Protein AF-0000000067805967 (afdb_homodimer)

Nearest PDB structures (foldseek):
  8kc9-assembly1_B  TM=8.470E-01  e=2.170E-14  Homo sapiens
  8kc9-assembly1_A  TM=7.886E-01  e=9.114E-15  Homo sapiens
  8k0f-assembly1_A  TM=7.985E-01  e=2.471E-14  Homo sapiens
  8k0m-assembly1_A  TM=7.753E-01  e=7.969E-14  Homo sapiens
  8k17-assembly1_A  TM=7.796E-01  e=9.076E-14  Homo sapiens

Structure (mmCIF, N/CA/C/O backbone):
data_AF-0000000067805967-model_v1
#
loop_
_entity.id
_entity.type
_entity.pdbx_description
1 polymer 'Cartilage-associated protein'
#
loop_
_atom_site.group_PDB
_atom_site.id
_atom_site.type_symbol
_atom_site.label_atom_id
_atom_site.label_alt_id
_atom_site.label_comp_id
_atom_site.label_asym_id
_atom_site.label_entity_id
_atom_site.label_seq_id
_atom_site.pdbx_PDB_ins_code
_atom_site.Cartn_x
_atom_site.Cartn_y
_atom_site.Cartn_z
_atom_site.occupancy
_atom_site.B_iso_or_equiv
_atom_site.auth_seq_id
_atom_site.auth_comp_id
_atom_site.auth_asym_id
_atom_site.auth_atom_id
_atom_site.pdbx_PDB_model_num
ATOM 1 N N . MET A 1 1 ? -14.836 -16.781 77.375 1 31.06 1 MET A N 1
ATOM 2 C CA . MET A 1 1 ? -15.141 -15.422 77 1 31.06 1 MET A CA 1
ATOM 3 C C . MET A 1 1 ? -14.07 -14.898 76 1 31.06 1 MET A C 1
ATOM 5 O O . MET A 1 1 ? -14.289 -13.914 75.312 1 31.06 1 MET A O 1
ATOM 9 N N . GLU A 1 2 ? -12.82 -15.508 76.125 1 34.12 2 GLU A N 1
ATOM 10 C CA . GLU A 1 2 ? -11.656 -15.016 75.375 1 34.12 2 GLU A CA 1
ATOM 11 C C . GLU A 1 2 ? -11.695 -15.445 73.938 1 34.12 2 GLU A C 1
ATOM 13 O O . GLU A 1 2 ? -11.07 -14.812 73.062 1 34.12 2 GLU A O 1
ATOM 18 N N . ARG A 1 3 ? -12.203 -16.625 73.562 1 43.34 3 ARG A N 1
ATOM 19 C CA . ARG A 1 3 ? -12.234 -17.062 72.188 1 43.34 3 ARG A CA 1
ATOM 20 C C . ARG A 1 3 ? -13.133 -16.172 71.375 1 43.34 3 ARG A C 1
ATOM 22 O O . ARG A 1 3 ? -12.984 -16.109 70.125 1 43.34 3 ARG A O 1
ATOM 29 N N . LYS A 1 4 ? -14.266 -15.828 72.062 1 45.5 4 LYS A N 1
ATOM 30 C CA . LYS A 1 4 ? -15.242 -15.047 71.312 1 45.5 4 LYS A CA 1
ATOM 31 C C . LYS A 1 4 ? -14.68 -13.68 70.938 1 45.5 4 LYS A C 1
ATOM 33 O O . LYS A 1 4 ? -15.102 -13.078 69.938 1 45.5 4 LYS A O 1
ATOM 38 N N . ASN A 1 5 ? -13.773 -13.281 71.812 1 39.31 5 ASN A N 1
ATOM 39 C CA . ASN A 1 5 ? -13.203 -11.977 71.5 1 39.31 5 ASN A CA 1
ATOM 40 C C . ASN A 1 5 ? -12.242 -12.055 70.312 1 39.31 5 ASN A C 1
ATOM 42 O O . ASN A 1 5 ? -12.039 -11.062 69.625 1 39.31 5 ASN A O 1
ATOM 46 N N . ILE A 1 6 ? -11.547 -13.305 70.25 1 49.31 6 ILE A N 1
ATOM 47 C CA . ILE A 1 6 ? -10.594 -13.359 69.188 1 49.31 6 ILE A CA 1
ATOM 48 C C . ILE A 1 6 ? -11.352 -13.422 67.812 1 49.31 6 ILE A C 1
ATOM 50 O O . ILE A 1 6 ? -10.938 -12.812 66.875 1 49.31 6 ILE A O 1
ATOM 54 N N . LEU A 1 7 ? -12.586 -14.109 67.938 1 47.84 7 LEU A N 1
ATOM 55 C CA . LEU A 1 7 ? -13.336 -14.156 66.688 1 47.84 7 LEU A CA 1
ATOM 56 C C . LEU A 1 7 ? -13.789 -12.758 66.25 1 47.84 7 LEU A C 1
ATOM 58 O O . LEU A 1 7 ? -13.781 -12.43 65.062 1 47.84 7 LEU A O 1
ATOM 62 N N . TYR A 1 8 ? -14.164 -11.938 67.312 1 44.5 8 TYR A N 1
ATOM 63 C CA . TYR A 1 8 ? -14.633 -10.617 66.938 1 44.5 8 TYR A CA 1
ATOM 64 C C . TYR A 1 8 ? -13.477 -9.773 66.375 1 44.5 8 TYR A C 1
ATOM 66 O O . TYR A 1 8 ? -13.672 -8.945 65.5 1 44.5 8 TYR A O 1
ATOM 74 N N . PHE A 1 9 ? -12.242 -9.992 67.062 1 44.53 9 PHE A N 1
ATOM 75 C CA . PHE A 1 9 ? -11.164 -9.148 66.562 1 44.53 9 PHE A CA 1
ATOM 76 C C . PHE A 1 9 ? -10.773 -9.547 65.125 1 44.53 9 PHE A C 1
ATOM 78 O O . PHE A 1 9 ? -10.336 -8.703 64.312 1 44.53 9 PHE A O 1
ATOM 85 N N . ILE A 1 10 ? -10.836 -10.922 64.812 1 44.44 10 ILE A N 1
ATOM 86 C CA . ILE A 1 10 ? -10.438 -11.258 63.469 1 44.44 10 ILE A CA 1
ATOM 87 C C . ILE A 1 10 ? -11.453 -10.695 62.469 1 44.44 10 ILE A C 1
ATOM 89 O O . ILE A 1 10 ? -11.094 -10.336 61.344 1 44.44 10 ILE A O 1
ATOM 93 N N . ILE A 1 11 ? -12.766 -10.625 62.906 1 45.25 11 ILE A N 1
ATOM 94 C CA . ILE A 1 11 ? -13.711 -10.102 61.938 1 45.25 11 ILE A CA 1
ATOM 95 C C . ILE A 1 11 ? -13.414 -8.633 61.656 1 45.25 11 ILE A C 1
ATOM 97 O O . ILE A 1 11 ? -13.695 -8.117 60.562 1 45.25 11 ILE A O 1
ATOM 101 N N . LEU A 1 12 ? -12.891 -7.898 62.688 1 40.81 12 LEU A N 1
ATOM 102 C CA . LEU A 1 12 ? -12.68 -6.48 62.406 1 40.81 12 LEU A CA 1
ATOM 103 C C . LEU A 1 12 ? -11.617 -6.293 61.344 1 40.81 12 LEU A C 1
ATOM 105 O O . LEU A 1 12 ? -11.703 -5.379 60.531 1 40.81 12 LEU A O 1
ATOM 109 N N . ILE A 1 13 ? -10.445 -7.008 61.531 1 40.59 13 ILE A N 1
ATOM 110 C CA . ILE A 1 13 ? -9.359 -6.586 60.656 1 40.59 13 ILE A CA 1
ATOM 111 C C . ILE A 1 13 ? -9.734 -6.887 59.188 1 40.59 13 ILE A C 1
ATOM 113 O O . ILE A 1 13 ? -9.203 -6.27 58.281 1 40.59 13 ILE A O 1
ATOM 117 N N . CYS A 1 14 ? -10.375 -8.062 59 1 36.06 14 CYS A N 1
ATOM 118 C CA . CYS A 1 14 ? -10.422 -8.367 57.594 1 36.06 14 CYS A CA 1
ATOM 119 C C . CYS A 1 14 ? -11.234 -7.316 56.844 1 36.06 14 CYS A C 1
ATOM 121 O O . CYS A 1 14 ? -11.539 -7.492 55.656 1 36.06 14 CYS A O 1
ATOM 123 N N . LEU A 1 15 ? -12.008 -6.57 57.594 1 36.19 15 LEU A N 1
ATOM 124 C CA . LEU A 1 15 ? -12.578 -5.523 56.75 1 36.19 15 LEU A CA 1
ATOM 125 C C . LEU A 1 15 ? -11.484 -4.621 56.188 1 36.19 15 LEU A C 1
ATOM 127 O O . LEU A 1 15 ? -11.18 -3.574 56.781 1 36.19 15 LEU A O 1
ATOM 131 N N . CYS A 1 16 ? -10.195 -5.078 56.219 1 35.62 16 CYS A N 1
ATOM 132 C CA . CYS A 1 16 ? -9.336 -4.227 55.406 1 35.62 16 CYS A CA 1
ATOM 133 C C . CYS A 1 16 ? -10.078 -3.697 54.188 1 35.62 16 CYS A C 1
ATOM 135 O O . CYS A 1 16 ? -10.883 -4.414 53.594 1 35.62 16 CYS A O 1
ATOM 137 N N . GLU A 1 17 ? -10.148 -2.389 54.062 1 34.41 17 GLU A N 1
ATOM 138 C CA . GLU A 1 17 ? -10.5 -1.524 52.938 1 34.41 17 GLU A CA 1
ATOM 139 C C . GLU A 1 17 ? -10.039 -2.127 51.625 1 34.41 17 GLU A C 1
ATOM 141 O O . GLU A 1 17 ? -8.852 -2.352 51.406 1 34.41 17 GLU A O 1
ATOM 146 N N . PHE A 1 18 ? -10.617 -3.176 51.094 1 37.53 18 PHE A N 1
ATOM 147 C CA . PHE A 1 18 ? -10.602 -3.242 49.625 1 37.53 18 PHE A CA 1
ATOM 148 C C . PHE A 1 18 ? -10.578 -1.843 49.031 1 37.53 18 PHE A C 1
ATOM 150 O O . PHE A 1 18 ? -11.57 -1.116 49.094 1 37.53 18 PHE A O 1
ATOM 157 N N . LYS A 1 19 ? -9.516 -1.094 49.25 1 35.41 19 LYS A N 1
ATOM 158 C CA . LYS A 1 19 ? -9.297 0.001 48.281 1 35.41 19 LYS A CA 1
ATOM 159 C C . LYS A 1 19 ? -9.875 -0.325 46.938 1 35.41 19 LYS A C 1
ATOM 161 O O . LYS A 1 19 ? -9.469 -1.299 46.281 1 35.41 19 LYS A O 1
ATOM 166 N N . TYR A 1 20 ? -11.125 -0.292 46.719 1 34.56 20 TYR A N 1
ATOM 167 C CA . TYR A 1 20 ? -11.672 -0.076 45.375 1 34.56 20 TYR A CA 1
ATOM 168 C C . TYR A 1 20 ? -10.664 0.628 44.5 1 34.56 20 TYR A C 1
ATOM 170 O O . TYR A 1 20 ? -10.258 1.761 44.75 1 34.56 20 TYR A O 1
ATOM 178 N N . ALA A 1 21 ? -9.664 0.053 44.188 1 40.47 21 ALA A N 1
ATOM 179 C CA . ALA A 1 21 ? -9.078 0.653 43 1 40.47 21 ALA A CA 1
ATOM 180 C C . ALA A 1 21 ? -10.133 1.356 42.156 1 40.47 21 ALA A C 1
ATOM 182 O O . ALA A 1 21 ? -11 0.705 41.562 1 40.47 21 ALA A O 1
ATOM 183 N N . ASP A 1 22 ? -10.789 2.303 42.594 1 41.69 22 ASP A N 1
ATOM 184 C CA . ASP A 1 22 ? -11.656 3.105 41.75 1 41.69 22 ASP A CA 1
ATOM 185 C C . ASP A 1 22 ? -11.18 3.064 40.281 1 41.69 22 ASP A C 1
ATOM 187 O O . ASP A 1 22 ? -10.102 3.574 39.969 1 41.69 22 ASP A O 1
ATOM 191 N N . CYS A 1 23 ? -11.211 2.037 39.594 1 50.56 23 CYS A N 1
ATOM 192 C CA . CYS A 1 23 ? -11.07 1.915 38.156 1 50.56 23 CYS A CA 1
ATOM 193 C C . CYS A 1 23 ? -11.617 3.15 37.438 1 50.56 23 CYS A C 1
ATOM 195 O O . CYS A 1 23 ? -12.828 3.283 37.281 1 50.56 23 CYS A O 1
ATOM 197 N N . ILE A 1 24 ? -11.07 4.227 37.625 1 65.06 24 ILE A N 1
ATOM 198 C CA . ILE A 1 24 ? -11.492 5.449 36.938 1 65.06 24 ILE A 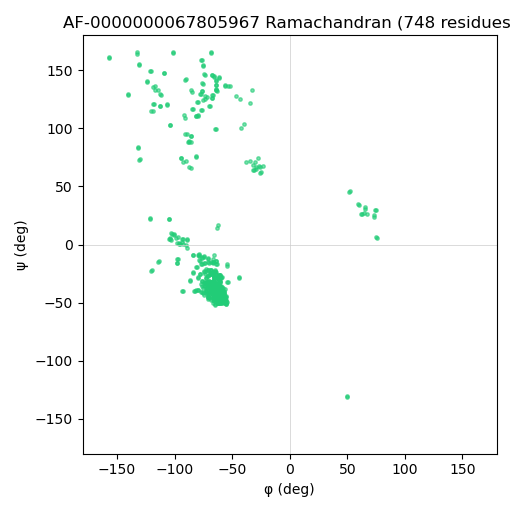CA 1
ATOM 199 C C . ILE A 1 24 ? -11.773 5.152 35.469 1 65.06 24 ILE A C 1
ATOM 201 O O . ILE A 1 24 ? -10.898 4.672 34.75 1 65.06 24 ILE A O 1
ATOM 205 N N . LYS A 1 25 ? -13.016 4.996 35.062 1 81.94 25 LYS A N 1
ATOM 206 C CA . LYS A 1 25 ? -13.492 4.852 33.688 1 81.94 25 LYS A CA 1
ATOM 207 C C . LYS A 1 25 ? -12.797 5.848 32.75 1 81.94 25 LYS A C 1
ATOM 209 O O . LYS A 1 25 ? -12.68 7.027 33.094 1 81.94 25 LYS A O 1
ATOM 214 N N . PRO A 1 26 ? -12.25 5.348 31.781 1 89.38 26 PRO A N 1
ATOM 215 C CA . PRO A 1 26 ? -11.586 6.27 30.859 1 89.38 26 PRO A CA 1
ATOM 216 C C . PRO A 1 26 ? -12.492 7.41 30.406 1 89.38 26 PRO A C 1
ATOM 218 O O . PRO A 1 26 ? -13.695 7.211 30.219 1 89.38 26 PRO A O 1
ATOM 221 N N . ALA A 1 27 ? -11.906 8.539 30.406 1 93.69 27 ALA A N 1
ATOM 222 C CA . ALA A 1 27 ? -12.641 9.68 29.859 1 93.69 27 ALA A CA 1
ATOM 223 C C . ALA A 1 27 ? -13.086 9.414 28.422 1 93.69 27 ALA A C 1
ATOM 225 O O . ALA A 1 27 ? -12.367 8.773 27.641 1 93.69 27 ALA A O 1
ATOM 226 N N . SER A 1 28 ? -14.32 9.789 28.156 1 96.19 28 SER A N 1
ATOM 227 C CA . SER A 1 28 ? -14.891 9.539 26.844 1 96.19 28 SER A CA 1
ATOM 228 C C . SER A 1 28 ? -15.281 10.844 26.156 1 96.19 28 SER A C 1
ATOM 230 O O . SER A 1 28 ? -16.156 11.57 26.641 1 96.19 28 SER A O 1
ATOM 232 N N . LEU A 1 29 ? -14.586 11.109 25.062 1 97.62 29 LEU A N 1
ATOM 233 C CA . LEU A 1 29 ? -14.914 12.281 24.266 1 97.62 29 LEU A CA 1
ATOM 234 C C . LEU A 1 29 ? -16.375 12.234 23.812 1 97.62 29 LEU A C 1
ATOM 236 O O . LEU A 1 29 ? -17.078 13.242 23.891 1 97.62 29 LEU A O 1
ATOM 240 N N . ASP A 1 30 ? -16.828 11.094 23.438 1 97.56 30 ASP A N 1
ATOM 241 C CA . ASP A 1 30 ? -18.219 10.914 23 1 97.56 30 ASP A CA 1
ATOM 242 C C . ASP A 1 30 ? -19.188 11.297 24.109 1 97.56 30 ASP A C 1
ATOM 244 O O . ASP A 1 30 ? -20.156 12.016 23.875 1 97.56 30 ASP A O 1
ATOM 248 N N . LYS A 1 31 ? -18.906 10.805 25.25 1 97.12 31 LYS A N 1
ATOM 249 C CA . LYS A 1 31 ? -19.797 11.047 26.375 1 97.12 31 LYS A CA 1
ATOM 250 C C . LYS A 1 31 ? -19.812 12.523 26.75 1 97.12 31 LYS A C 1
ATOM 252 O O . LYS A 1 31 ? -20.891 13.094 26.984 1 97.12 31 LYS A O 1
ATOM 257 N N . ALA A 1 32 ? -18.672 13.141 26.797 1 98.19 32 ALA A N 1
ATOM 258 C CA . ALA A 1 32 ? -18.594 14.562 27.125 1 98.19 32 ALA A CA 1
ATOM 259 C C . ALA A 1 32 ? -19.359 15.398 26.109 1 98.19 32 ALA A C 1
ATOM 261 O O . ALA A 1 32 ? -20.094 16.312 26.469 1 98.19 32 ALA A O 1
ATOM 262 N N . TYR A 1 33 ? -19.188 15.109 24.859 1 98.5 33 TYR A N 1
ATOM 263 C CA . TYR A 1 33 ? -19.859 15.844 23.797 1 98.5 33 TYR A CA 1
ATOM 264 C C . TYR A 1 33 ? -21.375 15.688 23.906 1 98.5 33 TYR A C 1
ATOM 266 O O . TYR A 1 33 ? -22.109 16.672 23.812 1 98.5 33 TYR A O 1
ATOM 274 N N . ASN A 1 34 ? -21.812 14.484 24.125 1 98.25 34 ASN A N 1
ATOM 275 C CA . ASN A 1 34 ? -23.234 14.219 24.219 1 98.25 34 ASN A CA 1
ATOM 276 C C . ASN A 1 34 ? -23.844 14.852 25.469 1 98.25 34 ASN A C 1
ATOM 278 O O . ASN A 1 34 ? -25 15.312 25.438 1 98.25 34 ASN A O 1
ATOM 282 N N . LYS A 1 35 ? -23.125 14.82 26.5 1 98.31 35 LYS A N 1
ATOM 283 C CA . LYS A 1 35 ? -23.594 15.516 27.703 1 98.31 35 LYS A CA 1
ATOM 284 C C . LYS A 1 35 ? -23.734 17.016 27.453 1 98.31 35 LYS A C 1
ATOM 286 O O . LYS A 1 35 ? -24.625 17.656 27.984 1 98.31 35 LYS A O 1
ATOM 291 N N . GLY A 1 36 ? -22.781 17.531 26.656 1 98.56 36 GLY A N 1
ATOM 292 C CA . GLY A 1 36 ? -22.906 18.938 26.266 1 98.56 36 GLY A CA 1
ATOM 293 C C . GLY A 1 36 ? -24.156 19.234 25.469 1 98.56 36 GLY A C 1
ATOM 294 O O . GLY A 1 36 ? -24.844 20.219 25.734 1 98.56 36 GLY A O 1
ATOM 295 N N . LEU A 1 37 ? -24.469 18.375 24.547 1 98.56 37 LEU A N 1
ATOM 296 C CA . LEU A 1 37 ? -25.672 18.531 23.75 1 98.56 37 LEU A CA 1
ATOM 297 C C . LEU A 1 37 ? -26.922 18.484 24.609 1 98.56 37 LEU A C 1
ATOM 299 O O . LEU A 1 37 ? -27.859 19.266 24.422 1 98.56 37 LEU A O 1
ATOM 303 N N . MET A 1 38 ? -26.891 17.547 25.5 1 98.5 38 MET A N 1
ATOM 304 C CA . MET A 1 38 ? -28.031 17.406 26.406 1 98.5 38 MET A CA 1
ATOM 305 C C . MET A 1 38 ? -28.203 18.641 27.281 1 98.5 38 MET A C 1
ATOM 307 O O . MET A 1 38 ? -29.312 19.125 27.469 1 98.5 38 MET A O 1
ATOM 311 N N . ALA A 1 39 ? -27.109 19.078 27.812 1 98.75 39 ALA A N 1
ATOM 312 C CA . ALA A 1 39 ? -27.141 20.281 28.641 1 98.75 39 ALA A CA 1
ATOM 313 C C . ALA A 1 39 ? -27.656 21.484 27.859 1 98.75 39 ALA A C 1
ATOM 315 O O . ALA A 1 39 ? -28.422 22.297 28.375 1 98.75 39 ALA A O 1
ATOM 316 N N . TYR A 1 40 ? -27.266 21.562 26.672 1 98.56 40 TYR A N 1
ATOM 317 C CA . TYR A 1 40 ? -27.719 22.641 25.797 1 98.56 40 TYR A CA 1
ATOM 318 C C . TYR A 1 40 ? -29.234 22.562 25.578 1 98.56 40 TYR A C 1
ATOM 320 O O . TYR A 1 40 ? -29.938 23.562 25.703 1 98.56 40 TYR A O 1
ATOM 328 N N . SER A 1 41 ? -29.703 21.391 25.312 1 98.31 41 SER A N 1
ATOM 329 C CA . SER A 1 41 ? -31.109 21.172 25.016 1 98.31 41 SER A CA 1
ATOM 330 C C . SER A 1 41 ? -31.984 21.422 26.234 1 98.31 41 SER A C 1
ATOM 332 O O . SER A 1 41 ? -33.156 21.797 26.094 1 98.31 41 SER A O 1
ATOM 334 N N . THR A 1 42 ? -31.406 21.266 27.375 1 98.31 42 THR A N 1
ATOM 335 C CA . THR A 1 42 ? -32.188 21.438 28.594 1 98.31 42 THR A CA 1
ATOM 336 C C . THR A 1 42 ? -31.859 22.781 29.25 1 98.31 42 THR A C 1
ATOM 338 O O . THR A 1 42 ? -32.25 23.016 30.406 1 98.31 42 THR A O 1
ATOM 341 N N . GLU A 1 43 ? -31.109 23.578 28.672 1 98.06 43 GLU A N 1
ATOM 342 C CA . GLU A 1 43 ? -30.797 24.953 29.047 1 98.06 43 GLU A CA 1
ATOM 343 C C . GLU A 1 43 ? -30.031 24.984 30.375 1 98.06 43 GLU A C 1
ATOM 345 O O . GLU A 1 43 ? -30.297 25.844 31.219 1 98.06 43 GLU A O 1
ATOM 350 N N . LYS A 1 44 ? -29.297 23.984 30.609 1 98.5 44 LYS A N 1
ATOM 351 C CA . LYS A 1 44 ? -28.344 24.016 31.703 1 98.5 44 LYS A CA 1
ATOM 352 C C . LYS A 1 44 ? -27 24.609 31.266 1 98.5 44 LYS A C 1
ATOM 354 O O . LYS A 1 44 ? -26.047 23.875 31.016 1 98.5 44 LYS A O 1
ATOM 359 N N . TRP A 1 45 ? -26.938 25.844 31.375 1 98.31 45 TRP A N 1
ATOM 360 C CA . TRP A 1 45 ? -25.891 26.578 30.656 1 98.31 45 TRP A CA 1
ATOM 361 C C . TRP A 1 45 ? -24.531 26.375 31.312 1 98.31 45 TRP A C 1
ATOM 363 O O . TRP A 1 45 ? -23.516 26.297 30.609 1 98.31 45 TRP A O 1
ATOM 373 N N . THR A 1 46 ? -24.469 26.281 32.594 1 98.25 46 THR A N 1
ATOM 374 C CA . THR A 1 46 ? -23.203 26.031 33.281 1 98.25 46 THR A CA 1
ATOM 375 C C . THR A 1 46 ? -22.641 24.656 32.906 1 98.25 46 THR A C 1
ATOM 377 O O . THR A 1 46 ? -21.453 24.531 32.594 1 98.25 46 THR A O 1
ATOM 380 N N . LEU A 1 47 ? -23.516 23.766 32.844 1 98.31 47 LEU A N 1
ATOM 381 C CA . LEU A 1 47 ? -23.125 22.406 32.469 1 98.31 47 LEU A CA 1
ATOM 382 C C . LEU A 1 47 ? -22.766 22.344 31 1 98.31 47 LEU A C 1
ATOM 384 O O . LEU A 1 47 ? -21.875 21.594 30.609 1 98.31 47 LEU A O 1
ATOM 388 N N . CYS A 1 48 ? -23.469 23.078 30.203 1 98.69 48 CYS A N 1
ATOM 389 C CA . CYS A 1 48 ? -23.188 23.172 28.781 1 98.69 48 CYS A CA 1
ATOM 390 C C . CYS A 1 48 ? -21.75 23.609 28.531 1 98.69 48 CYS A C 1
ATOM 392 O O . CYS A 1 48 ? -21.031 22.953 27.781 1 98.69 48 CYS A O 1
ATOM 394 N N . ILE A 1 49 ? -21.344 24.641 29.219 1 98.69 49 ILE A N 1
ATOM 395 C CA . ILE A 1 49 ? -19.984 25.172 29.078 1 98.69 49 ILE A CA 1
ATOM 396 C C . ILE A 1 49 ? -18.969 24.125 29.547 1 98.69 49 ILE A C 1
ATOM 398 O O . ILE A 1 49 ? -18.016 23.828 28.828 1 98.69 49 ILE A O 1
ATOM 402 N N . GLU A 1 50 ? -19.281 23.547 30.641 1 98.5 50 GLU A N 1
ATOM 403 C CA . GLU A 1 50 ? -18.359 22.578 31.219 1 98.5 50 GLU A CA 1
ATOM 404 C C . GLU A 1 50 ? -18.141 21.375 30.312 1 98.5 50 GLU A C 1
ATOM 406 O O . GLU A 1 50 ? -17.016 20.953 30.078 1 98.5 50 GLU A O 1
ATOM 411 N N . GLN A 1 51 ? -19.203 20.891 29.781 1 98.56 51 GLN A N 1
ATOM 412 C CA . GLN A 1 51 ? -19.125 19.656 29.016 1 98.56 51 GLN A CA 1
ATOM 413 C C . GLN A 1 51 ? -18.531 19.891 27.625 1 98.56 51 GLN A C 1
ATOM 415 O O . GLN A 1 51 ? -17.734 19.094 27.141 1 98.56 51 GLN A O 1
ATOM 420 N N . PHE A 1 52 ? -18.906 20.953 27 1 98.69 52 PHE A N 1
ATOM 421 C CA . PHE A 1 52 ? -18.344 21.234 25.688 1 98.69 52 PHE A CA 1
ATOM 422 C C . PHE A 1 52 ? -16.859 21.578 25.812 1 98.69 52 PHE A C 1
ATOM 424 O O . PHE A 1 52 ? -16.047 21.172 24.969 1 98.69 52 PHE A O 1
ATOM 431 N N . GLU A 1 53 ? -16.469 22.328 26.812 1 98.44 53 GLU A N 1
ATOM 432 C CA . GLU A 1 53 ? -15.055 22.609 27 1 98.44 53 GLU A CA 1
ATOM 433 C C . GLU A 1 53 ? -14.273 21.344 27.328 1 98.44 53 GLU A C 1
ATOM 435 O O . GLU A 1 53 ? -13.133 21.188 26.875 1 98.44 53 GLU A O 1
ATOM 440 N N . GLU A 1 54 ? -14.898 20.5 28.109 1 98.12 54 GLU A N 1
ATOM 441 C CA . GLU A 1 54 ? -14.281 19.203 28.375 1 98.12 54 GLU A CA 1
ATOM 442 C C . GLU A 1 54 ? -14.117 18.391 27.094 1 98.12 54 GLU A C 1
ATOM 444 O O . GLU A 1 54 ? -13.062 17.797 26.859 1 98.12 54 GLU A O 1
ATOM 449 N N . ALA A 1 55 ? -15.141 18.375 26.281 1 98.38 55 ALA A N 1
ATOM 450 C CA . ALA A 1 55 ? -15.07 17.641 25.016 1 98.38 55 ALA A CA 1
ATOM 451 C C . ALA A 1 55 ? -13.945 18.172 24.141 1 98.38 55 ALA A C 1
ATOM 453 O O . ALA A 1 55 ? -13.211 17.406 23.516 1 98.38 55 ALA A O 1
ATOM 454 N N . LEU A 1 56 ? -13.852 19.484 24.109 1 98.44 56 LEU A N 1
ATOM 455 C CA . LEU A 1 56 ? -12.797 20.094 23.297 1 98.44 56 LEU A CA 1
ATOM 456 C C . LEU A 1 56 ? -11.422 19.75 23.859 1 98.44 56 LEU A C 1
ATOM 458 O O . LEU A 1 56 ? -10.484 19.5 23.094 1 98.44 56 LEU A O 1
ATOM 462 N N . HIS A 1 57 ? -11.32 19.75 25.141 1 97.81 57 HIS A N 1
ATOM 463 C CA . HIS A 1 57 ? -10.07 19.375 25.781 1 97.81 57 HIS A CA 1
ATOM 464 C C . HIS A 1 57 ? -9.711 17.922 25.469 1 97.81 57 HIS A C 1
ATOM 466 O O . HIS A 1 57 ? -8.57 17.625 25.109 1 97.81 57 HIS A O 1
ATOM 472 N N . LEU A 1 58 ? -10.672 17.047 25.594 1 97.94 58 LEU A N 1
ATOM 473 C CA . LEU A 1 58 ? -10.453 15.625 25.312 1 97.94 58 LEU A CA 1
ATOM 474 C C . LEU A 1 58 ? -10.086 15.406 23.859 1 97.94 58 LEU A C 1
ATOM 476 O O . LEU A 1 58 ? -9.281 14.531 23.531 1 97.94 58 LEU A O 1
ATOM 480 N N . TYR A 1 59 ? -10.688 16.172 23 1 97.81 59 TYR A N 1
ATOM 481 C CA . TYR A 1 59 ? -10.375 16.062 21.594 1 97.81 59 TYR A CA 1
ATOM 482 C C . TYR A 1 59 ? -8.922 16.438 21.312 1 97.81 59 TYR A C 1
ATOM 484 O O . TYR A 1 59 ? -8.242 15.797 20.516 1 97.81 59 TYR A O 1
ATOM 492 N N . LYS A 1 60 ? -8.5 17.5 21.922 1 96.88 60 LYS A N 1
ATOM 493 C CA . LYS A 1 60 ? -7.105 17.906 21.766 1 96.88 60 LYS A CA 1
ATOM 494 C C . LYS A 1 60 ? -6.152 16.812 22.25 1 96.88 60 LYS A C 1
ATOM 496 O O . LYS A 1 60 ? -5.125 16.562 21.609 1 96.88 60 LYS A O 1
ATOM 501 N N . LEU A 1 61 ? -6.512 16.203 23.344 1 97.12 61 LEU A N 1
ATOM 502 C CA . LEU A 1 61 ? -5.707 15.094 23.859 1 97.12 61 LEU A CA 1
ATOM 503 C C . LEU A 1 61 ? -5.719 13.914 22.891 1 97.12 61 LEU A C 1
ATOM 505 O O . LEU A 1 61 ? -4.672 13.32 22.609 1 97.12 61 LEU A O 1
ATOM 509 N N . TYR A 1 62 ? -6.898 13.602 22.453 1 97.44 62 TYR A N 1
ATOM 510 C CA . TYR A 1 62 ? -7.086 12.523 21.5 1 97.44 62 TYR A CA 1
ATOM 511 C C . TYR A 1 62 ? -6.219 12.742 20.266 1 97.44 62 TYR A C 1
ATOM 513 O O . TYR A 1 62 ? -5.477 11.844 19.844 1 97.44 62 TYR A O 1
ATOM 521 N N . LYS A 1 63 ? -6.289 13.867 19.75 1 96.44 63 LYS A N 1
ATOM 522 C CA . LYS A 1 63 ? -5.527 14.234 18.547 1 96.44 63 LYS A CA 1
ATOM 523 C C . LYS A 1 63 ? -4.023 14.18 18.828 1 96.44 63 LYS A C 1
ATOM 525 O O . LYS A 1 63 ? -3.256 13.695 17.984 1 96.44 63 LYS A O 1
ATOM 530 N N . SER A 1 64 ? -3.641 14.664 19.922 1 97.19 64 SER A N 1
ATOM 531 C CA . SER A 1 64 ? -2.227 14.695 20.281 1 97.19 64 SER A CA 1
ATOM 532 C C . SER A 1 64 ? -1.651 13.281 20.375 1 97.19 64 SER A C 1
ATOM 534 O O . SER A 1 64 ? -0.529 13.039 19.922 1 97.19 64 SER A O 1
ATOM 536 N N . ILE A 1 65 ? -2.398 12.383 20.922 1 97.56 65 ILE A N 1
ATOM 537 C CA . ILE A 1 65 ? -1.946 11 21.047 1 97.56 65 ILE A CA 1
ATOM 538 C C . ILE A 1 65 ? -1.734 10.406 19.656 1 97.56 65 ILE A C 1
ATOM 540 O O . ILE A 1 65 ? -0.682 9.836 19.375 1 97.56 65 ILE A O 1
ATOM 544 N N . LEU A 1 66 ? -2.754 10.57 18.797 1 97.31 66 LEU A N 1
ATOM 545 C CA . LEU A 1 66 ? -2.686 10.016 17.453 1 97.31 66 LEU A CA 1
ATOM 546 C C . LEU A 1 66 ? -1.503 10.594 16.688 1 97.31 66 LEU A C 1
ATOM 548 O O . LEU A 1 66 ? -0.732 9.852 16.078 1 97.31 66 LEU A O 1
ATOM 552 N N . ILE A 1 67 ? -1.33 11.891 16.75 1 97.62 67 ILE A N 1
ATOM 553 C CA . ILE A 1 67 ? -0.284 12.586 16.016 1 97.62 67 ILE A CA 1
ATOM 554 C C . ILE A 1 67 ? 1.087 12.156 16.531 1 97.62 67 ILE A C 1
ATOM 556 O O . ILE A 1 67 ? 1.976 11.82 15.742 1 97.62 67 ILE A O 1
ATOM 560 N N . ASN A 1 68 ? 1.262 12.102 17.797 1 97.31 68 ASN A N 1
ATOM 561 C CA . ASN A 1 68 ? 2.553 11.758 18.391 1 97.31 68 ASN A CA 1
ATOM 562 C C . ASN A 1 68 ? 2.951 10.32 18.078 1 97.31 68 ASN A C 1
ATOM 564 O O . ASN A 1 68 ? 4.117 10.047 17.781 1 97.31 68 ASN A O 1
ATOM 568 N N . CYS A 1 69 ? 1.997 9.453 18.156 1 97.81 69 CYS A N 1
ATOM 569 C CA . CYS A 1 69 ? 2.291 8.055 17.844 1 97.81 69 CYS A CA 1
ATOM 570 C C . CYS A 1 69 ? 2.648 7.895 16.375 1 97.81 69 CYS A C 1
ATOM 572 O O . CYS A 1 69 ? 3.594 7.18 16.031 1 97.81 69 CYS A O 1
ATOM 574 N N . ARG A 1 70 ? 1.938 8.539 15.492 1 97.25 70 ARG A N 1
ATOM 575 C CA . ARG A 1 70 ? 2.221 8.461 14.062 1 97.25 70 ARG A CA 1
ATOM 576 C C . ARG A 1 70 ? 3.59 9.055 13.742 1 97.25 70 ARG A C 1
ATOM 578 O O . ARG A 1 70 ? 4.355 8.469 12.977 1 97.25 70 ARG A O 1
ATOM 585 N N . LEU A 1 71 ? 3.883 10.211 14.367 1 96.5 71 LEU A N 1
ATOM 586 C CA . LEU A 1 71 ? 5.188 10.836 14.172 1 96.5 71 LEU A CA 1
ATOM 587 C C . LEU A 1 71 ? 6.309 9.906 14.641 1 96.5 71 LEU A C 1
ATOM 589 O O . LEU A 1 71 ? 7.293 9.711 13.922 1 96.5 71 LEU A O 1
ATOM 593 N N . LYS A 1 72 ? 6.121 9.344 15.758 1 95.69 72 LYS A N 1
ATOM 594 C CA . LYS A 1 72 ? 7.117 8.445 16.344 1 95.69 72 LYS A CA 1
ATOM 595 C C . LYS A 1 72 ? 7.359 7.238 15.43 1 95.69 72 LYS A C 1
ATOM 597 O O . LYS A 1 72 ? 8.508 6.902 15.125 1 95.69 72 LYS A O 1
ATOM 602 N N . CYS A 1 73 ? 6.297 6.633 14.953 1 95.88 73 CYS A N 1
ATOM 603 C CA . CYS A 1 73 ? 6.402 5.367 14.227 1 95.88 73 CYS A CA 1
ATOM 604 C C . CYS A 1 73 ? 6.812 5.602 12.781 1 95.88 73 CYS A C 1
ATOM 606 O O . CYS A 1 73 ? 7.293 4.684 12.109 1 95.88 73 CYS A O 1
ATOM 608 N N . ASN A 1 74 ? 6.641 6.77 12.305 1 92.94 74 ASN A N 1
ATOM 609 C CA . ASN A 1 74 ? 7.109 7.121 10.969 1 92.94 74 ASN A CA 1
ATOM 610 C C . ASN A 1 74 ? 8.609 7.414 10.961 1 92.94 74 ASN A C 1
ATOM 612 O O . ASN A 1 74 ? 9.258 7.305 9.922 1 92.94 74 ASN A O 1
ATOM 616 N N . THR A 1 75 ? 9.141 7.879 12.023 1 88.12 75 THR A N 1
ATOM 617 C CA . THR A 1 75 ? 10.531 8.312 12.07 1 88.12 75 THR A CA 1
ATOM 618 C C . THR A 1 75 ? 11.43 7.211 12.625 1 88.12 75 THR A C 1
ATOM 620 O O . THR A 1 75 ? 12.648 7.258 12.477 1 88.12 75 THR A O 1
ATOM 623 N N . GLU A 1 76 ? 10.836 6.25 13.172 1 82.94 76 GLU A N 1
ATOM 624 C CA . GLU A 1 76 ? 11.617 5.148 13.727 1 82.94 76 GLU A CA 1
ATOM 625 C C . GLU A 1 76 ? 12.305 4.352 12.625 1 82.94 76 GLU A C 1
ATOM 627 O O . GLU A 1 76 ? 11.719 4.102 11.57 1 82.94 76 GLU A O 1
ATOM 632 N N . SER A 1 77 ? 13.602 4.207 12.758 1 80.19 77 SER A N 1
ATOM 633 C CA . SER A 1 77 ? 14.352 3.375 11.82 1 80.19 77 SER A CA 1
ATOM 634 C C . SER A 1 77 ? 14.219 1.896 12.164 1 80.19 77 SER A C 1
ATOM 636 O O . SER A 1 77 ? 14.352 1.508 13.328 1 80.19 77 SER A O 1
ATOM 638 N N . TYR A 1 78 ? 13.719 1.196 11.125 1 78.75 78 TYR A N 1
ATOM 639 C CA . TYR A 1 78 ? 13.609 -0.242 11.336 1 78.75 78 TYR A CA 1
ATOM 640 C C . TYR A 1 78 ? 14.672 -0.995 10.547 1 78.75 78 TYR A C 1
ATOM 642 O O . TYR A 1 78 ? 14.922 -0.686 9.383 1 78.75 78 TYR A O 1
ATOM 650 N N . GLU A 1 79 ? 15.461 -1.705 11.25 1 76.88 79 GLU A N 1
ATOM 651 C CA . GLU A 1 79 ? 16.453 -2.525 10.555 1 76.88 79 GLU A CA 1
ATOM 652 C C . GLU A 1 79 ? 15.797 -3.752 9.922 1 76.88 79 GLU A C 1
ATOM 654 O O . GLU A 1 79 ? 15.07 -4.492 10.586 1 76.88 79 GLU A O 1
ATOM 659 N N . SER A 1 80 ? 16.047 -3.83 8.617 1 78.81 80 SER A N 1
ATOM 660 C CA . SER A 1 80 ? 15.484 -4.988 7.922 1 78.81 80 SER A CA 1
ATOM 661 C C . SER A 1 80 ? 16.156 -6.281 8.383 1 78.81 80 SER A C 1
ATOM 663 O O . SER A 1 80 ? 17.344 -6.297 8.68 1 78.81 80 SER A O 1
ATOM 665 N N . GLN A 1 81 ? 15.406 -7.281 8.422 1 73.94 81 GLN A N 1
ATOM 666 C CA . GLN A 1 81 ? 15.914 -8.594 8.812 1 73.94 81 GLN A CA 1
ATOM 667 C C . GLN A 1 81 ? 16.906 -9.125 7.781 1 73.94 81 GLN A C 1
ATOM 669 O O . GLN A 1 81 ? 17.875 -9.797 8.133 1 73.94 81 GLN A O 1
ATOM 674 N N . ILE A 1 82 ? 16.516 -8.82 6.559 1 75.06 82 ILE A N 1
ATOM 675 C CA . ILE A 1 82 ? 17.359 -9.266 5.461 1 75.06 82 ILE A CA 1
ATOM 676 C C . ILE A 1 82 ? 17.969 -8.062 4.746 1 75.06 82 ILE A C 1
ATOM 678 O O . ILE A 1 82 ? 17.25 -7.102 4.434 1 75.06 82 ILE A O 1
ATOM 682 N N . LYS A 1 83 ? 19.266 -8.219 4.547 1 75.69 83 LYS A N 1
ATOM 683 C CA . LYS A 1 83 ? 19.984 -7.109 3.932 1 75.69 83 LYS A CA 1
ATOM 684 C C . LYS A 1 83 ? 19.75 -7.074 2.424 1 75.69 83 LYS A C 1
ATOM 686 O O . LYS A 1 83 ? 19.703 -6 1.822 1 75.69 83 LYS A O 1
ATOM 691 N N . ASP A 1 84 ? 19.453 -8.234 1.921 1 80.44 84 ASP A N 1
ATOM 692 C CA . ASP A 1 84 ? 19.266 -8.32 0.476 1 80.44 84 ASP A CA 1
ATOM 693 C C . ASP A 1 84 ? 17.938 -7.691 0.053 1 80.44 84 ASP A C 1
ATOM 695 O O . ASP A 1 84 ? 16.984 -7.672 0.826 1 80.44 84 ASP A O 1
ATOM 699 N N . ASP A 1 85 ? 18.016 -7.102 -1.121 1 80.81 85 ASP A N 1
ATOM 700 C CA . ASP A 1 85 ? 16.781 -6.574 -1.703 1 80.81 85 ASP A CA 1
ATOM 701 C C . ASP A 1 85 ? 16.031 -7.652 -2.482 1 80.81 85 ASP A C 1
ATOM 703 O O . ASP A 1 85 ? 16.359 -7.934 -3.637 1 80.81 85 ASP A O 1
ATOM 707 N N . ILE A 1 86 ? 15.109 -8.273 -1.75 1 88.94 86 ILE A N 1
ATOM 708 C CA . ILE A 1 86 ? 14.32 -9.336 -2.359 1 88.94 86 ILE A CA 1
ATOM 709 C C . ILE A 1 86 ? 12.922 -8.812 -2.684 1 88.94 86 ILE A C 1
ATOM 711 O O . ILE A 1 86 ? 12.07 -8.703 -1.795 1 88.94 86 ILE A O 1
ATOM 715 N N . ALA A 1 87 ? 12.758 -8.547 -3.947 1 88.69 87 ALA A N 1
ATOM 716 C CA . ALA A 1 87 ? 11.477 -8.008 -4.406 1 88.69 87 ALA A CA 1
ATOM 717 C C . ALA A 1 87 ? 11.047 -6.816 -3.553 1 88.69 87 ALA A C 1
ATOM 719 O O . ALA A 1 87 ? 11.789 -5.844 -3.412 1 88.69 87 ALA A O 1
ATOM 720 N N . ASP A 1 88 ? 9.773 -6.812 -3.07 1 91.56 88 ASP A N 1
ATOM 721 C CA . ASP A 1 88 ? 9.242 -5.688 -2.303 1 91.56 88 ASP A CA 1
ATOM 722 C C . ASP A 1 88 ? 9.164 -6.027 -0.816 1 91.56 88 ASP A C 1
ATOM 724 O O . ASP A 1 88 ? 8.477 -5.344 -0.055 1 91.56 88 ASP A O 1
ATOM 728 N N . LEU A 1 89 ? 9.914 -6.965 -0.404 1 94.62 89 LEU A N 1
ATOM 729 C CA . LEU A 1 89 ? 9.734 -7.492 0.945 1 94.62 89 LEU A CA 1
ATOM 730 C C . LEU A 1 89 ? 10.203 -6.484 1.989 1 94.62 89 LEU A C 1
ATOM 732 O O . LEU A 1 89 ? 9.641 -6.414 3.086 1 94.62 89 LEU A O 1
ATOM 736 N N . LYS A 1 90 ? 11.234 -5.684 1.64 1 92.69 90 LYS A N 1
ATOM 737 C CA . LYS A 1 90 ? 11.672 -4.645 2.57 1 92.69 90 LYS A CA 1
ATOM 738 C C . LYS A 1 90 ? 10.578 -3.604 2.783 1 92.69 90 LYS A C 1
ATOM 740 O O . LYS A 1 90 ? 10.438 -3.061 3.881 1 92.69 90 LYS A O 1
ATOM 745 N N . ILE A 1 91 ? 9.883 -3.281 1.725 1 93.69 91 ILE A N 1
ATOM 746 C CA . ILE A 1 91 ? 8.766 -2.35 1.827 1 93.69 91 ILE A CA 1
ATOM 747 C C . ILE A 1 91 ? 7.688 -2.936 2.734 1 93.69 91 ILE A C 1
ATOM 749 O O . ILE A 1 91 ? 7.164 -2.244 3.611 1 93.69 91 ILE A O 1
ATOM 753 N N . TYR A 1 92 ? 7.375 -4.223 2.523 1 96.06 92 TYR A N 1
ATOM 754 C CA . TYR A 1 92 ? 6.371 -4.875 3.354 1 96.06 92 TYR A CA 1
ATOM 755 C C . TYR A 1 92 ? 6.793 -4.883 4.816 1 96.06 92 TYR A C 1
ATOM 757 O O . TYR A 1 92 ? 5.988 -4.586 5.703 1 96.06 92 TYR A O 1
ATOM 765 N N . GLU A 1 93 ? 8.062 -5.199 5.012 1 93.88 93 GLU A N 1
ATOM 766 C CA . GLU A 1 93 ? 8.594 -5.207 6.371 1 93.88 93 GLU A CA 1
ATOM 767 C C . GLU A 1 93 ? 8.438 -3.842 7.031 1 93.88 93 GLU A C 1
ATOM 769 O O . GLU A 1 93 ? 8.062 -3.752 8.203 1 93.88 93 GLU A O 1
ATOM 774 N N . LYS A 1 94 ? 8.711 -2.82 6.309 1 93.44 94 LYS A N 1
ATOM 775 C CA . LYS A 1 94 ? 8.578 -1.452 6.805 1 93.44 94 LYS A CA 1
ATOM 776 C C . LYS A 1 94 ? 7.152 -1.166 7.258 1 93.44 94 LYS A C 1
ATOM 778 O O . LYS A 1 94 ? 6.934 -0.647 8.352 1 93.44 94 LYS A O 1
ATOM 783 N N . TYR A 1 95 ? 6.211 -1.507 6.484 1 95.12 95 TYR A N 1
ATOM 784 C CA . TYR A 1 95 ? 4.816 -1.232 6.809 1 95.12 95 TYR A CA 1
ATOM 785 C C . TYR A 1 95 ? 4.348 -2.09 7.98 1 95.12 95 TYR A C 1
ATOM 787 O O . TYR A 1 95 ? 3.57 -1.632 8.82 1 95.12 95 TYR A O 1
ATOM 795 N N . PHE A 1 96 ? 4.812 -3.311 7.992 1 95.31 96 PHE A N 1
ATOM 796 C CA . PHE A 1 96 ? 4.453 -4.164 9.117 1 95.31 96 PHE A CA 1
ATOM 797 C C . PHE A 1 96 ? 5.02 -3.607 10.422 1 95.31 96 PHE A C 1
ATOM 799 O O . PHE A 1 96 ? 4.352 -3.635 11.453 1 95.31 96 PHE A O 1
ATOM 806 N N . ASN A 1 97 ? 6.262 -3.146 10.367 1 94.44 97 ASN A N 1
ATOM 807 C CA . ASN A 1 97 ? 6.871 -2.512 11.531 1 94.44 97 ASN A CA 1
ATOM 808 C C . ASN A 1 97 ? 6.09 -1.275 11.969 1 94.44 97 ASN A C 1
ATOM 810 O O . ASN A 1 97 ? 5.828 -1.089 13.156 1 94.44 97 ASN A O 1
ATOM 814 N N . LYS A 1 98 ? 5.762 -0.42 11.031 1 95.06 98 LYS A N 1
ATOM 815 C CA . LYS A 1 98 ? 4.996 0.785 11.336 1 95.06 98 LYS A CA 1
ATOM 816 C C . LYS A 1 98 ? 3.654 0.436 11.977 1 95.06 98 LYS A C 1
ATOM 818 O O . LYS A 1 98 ? 3.238 1.073 12.945 1 95.06 98 LYS A O 1
ATOM 823 N N . ARG A 1 99 ? 2.982 -0.534 11.375 1 95.38 99 ARG A N 1
ATOM 824 C CA . ARG A 1 99 ? 1.7 -0.986 11.906 1 95.38 99 ARG A CA 1
ATOM 825 C C . ARG A 1 99 ? 1.84 -1.454 13.352 1 95.38 99 ARG A C 1
ATOM 827 O O . ARG A 1 99 ? 1.045 -1.072 14.211 1 95.38 99 ARG A O 1
ATOM 834 N N . HIS A 1 100 ? 2.842 -2.295 13.57 1 94.31 100 HIS A N 1
ATOM 835 C CA . HIS A 1 100 ? 3.082 -2.826 14.906 1 94.31 100 HIS A CA 1
ATOM 836 C C . HIS A 1 100 ? 3.404 -1.71 15.891 1 94.31 100 HIS A C 1
ATOM 838 O O . HIS A 1 100 ? 2.844 -1.663 16.984 1 94.31 100 HIS A O 1
ATOM 844 N N . CYS A 1 101 ? 4.285 -0.841 15.523 1 95.75 101 CYS A N 1
ATOM 845 C CA . CYS A 1 101 ? 4.664 0.31 16.344 1 95.75 101 CYS A CA 1
ATOM 846 C C . CYS A 1 101 ? 3.441 1.149 16.688 1 95.75 101 CYS A C 1
ATOM 848 O O . CYS A 1 101 ? 3.25 1.517 17.859 1 95.75 101 CYS A O 1
ATOM 850 N N . LEU A 1 102 ? 2.621 1.46 15.703 1 96.25 102 LEU A N 1
ATOM 851 C CA . LEU A 1 102 ? 1.45 2.309 15.898 1 96.25 102 LEU A CA 1
ATOM 852 C C . LEU A 1 102 ? 0.472 1.673 16.875 1 96.25 102 LEU A C 1
ATOM 854 O O . LEU A 1 102 ? -0.033 2.344 17.781 1 96.25 102 LEU A O 1
ATOM 858 N N . ASN A 1 103 ? 0.23 0.393 16.703 1 95.06 103 ASN A N 1
ATOM 859 C CA . ASN A 1 103 ? -0.696 -0.309 17.578 1 95.06 103 ASN A CA 1
ATOM 860 C C . ASN A 1 103 ? -0.218 -0.284 19.031 1 95.06 103 ASN A C 1
ATOM 862 O O . ASN A 1 103 ? -0.997 0.009 19.938 1 95.06 103 ASN A O 1
ATOM 866 N N . ILE A 1 104 ? 1.019 -0.558 19.234 1 95.31 104 ILE A N 1
ATOM 867 C CA . ILE A 1 104 ? 1.584 -0.583 20.578 1 95.31 104 ILE A CA 1
ATOM 868 C C . ILE A 1 104 ? 1.548 0.821 21.188 1 95.31 104 ILE A C 1
ATOM 870 O O . ILE A 1 104 ? 1.131 1.003 22.328 1 95.31 104 ILE A O 1
ATOM 874 N N . CYS A 1 105 ? 1.965 1.783 20.406 1 97 105 CYS A N 1
ATOM 875 C CA . CYS A 1 105 ? 2.037 3.166 20.859 1 97 105 CYS A CA 1
ATOM 876 C C . CYS A 1 105 ? 0.656 3.682 21.25 1 97 105 CYS A C 1
ATOM 878 O O . CYS A 1 105 ? 0.482 4.246 22.328 1 97 105 CYS A O 1
ATOM 880 N N . GLN A 1 106 ? -0.31 3.537 20.438 1 96.69 106 GLN A N 1
ATOM 881 C CA . GLN A 1 106 ? -1.648 4.055 20.703 1 96.69 106 GLN A CA 1
ATOM 882 C C . GLN A 1 106 ? -2.285 3.346 21.891 1 96.69 106 GLN A C 1
ATOM 884 O O . GLN A 1 106 ? -2.877 3.99 22.766 1 96.69 106 GLN A O 1
ATOM 889 N N . ASP A 1 107 ? -2.104 2.051 21.953 1 95.94 107 ASP A N 1
ATOM 890 C CA . ASP A 1 107 ? -2.658 1.314 23.078 1 95.94 107 ASP A CA 1
ATOM 891 C C . ASP A 1 107 ? -2.061 1.802 24.391 1 95.94 107 ASP A C 1
ATOM 893 O O . ASP A 1 107 ? -2.789 2.035 25.359 1 95.94 107 ASP A O 1
ATOM 897 N N . LYS A 1 108 ? -0.826 1.957 24.406 1 97.5 108 LYS A N 1
ATOM 898 C CA . LYS A 1 108 ? -0.121 2.393 25.609 1 97.5 108 LYS A CA 1
ATOM 899 C C . LYS A 1 108 ? -0.52 3.814 26 1 97.5 108 LYS A C 1
ATOM 901 O O . LYS A 1 108 ? -0.829 4.086 27.156 1 97.5 108 LYS A O 1
ATOM 906 N N . GLU A 1 109 ? -0.549 4.75 25.047 1 97.75 109 GLU A N 1
ATOM 907 C CA . GLU A 1 109 ? -0.77 6.164 25.344 1 97.75 109 GLU A CA 1
ATOM 908 C C . GLU A 1 109 ? -2.221 6.426 25.734 1 97.75 109 GLU A C 1
ATOM 910 O O . GLU A 1 109 ? -2.488 7.238 26.625 1 97.75 109 GLU A O 1
ATOM 915 N N . PHE A 1 110 ? -3.129 5.797 25.094 1 97.06 110 PHE A N 1
ATOM 916 C CA . PHE A 1 110 ? -4.523 5.973 25.484 1 97.06 110 PHE A CA 1
ATOM 917 C C . PHE A 1 110 ? -4.766 5.426 26.875 1 97.06 110 PHE A C 1
ATOM 919 O O . PHE A 1 110 ? -5.516 6.016 27.656 1 97.06 110 PHE A O 1
ATOM 926 N N . LYS A 1 111 ? -4.133 4.324 27.172 1 96.06 111 LYS A N 1
ATOM 927 C CA . LYS A 1 111 ? -4.227 3.768 28.516 1 96.06 111 LYS A CA 1
ATOM 928 C C . LYS A 1 111 ? -3.588 4.695 29.547 1 96.06 111 LYS A C 1
ATOM 930 O O . LYS A 1 111 ? -4.168 4.957 30.609 1 96.06 111 LYS A O 1
ATOM 935 N N . ASN A 1 112 ? -2.447 5.203 29.188 1 96.25 112 ASN A N 1
ATOM 936 C CA . ASN A 1 112 ? -1.726 6.098 30.078 1 96.25 112 ASN A CA 1
ATOM 937 C C . ASN A 1 112 ? -2.539 7.352 30.391 1 96.25 112 ASN A C 1
ATOM 939 O O . ASN A 1 112 ? -2.52 7.844 31.516 1 96.25 112 ASN A O 1
ATOM 943 N N . MET A 1 113 ? -3.283 7.855 29.438 1 95.62 113 MET A N 1
ATOM 944 C CA . MET A 1 113 ? -4.043 9.086 29.609 1 95.62 113 MET A CA 1
ATOM 945 C C . MET A 1 113 ? -5.469 8.789 30.078 1 95.62 113 MET A C 1
ATOM 947 O O . MET A 1 113 ? -6.273 9.711 30.25 1 95.62 113 MET A O 1
ATOM 951 N N . ASN A 1 114 ? -5.738 7.559 30.25 1 95.56 114 ASN A N 1
ATOM 952 C CA . ASN A 1 114 ? -7.066 7.117 30.672 1 95.56 114 ASN A CA 1
ATOM 953 C C . ASN A 1 114 ? -8.156 7.707 29.766 1 95.56 114 ASN A C 1
ATOM 955 O O . ASN A 1 114 ? -9.109 8.312 30.266 1 95.56 114 ASN A O 1
ATOM 959 N N . LEU A 1 115 ? -7.922 7.633 28.469 1 96.56 115 LEU A N 1
ATOM 960 C CA . LEU A 1 115 ? -8.836 8.133 27.453 1 96.56 115 LEU A CA 1
ATOM 961 C C . LEU A 1 115 ? -9.312 6.996 26.547 1 96.56 115 LEU A C 1
ATOM 963 O O . LEU A 1 115 ? -8.516 6.141 26.156 1 96.56 115 LEU A O 1
ATOM 967 N N . ASN A 1 116 ? -10.586 7.023 26.312 1 95.12 116 ASN A N 1
ATOM 968 C CA . ASN A 1 116 ? -11.148 6.02 25.422 1 95.12 116 ASN A CA 1
ATOM 969 C C . ASN A 1 116 ? -10.641 6.203 23.984 1 95.12 116 ASN A C 1
ATOM 971 O O . ASN A 1 116 ? -10.805 7.273 23.406 1 95.12 116 ASN A O 1
ATOM 975 N N . LYS A 1 117 ? -10.164 5.125 23.484 1 92.44 117 LYS A N 1
ATOM 976 C CA . LYS A 1 117 ? -9.609 5.141 22.125 1 92.44 117 LYS A CA 1
ATOM 977 C C . LYS A 1 117 ? -10.711 5.168 21.078 1 92.44 117 LYS A C 1
ATOM 979 O O . LYS A 1 117 ? -10.539 5.758 20.016 1 92.44 117 LYS A O 1
ATOM 984 N N . SER A 1 118 ? -11.758 4.613 21.359 1 90.88 118 SER A N 1
ATOM 985 C CA . SER A 1 118 ? -12.867 4.531 20.422 1 90.88 118 SER A CA 1
ATOM 986 C C . SER A 1 118 ? -13.617 5.855 20.328 1 90.88 118 SER A C 1
ATOM 988 O O . SER A 1 118 ? -13.875 6.5 21.344 1 90.88 118 SER A O 1
ATOM 990 N N . LEU A 1 119 ? -13.867 6.301 19.109 1 93.44 119 LEU A N 1
ATOM 991 C CA . LEU A 1 119 ? -14.562 7.555 18.844 1 93.44 119 LEU A CA 1
ATOM 992 C C . LEU A 1 119 ? -15.516 7.402 17.656 1 93.44 119 LEU A C 1
ATOM 994 O O . LEU A 1 119 ? -15.125 6.914 16.594 1 93.44 119 LEU A O 1
ATOM 998 N N . ASP A 1 120 ? -16.719 7.809 17.891 1 94 120 ASP A N 1
ATOM 999 C CA . ASP A 1 120 ? -17.703 7.773 16.812 1 94 120 ASP A CA 1
ATOM 1000 C C . ASP A 1 120 ? -17.312 8.719 15.68 1 94 120 ASP A C 1
ATOM 1002 O O . ASP A 1 120 ? -16.891 9.852 15.922 1 94 120 ASP A O 1
ATOM 1006 N N . ASP A 1 121 ? -17.531 8.297 14.477 1 90.88 121 ASP A N 1
ATOM 1007 C CA . ASP A 1 121 ? -17.156 9.086 13.305 1 90.88 121 ASP A CA 1
ATOM 1008 C C . ASP A 1 121 ? -17.906 10.406 13.266 1 90.88 121 ASP A C 1
ATOM 1010 O O . ASP A 1 121 ? -17.375 11.43 12.828 1 90.88 121 ASP A O 1
ATOM 1014 N N . SER A 1 122 ? -19.109 10.289 13.648 1 95 122 SER A N 1
ATOM 1015 C CA . SER A 1 122 ? -19.906 11.508 13.633 1 95 122 SER A CA 1
ATOM 1016 C C . SER A 1 122 ? -19.359 12.547 14.609 1 95 122 SER A C 1
ATOM 1018 O O . SER A 1 122 ? -19.312 13.734 14.297 1 95 122 SER A O 1
ATOM 1020 N N . VAL A 1 123 ? -18.984 12.094 15.75 1 96.94 123 VAL A N 1
ATOM 1021 C CA . VAL A 1 123 ? -18.438 13 16.75 1 96.94 123 VAL A CA 1
ATOM 1022 C C . VAL A 1 123 ? -17.094 13.555 16.266 1 96.94 123 VAL A C 1
ATOM 1024 O O . VAL A 1 123 ? -16.812 14.742 16.438 1 96.94 123 VAL A O 1
ATOM 1027 N N . LEU A 1 124 ? -16.312 12.695 15.719 1 94.62 124 LEU A N 1
ATOM 1028 C CA . LEU A 1 124 ? -15.047 13.141 15.172 1 94.62 124 LEU A CA 1
ATOM 1029 C C . LEU A 1 124 ? -15.258 14.234 14.125 1 94.62 124 LEU A C 1
ATOM 1031 O O . LEU A 1 124 ? -14.555 15.25 14.141 1 94.62 124 LEU A O 1
ATOM 1035 N N . HIS A 1 125 ? -16.172 14.008 13.297 1 94.25 125 HIS A N 1
ATOM 1036 C CA . HIS A 1 125 ? -16.484 15 12.281 1 94.25 125 HIS A CA 1
ATOM 1037 C C . HIS A 1 125 ? -16.922 16.328 12.914 1 94.25 125 HIS A C 1
ATOM 1039 O O . HIS A 1 125 ? -16.5 17.391 12.469 1 94.25 125 HIS A O 1
ATOM 1045 N N . ASN A 1 126 ? -17.703 16.203 13.898 1 97.12 126 ASN A N 1
ATOM 1046 C CA . ASN A 1 126 ? -18.156 17.406 14.594 1 97.12 126 ASN A CA 1
ATOM 1047 C C . ASN A 1 126 ? -17 18.156 15.242 1 97.12 126 ASN A C 1
ATOM 1049 O O . ASN A 1 126 ? -16.938 19.391 15.195 1 97.12 126 ASN A O 1
ATOM 1053 N N . MET A 1 127 ? -16.125 17.406 15.82 1 97.25 127 MET A N 1
ATOM 1054 C CA . MET A 1 127 ? -14.961 18.031 16.438 1 97.25 127 MET A CA 1
ATOM 1055 C C . MET A 1 127 ? -14.086 18.719 15.398 1 97.25 127 MET A C 1
ATOM 1057 O O . MET A 1 127 ? -13.633 19.844 15.609 1 97.25 127 MET A O 1
ATOM 1061 N N . GLN A 1 128 ? -13.914 18.062 14.32 1 93.44 128 GLN A N 1
ATOM 1062 C CA . GLN A 1 128 ? -13.07 18.578 13.25 1 93.44 128 GLN A CA 1
ATOM 1063 C C . GLN A 1 128 ? -13.664 19.844 12.641 1 93.44 128 GLN A C 1
ATOM 1065 O O . GLN A 1 128 ? -12.938 20.75 12.227 1 93.44 128 GLN A O 1
ATOM 1070 N N . SER A 1 129 ? -14.961 19.938 12.688 1 95.19 129 SER A N 1
ATOM 1071 C CA . SER A 1 129 ? -15.656 21.078 12.117 1 95.19 129 SER A CA 1
ATOM 1072 C C . SER A 1 129 ? -15.906 22.156 13.172 1 95.19 129 SER A C 1
ATOM 1074 O O . SER A 1 129 ? -16.641 23.109 12.93 1 95.19 129 SER A O 1
ATOM 1076 N N . LYS A 1 130 ? -15.398 21.953 14.375 1 97.25 130 LYS A N 1
ATOM 1077 C CA . LYS A 1 130 ? -15.539 22.891 15.484 1 97.25 130 LYS A CA 1
ATOM 1078 C C . LYS A 1 130 ? -17 23.125 15.836 1 97.25 130 LYS A C 1
ATOM 1080 O O . LYS A 1 130 ? -17.391 24.203 16.266 1 97.25 130 LYS A O 1
ATOM 1085 N N . LYS A 1 131 ? -17.766 22.125 15.695 1 97.75 131 LYS A N 1
ATOM 1086 C CA . LYS A 1 131 ? -19.203 22.172 15.945 1 97.75 131 LYS A CA 1
ATOM 1087 C C . LYS A 1 131 ? -19.5 22.547 17.391 1 97.75 131 LYS A C 1
ATOM 1089 O O . LYS A 1 131 ? -20.469 23.25 17.672 1 97.75 131 LYS A O 1
ATOM 1094 N N . PRO A 1 132 ? -18.688 22.109 18.312 1 98.56 132 PRO A N 1
ATOM 1095 C CA . PRO A 1 132 ? -18.969 22.5 19.703 1 98.56 132 PRO A CA 1
ATOM 1096 C C . PRO A 1 132 ? -19.094 24 19.875 1 98.56 132 PRO A C 1
ATOM 1098 O O . PRO A 1 132 ? -19.859 24.469 20.719 1 98.56 132 PRO A O 1
ATOM 1101 N N . TYR A 1 133 ? -18.406 24.734 19.141 1 98.62 133 TYR A N 1
ATOM 1102 C CA . TYR A 1 133 ? -18.422 26.188 19.281 1 98.62 133 TYR A CA 1
ATOM 1103 C C . TYR A 1 133 ? -19.734 26.766 18.797 1 98.62 133 TYR A C 1
ATOM 1105 O O . TYR A 1 133 ? -20.094 27.891 19.141 1 98.62 133 TYR A O 1
ATOM 1113 N N . GLU A 1 134 ? -20.453 26.062 17.953 1 98.19 134 GLU A N 1
ATOM 1114 C CA . GLU A 1 134 ? -21.797 26.438 17.531 1 98.19 134 GLU A CA 1
ATOM 1115 C C . GLU A 1 134 ? -22.75 26.5 18.734 1 98.19 134 GLU A C 1
ATOM 1117 O O . GLU A 1 134 ? -23.672 27.328 18.766 1 98.19 134 GLU A O 1
ATOM 1122 N N . TYR A 1 135 ? -22.516 25.703 19.688 1 98.56 135 TYR A N 1
ATOM 1123 C CA . TYR A 1 135 ? -23.328 25.656 20.891 1 98.56 135 TYR A CA 1
ATOM 1124 C C . TYR A 1 135 ? -22.766 26.547 21.984 1 98.56 135 TYR A C 1
ATOM 1126 O O . TYR A 1 135 ? -23.5 27.25 22.672 1 98.56 135 TYR A O 1
ATOM 1134 N N . LEU A 1 136 ? -21.484 26.531 22.094 1 98.69 136 LEU A N 1
ATOM 1135 C CA . LEU A 1 136 ? -20.797 27.203 23.188 1 98.69 136 LEU A CA 1
ATOM 1136 C C . LEU A 1 136 ? -21.078 28.703 23.172 1 98.69 136 LEU A C 1
ATOM 1138 O O . LEU A 1 136 ? -21.188 29.344 24.219 1 98.69 136 LEU A O 1
ATOM 1142 N N . HIS A 1 137 ? -21.156 29.281 21.906 1 98.44 137 HIS A N 1
ATOM 1143 C CA . HIS A 1 137 ? -21.359 30.734 21.891 1 98.44 137 HIS A CA 1
ATOM 1144 C C . HIS A 1 137 ? -22.672 31.109 22.578 1 98.44 137 HIS A C 1
ATOM 1146 O O . HIS A 1 137 ? -22.734 32.125 23.281 1 98.44 137 HIS A O 1
ATOM 1152 N N . ILE A 1 138 ? -23.719 30.234 22.5 1 98.38 138 ILE A N 1
ATOM 1153 C CA . ILE A 1 138 ? -25 30.484 23.156 1 98.38 138 ILE A CA 1
ATOM 1154 C C . ILE A 1 138 ? -24.875 30.234 24.656 1 98.38 138 ILE A C 1
ATOM 1156 O O . ILE A 1 138 ? -25.375 31.016 25.469 1 98.38 138 ILE A O 1
ATOM 1160 N N . CYS A 1 139 ? -24.188 29.172 24.953 1 98.69 139 CYS A N 1
ATOM 1161 C CA . CYS A 1 139 ? -23.984 28.875 26.359 1 98.69 139 CYS A CA 1
ATOM 1162 C C . CYS A 1 139 ? -23.266 30.016 27.062 1 98.69 139 CYS A C 1
ATOM 1164 O O . CYS A 1 139 ? -23.672 30.422 28.156 1 98.69 139 CYS A O 1
ATOM 1166 N N . TYR A 1 140 ? -22.219 30.484 26.516 1 98.56 140 TYR A N 1
ATOM 1167 C CA . TYR A 1 140 ? -21.484 31.609 27.062 1 98.56 140 TYR A CA 1
ATOM 1168 C C . TYR A 1 140 ? -22.375 32.844 27.188 1 98.56 140 TYR A C 1
ATOM 1170 O O . TYR A 1 140 ? -22.344 33.531 28.203 1 98.56 140 TYR A O 1
ATOM 1178 N N . PHE A 1 141 ? -23.125 33.062 26.156 1 97.62 141 PHE A N 1
ATOM 1179 C CA . PHE A 1 141 ? -23.969 34.25 26.125 1 97.62 141 PHE A CA 1
ATOM 1180 C C . PHE A 1 141 ? -24.984 34.219 27.266 1 97.62 141 PHE A C 1
ATOM 1182 O O . PHE A 1 141 ? -25.188 35.219 27.953 1 97.62 141 PHE A O 1
ATOM 1189 N N . GLN A 1 142 ? -25.578 33.094 27.438 1 97.56 142 GLN A N 1
ATOM 1190 C CA . GLN A 1 142 ? -26.594 32.938 28.484 1 97.56 142 GLN A CA 1
ATOM 1191 C C . GLN A 1 142 ? -25.984 33.125 29.875 1 97.56 142 GLN A C 1
ATOM 1193 O O . GLN A 1 142 ? -26.688 33.469 30.812 1 97.56 142 GLN A O 1
ATOM 1198 N N . GLN A 1 143 ? -24.703 32.906 30 1 97.75 143 GLN A N 1
ATOM 1199 C CA . GLN A 1 143 ? -24.016 33.094 31.266 1 97.75 143 GLN A CA 1
ATOM 1200 C C . GLN A 1 143 ? -23.344 34.438 31.344 1 97.75 143 GLN A C 1
ATOM 1202 O O . GLN A 1 143 ? -22.469 34.656 32.188 1 97.75 143 GLN A O 1
ATOM 1207 N N . ARG A 1 144 ? -23.547 35.281 30.391 1 96.19 144 ARG A N 1
ATOM 1208 C CA . ARG A 1 144 ? -23.125 36.688 30.344 1 96.19 144 ARG A CA 1
ATOM 1209 C C . ARG A 1 144 ? -21.609 36.781 30.125 1 96.19 144 ARG A C 1
ATOM 1211 O O . ARG A 1 144 ? -20.969 37.719 30.609 1 96.19 144 ARG A O 1
ATOM 1218 N N . MET A 1 145 ? -21.109 35.781 29.547 1 97.06 145 MET A N 1
ATOM 1219 C CA . MET A 1 145 ? -19.719 35.812 29.094 1 97.06 145 MET A CA 1
ATOM 1220 C C . MET A 1 145 ? -19.641 36.281 27.641 1 97.06 145 MET A C 1
ATOM 1222 O O . MET A 1 145 ? -19.234 35.562 26.766 1 97.06 145 MET A O 1
ATOM 1226 N N . PHE A 1 146 ? -19.906 37.5 27.5 1 96.94 146 PHE A N 1
ATOM 1227 C CA . PHE A 1 146 ? -20.234 38.062 26.188 1 96.94 146 PHE A CA 1
ATOM 1228 C C . PHE A 1 146 ? -19 38.031 25.266 1 96.94 146 PHE A C 1
ATOM 1230 O O . PHE A 1 146 ? -19.094 37.625 24.109 1 96.94 146 PHE A O 1
ATOM 1237 N N . GLN A 1 147 ? -17.891 38.375 25.781 1 97.44 147 GLN A N 1
ATOM 1238 C CA . GLN A 1 147 ? -16.672 38.375 24.984 1 97.44 147 GLN A CA 1
ATOM 1239 C C . GLN A 1 147 ? -16.328 36.938 24.5 1 97.44 147 GLN A C 1
ATOM 1241 O O . GLN A 1 147 ? -15.945 36.75 23.344 1 97.44 147 GLN A O 1
ATOM 1246 N N . LYS A 1 148 ? -16.453 36 25.375 1 97.69 148 LYS A N 1
ATOM 1247 C CA . LYS A 1 148 ? -16.188 34.625 25.047 1 97.69 148 LYS A CA 1
ATOM 1248 C C . LYS A 1 148 ? -17.203 34.094 24.031 1 97.69 148 LYS A C 1
ATOM 1250 O O . LYS A 1 148 ? -16.859 33.281 23.172 1 97.69 148 LYS A O 1
ATOM 1255 N N . ALA A 1 149 ? -18.406 34.531 24.172 1 98.31 149 ALA A N 1
ATOM 1256 C CA . ALA A 1 149 ? -19.453 34.156 23.25 1 98.31 149 ALA A CA 1
ATOM 1257 C C . ALA A 1 149 ? -19.125 34.594 21.828 1 98.31 149 ALA A C 1
ATOM 1259 O O . ALA A 1 149 ? -19.25 33.812 20.875 1 98.31 149 ALA A O 1
ATOM 1260 N N . ALA A 1 150 ? -18.703 35.812 21.75 1 98.19 150 ALA A N 1
ATOM 1261 C CA . ALA A 1 150 ? -18.328 36.344 20.438 1 98.19 150 ALA A CA 1
ATOM 1262 C C . ALA A 1 150 ? -17.141 35.562 19.859 1 98.19 150 ALA A C 1
ATOM 1264 O O . ALA A 1 150 ? -17.125 35.25 18.672 1 98.19 150 ALA A O 1
ATOM 1265 N N . SER A 1 151 ? -16.172 35.281 20.672 1 98.19 151 SER A N 1
ATOM 1266 C CA . SER A 1 151 ? -14.992 34.531 20.219 1 98.19 151 SER A CA 1
ATOM 1267 C C . SER A 1 151 ? -15.359 33.094 19.797 1 98.19 151 SER A C 1
ATOM 1269 O O . SER A 1 151 ? -14.797 32.562 18.844 1 98.19 151 SER A O 1
ATOM 1271 N N . ALA A 1 152 ? -16.234 32.531 20.5 1 98.5 152 ALA A N 1
ATOM 1272 C CA . ALA A 1 152 ? -16.688 31.188 20.141 1 98.5 152 ALA A CA 1
ATOM 1273 C C . ALA A 1 152 ? -17.391 31.188 18.797 1 98.5 152 ALA A C 1
ATOM 1275 O O . ALA A 1 152 ? -17.172 30.297 17.969 1 98.5 152 ALA A O 1
ATOM 1276 N N . ALA A 1 153 ? -18.234 32.156 18.641 1 98.25 153 ALA A N 1
ATOM 1277 C CA . ALA A 1 153 ? -18.922 32.312 17.359 1 98.25 153 ALA A CA 1
ATOM 1278 C C . ALA A 1 153 ? -17.922 32.5 16.219 1 98.25 153 ALA A C 1
ATOM 1280 O O . ALA A 1 153 ? -18.062 31.891 15.156 1 98.25 153 ALA A O 1
ATOM 1281 N N . TYR A 1 154 ? -16.969 33.312 16.453 1 97.06 154 TYR A N 1
ATOM 1282 C CA . TYR A 1 154 ? -15.938 33.594 15.445 1 97.06 154 TYR A CA 1
ATOM 1283 C C . TYR A 1 154 ? -15.148 32.312 15.133 1 97.06 154 TYR A C 1
ATOM 1285 O O . TYR A 1 154 ? -14.867 32.031 13.969 1 97.06 154 TYR A O 1
ATOM 1293 N N . THR A 1 155 ? -14.75 31.594 16.141 1 97.25 155 THR A N 1
ATOM 1294 C CA . THR A 1 155 ? -14 30.359 15.992 1 97.25 155 THR A CA 1
ATOM 1295 C C . THR A 1 155 ? -14.758 29.375 15.109 1 97.25 155 THR A C 1
ATOM 1297 O O . THR A 1 155 ? -14.18 28.75 14.219 1 97.25 155 THR A O 1
ATOM 1300 N N . TYR A 1 156 ? -16.062 29.219 15.336 1 97.81 156 TYR A N 1
ATOM 1301 C CA . TYR A 1 156 ? -16.891 28.359 14.5 1 97.81 156 TYR A CA 1
ATOM 1302 C C . TYR A 1 156 ? -16.906 28.859 13.062 1 97.81 156 TYR A C 1
ATOM 1304 O O . TYR A 1 156 ? -16.797 28.062 12.125 1 97.81 156 TYR A O 1
ATOM 1312 N N . LEU A 1 157 ? -17.078 30.109 12.891 1 95.06 157 LEU A N 1
ATOM 1313 C CA . LEU A 1 157 ? -17.203 30.703 11.562 1 95.06 157 LEU A CA 1
ATOM 1314 C C . LEU A 1 157 ? -15.914 30.531 10.766 1 95.06 157 LEU A C 1
ATOM 1316 O O . LEU A 1 157 ? -15.945 30.375 9.547 1 95.06 157 LEU A O 1
ATOM 1320 N N . VAL A 1 158 ? -14.805 30.562 11.422 1 91.31 158 VAL A N 1
ATOM 1321 C CA . VAL A 1 158 ? -13.523 30.359 10.766 1 91.31 158 VAL A CA 1
ATOM 1322 C C . VAL A 1 158 ? -13.492 28.969 10.102 1 91.31 158 VAL A C 1
ATOM 1324 O O . VAL A 1 158 ? -13.008 28.828 8.977 1 91.31 158 VAL A O 1
ATOM 1327 N N . ALA A 1 159 ? -14.055 28.016 10.75 1 91.88 159 ALA A N 1
ATOM 1328 C CA . ALA A 1 159 ? -14.086 26.641 10.234 1 91.88 159 ALA A CA 1
ATOM 1329 C C . ALA A 1 159 ? -15.242 26.453 9.266 1 91.88 159 ALA A C 1
ATOM 1331 O O . ALA A 1 159 ? -15.211 25.547 8.422 1 91.88 159 ALA A O 1
ATOM 1332 N N . ASN A 1 160 ? -16.219 27.266 9.43 1 93.94 160 ASN A N 1
ATOM 1333 C CA . ASN A 1 160 ? -17.438 27.172 8.625 1 93.94 160 ASN A CA 1
ATOM 1334 C C . ASN A 1 160 ? -17.828 28.531 8.047 1 93.94 160 ASN A C 1
ATOM 1336 O O . ASN A 1 160 ? -18.875 29.078 8.391 1 93.94 160 ASN A O 1
ATOM 1340 N N . PRO A 1 161 ? -17.109 29 7.078 1 91.38 161 PRO A N 1
ATOM 1341 C CA . PRO A 1 161 ? -17.266 30.375 6.617 1 91.38 161 PRO A CA 1
ATOM 1342 C C . PRO A 1 161 ? -18.594 30.609 5.891 1 91.38 161 PRO A C 1
ATOM 1344 O O . PRO A 1 161 ? -19.062 31.75 5.812 1 91.38 161 PRO A O 1
ATOM 1347 N N . ASP A 1 162 ? -19.297 29.609 5.465 1 93.38 162 ASP A N 1
ATOM 1348 C CA . ASP A 1 162 ? -20.5 29.781 4.648 1 93.38 162 ASP A CA 1
ATOM 1349 C C . ASP A 1 162 ? -21.766 29.641 5.492 1 93.38 162 ASP A C 1
ATOM 1351 O O . ASP A 1 162 ? -22.875 29.609 4.957 1 93.38 162 ASP A O 1
ATOM 1355 N N . ASP A 1 163 ? -21.578 29.578 6.711 1 96.31 163 ASP A N 1
ATOM 1356 C CA . ASP A 1 163 ? -22.75 29.453 7.57 1 96.31 163 ASP A CA 1
ATOM 1357 C C . ASP A 1 163 ? -23.438 30.797 7.777 1 96.31 163 ASP A C 1
ATOM 1359 O O . ASP A 1 163 ? -23.016 31.594 8.609 1 96.31 163 ASP A O 1
ATOM 1363 N N . ASP A 1 164 ? -24.625 31 7.246 1 96.5 164 ASP A N 1
ATOM 1364 C CA . ASP A 1 164 ? -25.328 32.281 7.266 1 96.5 164 ASP A CA 1
ATOM 1365 C C . ASP A 1 164 ? -25.812 32.625 8.672 1 96.5 164 ASP A C 1
ATOM 1367 O O . ASP A 1 164 ? -25.766 33.781 9.094 1 96.5 164 ASP A O 1
ATOM 1371 N N . THR A 1 165 ? -26.297 31.656 9.281 1 97.38 165 THR A N 1
ATOM 1372 C CA . THR A 1 165 ? -26.828 31.859 10.625 1 97.38 165 THR A CA 1
ATOM 1373 C C . THR A 1 165 ? -25.75 32.406 11.562 1 97.38 165 THR A C 1
ATOM 1375 O O . THR A 1 165 ? -25.969 33.344 12.297 1 97.38 165 THR A O 1
ATOM 1378 N N . MET A 1 166 ? -24.594 31.766 11.516 1 97.44 166 MET A N 1
ATOM 1379 C CA . MET A 1 166 ? -23.531 32.188 12.406 1 97.44 166 MET A CA 1
ATOM 1380 C C . MET A 1 166 ? -22.969 33.562 11.992 1 97.44 166 MET A C 1
ATOM 1382 O O . MET A 1 166 ? -22.547 34.344 12.836 1 97.44 166 MET A O 1
ATOM 1386 N N . GLN A 1 167 ? -22.969 33.875 10.727 1 96.38 167 GLN A N 1
ATOM 1387 C CA . GLN A 1 167 ? -22.562 35.188 10.273 1 96.38 167 GLN A CA 1
ATOM 1388 C C . GLN A 1 167 ? -23.453 36.281 10.883 1 96.38 167 GLN A C 1
ATOM 1390 O O . GLN A 1 167 ? -22.969 37.312 11.32 1 96.38 167 GLN A O 1
ATOM 1395 N N . ASN A 1 168 ? -24.734 35.969 10.898 1 96.25 168 ASN A N 1
ATOM 1396 C CA . ASN A 1 168 ? -25.672 36.875 11.5 1 96.25 168 ASN A CA 1
ATOM 1397 C C . ASN A 1 168 ? -25.453 37.031 13.008 1 96.25 168 ASN A C 1
ATOM 1399 O O . ASN A 1 168 ? -25.531 38.125 13.547 1 96.25 168 ASN A O 1
ATOM 1403 N N . ASN A 1 169 ? -25.203 35.906 13.609 1 96 169 ASN A N 1
ATOM 1404 C CA . ASN A 1 169 ? -24.906 35.938 15.031 1 96 169 ASN A CA 1
ATOM 1405 C C . ASN A 1 169 ? -23.672 36.812 15.32 1 96 169 ASN A C 1
ATOM 1407 O O . ASN A 1 169 ? -23.641 37.531 16.297 1 96 169 ASN A O 1
ATOM 1411 N N . MET A 1 170 ? -22.672 36.688 14.5 1 96 170 MET A N 1
ATOM 1412 C CA . MET A 1 170 ? -21.438 37.469 14.664 1 96 170 MET A CA 1
ATOM 1413 C C . MET A 1 170 ? -21.703 38.969 14.531 1 96 170 MET A C 1
ATOM 1415 O O . MET A 1 170 ? -21.156 39.75 15.289 1 96 170 MET A O 1
ATOM 1419 N N . GLN A 1 171 ? -22.547 39.281 13.633 1 94.75 171 GLN A N 1
ATOM 1420 C CA . GLN A 1 171 ? -22.922 40.688 13.469 1 94.75 171 GLN A CA 1
ATOM 1421 C C . GLN A 1 171 ? -23.625 41.219 14.711 1 94.75 171 GLN A C 1
ATOM 1423 O O . GLN A 1 171 ? -23.391 42.344 15.133 1 94.75 171 GLN A O 1
ATOM 1428 N N . TYR A 1 172 ? -24.438 40.375 15.203 1 95.19 172 TYR A N 1
ATOM 1429 C CA . TYR A 1 172 ? -25.125 40.75 16.438 1 95.19 172 TYR A CA 1
ATOM 1430 C C . TYR A 1 172 ? -24.125 40.969 17.562 1 95.19 172 TYR A C 1
ATOM 1432 O O . TYR A 1 172 ? -24.234 41.969 18.297 1 95.19 172 TYR A O 1
ATOM 1440 N N . TYR A 1 173 ? -23.156 40.094 17.688 1 95.94 173 TYR A N 1
ATOM 1441 C CA . TYR A 1 173 ? -22.172 40.188 18.781 1 95.94 173 TYR A CA 1
ATOM 1442 C C . TYR A 1 173 ? -21.328 41.438 18.625 1 95.94 173 TYR A C 1
ATOM 1444 O O . TYR A 1 173 ? -21.031 42.125 19.609 1 95.94 173 TYR A O 1
ATOM 1452 N N . ILE A 1 174 ? -21 41.844 17.484 1 94.81 174 ILE A N 1
ATOM 1453 C CA . ILE A 1 174 ? -20.062 42.906 17.203 1 94.81 174 ILE A CA 1
ATOM 1454 C C . ILE A 1 174 ? -20.656 44.25 17.609 1 94.81 174 ILE A C 1
ATOM 1456 O O . ILE A 1 174 ? -19.953 45.188 18.016 1 94.81 174 ILE A O 1
ATOM 1460 N N . VAL A 1 175 ? -22.031 44.344 17.609 1 93.19 175 VAL A N 1
ATOM 1461 C CA . VAL A 1 175 ? -22.656 45.656 17.859 1 93.19 175 VAL A CA 1
ATOM 1462 C C . VAL A 1 175 ? -23.062 45.75 19.328 1 93.19 175 VAL A C 1
ATOM 1464 O O . VAL A 1 175 ? -23.562 46.781 19.766 1 93.19 175 VAL A O 1
ATOM 1467 N N . GLN A 1 176 ? -22.781 44.75 20.047 1 93.44 176 GLN A N 1
ATOM 1468 C CA . GLN A 1 176 ? -23.109 44.812 21.469 1 93.44 176 GLN A CA 1
ATOM 1469 C C . GLN A 1 176 ? -22.125 45.688 22.234 1 93.44 176 GLN A C 1
ATOM 1471 O O . GLN A 1 176 ? -20.922 45.562 22.047 1 93.44 176 GLN A O 1
ATOM 1476 N N . PRO A 1 177 ? -22.578 46.469 23.125 1 94.19 177 PRO A N 1
ATOM 1477 C CA . PRO A 1 177 ? -21.703 47.406 23.859 1 94.19 177 PRO A CA 1
ATOM 1478 C C . PRO A 1 177 ? -20.75 46.688 24.797 1 94.19 177 PRO A C 1
ATOM 1480 O O . PRO A 1 177 ? -19.656 47.188 25.094 1 94.19 177 PRO A O 1
ATOM 1483 N N . GLU A 1 178 ? -21.125 45.469 25.25 1 94.56 178 GLU A N 1
ATOM 1484 C CA . GLU A 1 178 ? -20.344 44.719 26.219 1 94.56 178 GLU A CA 1
ATOM 1485 C C . GLU A 1 178 ? -19.156 44.031 25.547 1 94.56 178 GLU A C 1
ATOM 1487 O O . GLU A 1 178 ? -18.234 43.562 26.219 1 94.56 178 GLU A O 1
ATOM 1492 N N . ILE A 1 179 ? -19.141 44.062 24.234 1 96.12 179 ILE A N 1
ATOM 1493 C CA . ILE A 1 179 ? -18.141 43.281 23.5 1 96.12 179 ILE A CA 1
ATOM 1494 C C . ILE A 1 179 ? -17.172 44.219 22.797 1 96.12 179 ILE A C 1
ATOM 1496 O O . ILE A 1 179 ? -17.594 45.188 22.156 1 96.12 179 ILE A O 1
ATOM 1500 N N . ASP A 1 180 ? -15.953 44 22.969 1 96.31 180 ASP A N 1
ATOM 1501 C CA . ASP A 1 180 ? -14.906 44.688 22.219 1 96.31 180 ASP A CA 1
ATOM 1502 C C . ASP A 1 180 ? -14.531 43.938 20.953 1 96.31 180 ASP A C 1
ATOM 1504 O O . ASP A 1 180 ? -13.891 42.875 21.031 1 96.31 180 ASP A O 1
ATOM 1508 N N . PRO A 1 181 ? -14.852 44.406 19.844 1 94.69 181 PRO A N 1
ATOM 1509 C CA . PRO A 1 181 ? -14.586 43.688 18.594 1 94.69 181 PRO A CA 1
ATOM 1510 C C . PRO A 1 181 ? -13.102 43.406 18.391 1 94.69 181 PRO A C 1
ATOM 1512 O O . PRO A 1 181 ? -12.75 42.375 17.781 1 94.69 181 PRO A O 1
ATOM 1515 N N . LYS A 1 182 ? -12.234 44.188 18.906 1 90.94 182 LYS A N 1
ATOM 1516 C CA . LYS A 1 182 ? -10.797 44.031 18.719 1 90.94 182 LYS A CA 1
ATOM 1517 C C . LYS A 1 182 ? -10.258 42.844 19.547 1 90.94 182 LYS A C 1
ATOM 1519 O O . LYS A 1 182 ? -9.156 42.375 19.297 1 90.94 182 LYS A O 1
ATOM 1524 N N . GLU A 1 183 ? -11.039 42.438 20.438 1 93.38 183 GLU A N 1
ATOM 1525 C CA . GLU A 1 183 ? -10.594 41.406 21.328 1 93.38 183 GLU A CA 1
ATOM 1526 C C . GLU A 1 183 ? -11.242 40.062 20.984 1 93.38 183 GLU A C 1
ATOM 1528 O O . GLU A 1 183 ? -11.047 39.062 21.672 1 93.38 183 GLU A O 1
ATOM 1533 N N . ILE A 1 184 ? -12 40.031 19.906 1 95.75 184 ILE A N 1
ATOM 1534 C CA . ILE A 1 184 ? -12.555 38.781 19.406 1 95.75 184 ILE A CA 1
ATOM 1535 C C . ILE A 1 184 ? -11.453 37.938 18.781 1 95.75 184 ILE A C 1
ATOM 1537 O O . ILE A 1 184 ? -10.727 38.406 17.906 1 95.75 184 ILE A O 1
ATOM 1541 N N . ILE A 1 185 ? -11.32 36.656 19.234 1 94.06 185 ILE A N 1
ATOM 1542 C CA . ILE A 1 185 ? -10.219 35.812 18.75 1 94.06 185 ILE A CA 1
ATOM 1543 C C . ILE A 1 185 ? -10.75 34.469 18.312 1 94.06 185 ILE A C 1
ATOM 1545 O O . ILE A 1 185 ? -11.836 34.062 18.719 1 94.06 185 ILE A O 1
ATOM 1549 N N . ASP A 1 186 ? -9.953 33.906 17.422 1 94.5 186 ASP A N 1
ATOM 1550 C CA . ASP A 1 186 ? -10.148 32.469 17.141 1 94.5 186 ASP A CA 1
ATOM 1551 C C . ASP A 1 186 ? -9.562 31.625 18.266 1 94.5 186 ASP A C 1
ATOM 1553 O O . ASP A 1 186 ? -8.344 31.562 18.453 1 94.5 186 ASP A O 1
ATOM 1557 N N . MET A 1 187 ? -10.383 30.922 18.938 1 96.31 187 MET A N 1
ATOM 1558 C CA . MET A 1 187 ? -9.992 30.188 20.141 1 96.31 187 MET A CA 1
ATOM 1559 C C . MET A 1 187 ? -9.18 28.953 19.781 1 96.31 187 MET A C 1
ATOM 1561 O O . MET A 1 187 ? -8.586 28.312 20.656 1 96.31 187 MET A O 1
ATOM 1565 N N . GLU A 1 188 ? -9.148 28.656 18.578 1 94.5 188 GLU A N 1
ATOM 1566 C CA . GLU A 1 188 ? -8.414 27.484 18.109 1 94.5 188 GLU A CA 1
ATOM 1567 C C . GLU A 1 188 ? -7.336 27.875 17.094 1 94.5 188 GLU A C 1
ATOM 1569 O O . GLU A 1 188 ? -6.941 27.062 16.25 1 94.5 188 GLU A O 1
ATOM 1574 N N . SER A 1 189 ? -6.914 29.094 17.109 1 93.06 189 SER A N 1
ATOM 1575 C CA . SER A 1 189 ? -5.914 29.578 16.172 1 93.06 189 SER A CA 1
ATOM 1576 C C . SER A 1 189 ? -4.598 28.828 16.312 1 93.06 189 SER A C 1
ATOM 1578 O O . SER A 1 189 ? -4.168 28.531 17.422 1 93.06 189 SER A O 1
ATOM 1580 N N . GLU A 1 190 ? -3.955 28.609 15.211 1 93.62 190 GLU A N 1
ATOM 1581 C CA . GLU A 1 190 ? -2.645 27.969 15.227 1 93.62 190 GLU A CA 1
ATOM 1582 C C . GLU A 1 190 ? -1.56 28.938 15.695 1 93.62 190 GLU A C 1
ATOM 1584 O O . GLU A 1 190 ? -1.675 30.141 15.5 1 93.62 190 GLU A O 1
ATOM 1589 N N . ASP A 1 191 ? -0.568 28.359 16.203 1 95.19 191 ASP A N 1
ATOM 1590 C CA . ASP A 1 191 ? 0.521 29.156 16.766 1 95.19 191 ASP A CA 1
ATOM 1591 C C . ASP A 1 191 ? 1.166 30.031 15.688 1 95.19 191 ASP A C 1
ATOM 1593 O O . ASP A 1 191 ? 1.503 31.188 15.938 1 95.19 191 ASP A O 1
ATOM 1597 N N . TYR A 1 192 ? 1.334 29.469 14.539 1 97.06 192 TYR A N 1
ATOM 1598 C CA . TYR A 1 192 ? 2.021 30.234 13.508 1 97.06 192 TYR A CA 1
ATOM 1599 C C . TYR A 1 192 ? 1.197 31.453 13.086 1 97.06 192 TYR A C 1
ATOM 1601 O O . TYR A 1 192 ? 1.751 32.469 12.688 1 97.06 192 TYR A O 1
ATOM 1609 N N . VAL A 1 193 ? -0.079 31.391 13.195 1 95.69 193 VAL A N 1
ATOM 1610 C CA . VAL A 1 193 ? -0.952 32.5 12.859 1 95.69 193 VAL A CA 1
ATOM 1611 C C . VAL A 1 193 ? -0.805 33.625 13.898 1 95.69 193 VAL A C 1
ATOM 1613 O O . VAL A 1 193 ? -0.697 34.781 13.555 1 95.69 193 VAL A O 1
ATOM 1616 N N . VAL A 1 194 ? -0.812 33.156 15.141 1 94.62 194 VAL A N 1
ATOM 1617 C CA . VAL A 1 194 ? -0.662 34.125 16.234 1 94.62 194 VAL A CA 1
ATOM 1618 C C . VAL A 1 194 ? 0.669 34.844 16.109 1 94.62 194 VAL A C 1
ATOM 1620 O O . VAL A 1 194 ? 0.713 36.094 16.172 1 94.62 194 VAL A O 1
ATOM 1623 N N . MET A 1 195 ? 1.68 34.094 15.891 1 97.25 195 MET A N 1
ATOM 1624 C CA . MET A 1 195 ? 3.012 34.688 15.781 1 97.25 195 MET A CA 1
ATOM 1625 C C . MET A 1 195 ? 3.121 35.562 14.531 1 97.25 195 MET A C 1
ATOM 1627 O O . MET A 1 195 ? 3.801 36.594 14.539 1 97.25 195 MET A O 1
ATOM 1631 N N . TYR A 1 196 ? 2.564 35.188 13.523 1 97.62 196 TYR A N 1
ATOM 1632 C CA . TYR A 1 196 ? 2.572 35.938 12.281 1 97.62 196 TYR A CA 1
ATOM 1633 C C . TYR A 1 196 ? 1.949 37.312 12.477 1 97.62 196 TYR A C 1
ATOM 1635 O O . TYR A 1 196 ? 2.506 38.344 12.047 1 97.62 196 TYR A O 1
ATOM 1643 N N . ASN A 1 197 ? 0.79 37.344 13.117 1 94.81 197 ASN A N 1
ATOM 1644 C CA . ASN A 1 197 ? 0.125 38.594 13.398 1 94.81 197 ASN A CA 1
ATOM 1645 C C . ASN A 1 197 ? 0.972 39.5 14.312 1 94.81 197 ASN A C 1
ATOM 1647 O O . ASN A 1 197 ? 1.058 40.688 14.102 1 94.81 197 ASN A O 1
ATOM 1651 N N . LEU A 1 198 ? 1.543 38.875 15.266 1 96.38 198 LEU A N 1
ATOM 1652 C CA . LEU A 1 198 ? 2.434 39.594 16.156 1 96.38 198 LEU A CA 1
ATOM 1653 C C . LEU A 1 198 ? 3.621 40.156 15.383 1 96.38 198 LEU A C 1
ATOM 1655 O O . LEU A 1 198 ? 4.02 41.312 15.609 1 96.38 198 LEU A O 1
ATOM 1659 N N . GLY A 1 199 ? 4.191 39.344 14.578 1 98 199 GLY A N 1
ATOM 1660 C CA . GLY A 1 199 ? 5.309 39.781 13.75 1 98 199 GLY A CA 1
ATOM 1661 C C . GLY A 1 199 ? 4.957 40.938 12.844 1 98 199 GLY A C 1
ATOM 1662 O O . GLY A 1 199 ? 5.73 41.875 12.711 1 98 199 GLY A O 1
ATOM 1663 N N . LYS A 1 200 ? 3.822 40.906 12.25 1 97.44 200 LYS A N 1
ATOM 1664 C CA . LYS A 1 200 ? 3.363 42 11.383 1 97.44 200 LYS A CA 1
ATOM 1665 C C . LYS A 1 200 ? 3.168 43.281 12.172 1 97.44 200 LYS A C 1
ATOM 1667 O O . LYS A 1 200 ? 3.527 44.375 11.695 1 97.44 200 LYS A O 1
ATOM 1672 N N . LYS A 1 201 ? 2.553 43.125 13.289 1 96.88 201 LYS A N 1
ATOM 1673 C CA . LYS A 1 201 ? 2.35 44.281 14.148 1 96.88 201 LYS A CA 1
ATOM 1674 C C . LYS A 1 201 ? 3.682 44.938 14.539 1 96.88 201 LYS A C 1
ATOM 1676 O O . LYS A 1 201 ? 3.84 46.156 14.453 1 96.88 201 LYS A O 1
ATOM 1681 N N . SER A 1 202 ? 4.586 44.125 14.977 1 98.31 202 SER A N 1
ATOM 1682 C CA . SER A 1 202 ? 5.906 44.625 15.352 1 98.31 202 SER A CA 1
ATOM 1683 C C . SER A 1 202 ? 6.609 45.281 14.172 1 98.31 202 SER A C 1
ATOM 1685 O O . SER A 1 202 ? 7.281 46.312 14.328 1 98.31 202 SER A O 1
ATOM 1687 N N . TYR A 1 203 ? 6.48 44.688 13.078 1 98.25 203 TYR A N 1
ATOM 1688 C CA . TYR A 1 203 ? 7.07 45.219 11.859 1 98.25 203 TYR A CA 1
ATOM 1689 C C . TYR A 1 203 ? 6.543 46.625 11.578 1 98.25 203 TYR A C 1
ATOM 1691 O O . TYR A 1 203 ? 7.316 47.531 11.266 1 98.25 203 TYR A O 1
ATOM 1699 N N . LYS A 1 204 ? 5.266 46.812 11.695 1 97.75 204 LYS A N 1
ATOM 1700 C CA . LYS A 1 204 ? 4.625 48.125 11.453 1 97.75 204 LYS A CA 1
ATOM 1701 C C . LYS A 1 204 ? 5.09 49.156 12.469 1 97.75 204 LYS A C 1
ATOM 1703 O O . LYS A 1 204 ? 5.109 50.344 12.164 1 97.75 204 LYS A O 1
ATOM 1708 N N . GLN A 1 205 ? 5.531 48.719 13.562 1 97.94 205 GLN A N 1
ATOM 1709 C CA . GLN A 1 205 ? 5.973 49.594 14.633 1 97.94 205 GLN A CA 1
ATOM 1710 C C . GLN A 1 205 ? 7.484 49.812 14.586 1 97.94 205 GLN A C 1
ATOM 1712 O O . GLN A 1 205 ? 8.055 50.438 15.477 1 97.94 205 GLN A O 1
ATOM 1717 N N . ASN A 1 206 ? 8.125 49.25 13.68 1 98.06 206 ASN A N 1
ATOM 1718 C CA . ASN A 1 206 ? 9.57 49.312 13.5 1 98.06 206 ASN A CA 1
ATOM 1719 C C . ASN A 1 206 ? 10.312 48.719 14.695 1 98.06 206 ASN A C 1
ATOM 1721 O O . ASN A 1 206 ? 11.391 49.188 15.062 1 98.06 206 ASN A O 1
ATOM 1725 N N . ASN A 1 207 ? 9.656 47.844 15.344 1 98.38 207 ASN A N 1
ATOM 1726 C CA . ASN A 1 207 ? 10.32 47.031 16.375 1 98.38 207 ASN A CA 1
ATOM 1727 C C . ASN A 1 207 ? 10.992 45.812 15.773 1 98.38 207 ASN A C 1
ATOM 1729 O O . ASN A 1 207 ? 10.445 44.719 15.836 1 98.38 207 ASN A O 1
ATOM 1733 N N . TRP A 1 208 ? 12.164 45.938 15.367 1 98.44 208 TRP A N 1
ATOM 1734 C CA . TRP A 1 208 ? 12.828 44.969 14.516 1 98.44 208 TRP A CA 1
ATOM 1735 C C . TRP A 1 208 ? 13.234 43.75 15.32 1 98.44 208 TRP A C 1
ATOM 1737 O O . TRP A 1 208 ? 13.172 42.625 14.812 1 98.44 208 TRP A O 1
ATOM 1747 N N . GLU A 1 209 ? 13.664 43.875 16.562 1 98.31 209 GLU A N 1
ATOM 1748 C CA . GLU A 1 209 ? 14.016 42.719 17.391 1 98.31 209 GLU A CA 1
ATOM 1749 C C . GLU A 1 209 ? 12.828 41.812 17.594 1 98.31 209 GLU A C 1
ATOM 1751 O O . GLU A 1 209 ? 12.953 40.594 17.453 1 98.31 209 GLU A O 1
ATOM 1756 N N . GLU A 1 210 ? 11.734 42.406 17.859 1 98.25 210 GLU A N 1
ATOM 1757 C CA . GLU A 1 210 ? 10.523 41.625 18.078 1 98.25 210 GLU A CA 1
ATOM 1758 C C . GLU A 1 210 ? 10.016 41.031 16.766 1 98.25 210 GLU A C 1
ATOM 1760 O O . GLU A 1 210 ? 9.469 39.938 16.75 1 98.25 210 GLU A O 1
ATOM 1765 N N . THR A 1 211 ? 10.188 41.75 15.688 1 98.62 211 THR A N 1
ATOM 1766 C CA . THR A 1 211 ? 9.789 41.25 14.375 1 98.62 211 THR A CA 1
ATOM 1767 C C . THR A 1 211 ? 10.547 39.969 14.047 1 98.62 211 THR A C 1
ATOM 1769 O O . THR A 1 211 ? 9.945 38.969 13.672 1 98.62 211 THR A O 1
ATOM 1772 N N . VAL A 1 212 ? 11.867 39.969 14.234 1 98.38 212 VAL A N 1
ATOM 1773 C CA . VAL A 1 212 ? 12.688 38.812 13.945 1 98.38 212 VAL A CA 1
ATOM 1774 C C . VAL A 1 212 ? 12.281 37.656 14.852 1 98.38 212 VAL A C 1
ATOM 1776 O O . VAL A 1 212 ? 12.109 36.5 14.391 1 98.38 212 VAL A O 1
ATOM 1779 N N . ALA A 1 213 ? 12.141 37.938 16.109 1 98.19 213 ALA A N 1
ATOM 1780 C CA . ALA A 1 213 ? 11.781 36.906 17.078 1 98.19 213 ALA A CA 1
ATOM 1781 C C . ALA A 1 213 ? 10.461 36.219 16.688 1 98.19 213 ALA A C 1
ATOM 1783 O O . ALA A 1 213 ? 10.359 35 16.703 1 98.19 213 ALA A O 1
ATOM 1784 N N . SER A 1 214 ? 9.469 37 16.312 1 98.44 214 SER A N 1
ATOM 1785 C CA . SER A 1 214 ? 8.148 36.5 15.961 1 98.44 214 SER A CA 1
ATOM 1786 C C . SER A 1 214 ? 8.188 35.75 14.633 1 98.44 214 SER A C 1
ATOM 1788 O O . SER A 1 214 ? 7.695 34.625 14.539 1 98.44 214 SER A O 1
ATOM 1790 N N . MET A 1 215 ? 8.812 36.344 13.68 1 98.75 215 MET A N 1
ATOM 1791 C CA . MET A 1 215 ? 8.773 35.75 12.336 1 98.75 215 MET A CA 1
ATOM 1792 C C . MET A 1 215 ? 9.602 34.469 12.266 1 98.75 215 MET A C 1
ATOM 1794 O O . MET A 1 215 ? 9.258 33.562 11.531 1 98.75 215 MET A O 1
ATOM 1798 N N . GLU A 1 216 ? 10.711 34.406 12.977 1 98.69 216 GLU A N 1
ATOM 1799 C CA . GLU A 1 216 ? 11.461 33.156 13.078 1 98.69 216 GLU A CA 1
ATOM 1800 C C . GLU A 1 216 ? 10.617 32.062 13.703 1 98.69 216 GLU A C 1
ATOM 1802 O O . GLU A 1 216 ? 10.664 30.922 13.266 1 98.69 216 GLU A O 1
ATOM 1807 N N . GLU A 1 217 ? 9.852 32.469 14.672 1 98.44 217 GLU A N 1
ATOM 1808 C CA . GLU A 1 217 ? 8.953 31.484 15.305 1 98.44 217 GLU A CA 1
ATOM 1809 C C . GLU A 1 217 ? 7.848 31.062 14.352 1 98.44 217 GLU A C 1
ATOM 1811 O O . GLU A 1 217 ? 7.391 29.922 14.391 1 98.44 217 GLU A O 1
ATOM 1816 N N . VAL A 1 218 ? 7.41 31.953 13.477 1 98.62 218 VAL A N 1
ATOM 1817 C CA . VAL A 1 218 ? 6.383 31.625 12.492 1 98.62 218 VAL A CA 1
ATOM 1818 C C . VAL A 1 218 ? 6.852 30.469 11.609 1 98.62 218 VAL A C 1
ATOM 1820 O O . VAL A 1 218 ? 6.098 29.531 11.352 1 98.62 218 VAL A O 1
ATOM 1823 N N . ILE A 1 219 ? 8.086 30.5 11.133 1 98.5 219 ILE A N 1
ATOM 1824 C CA . ILE A 1 219 ? 8.617 29.453 10.273 1 98.5 219 ILE A CA 1
ATOM 1825 C C . ILE A 1 219 ? 8.609 28.125 11.023 1 98.5 219 ILE A C 1
ATOM 1827 O O . ILE A 1 219 ? 8.117 27.125 10.508 1 98.5 219 ILE A O 1
ATOM 1831 N N . LYS A 1 220 ? 9.109 28.172 12.211 1 98.19 220 LYS A N 1
ATOM 1832 C CA . LYS A 1 220 ? 9.18 26.969 13.023 1 98.19 220 LYS A CA 1
ATOM 1833 C C . LYS A 1 220 ? 7.781 26.406 13.289 1 98.19 220 LYS A C 1
ATOM 1835 O O . LYS A 1 220 ? 7.543 25.203 13.117 1 98.19 220 LYS A O 1
ATOM 1840 N N . ASP A 1 221 ? 6.902 27.297 13.672 1 97.81 221 ASP A N 1
ATOM 1841 C CA . ASP A 1 221 ? 5.547 26.891 14.039 1 97.81 221 ASP A CA 1
ATOM 1842 C C . ASP A 1 221 ? 4.781 26.391 12.812 1 97.81 221 ASP A C 1
ATOM 1844 O O . ASP A 1 221 ? 4.012 25.422 12.914 1 97.81 221 ASP A O 1
ATOM 1848 N N . TYR A 1 222 ? 4.957 27.016 11.703 1 98.06 222 TYR A N 1
ATOM 1849 C CA . TYR A 1 222 ? 4.25 26.594 10.5 1 98.06 222 TYR A CA 1
ATOM 1850 C C . TYR A 1 222 ? 4.723 25.219 10.047 1 98.06 222 TYR A C 1
ATOM 1852 O O . TYR A 1 222 ? 3.916 24.375 9.672 1 98.06 222 TYR A O 1
ATOM 1860 N N . LEU A 1 223 ? 5.996 25.031 10.031 1 97.88 223 LEU A N 1
ATOM 1861 C CA . LEU A 1 223 ? 6.535 23.734 9.633 1 97.88 223 LEU A CA 1
ATOM 1862 C C . LEU A 1 223 ? 6.066 22.641 10.578 1 97.88 223 LEU A C 1
ATOM 1864 O O . LEU A 1 223 ? 5.781 21.516 10.148 1 97.88 223 LEU A O 1
ATOM 1868 N N . ALA A 1 224 ? 6.008 22.953 11.852 1 96.5 224 ALA A N 1
ATOM 1869 C CA . ALA A 1 224 ? 5.492 22 12.828 1 96.5 224 ALA A CA 1
ATOM 1870 C C . ALA A 1 224 ? 4.02 21.688 12.57 1 96.5 224 ALA A C 1
ATOM 1872 O O . ALA A 1 224 ? 3.604 20.531 12.609 1 96.5 224 ALA A O 1
ATOM 1873 N N . TYR A 1 225 ? 3.25 22.719 12.375 1 96.19 225 TYR A N 1
ATOM 1874 C CA . TYR A 1 225 ? 1.838 22.547 12.047 1 96.19 225 TYR A CA 1
ATOM 1875 C C . TYR A 1 225 ? 1.666 21.656 10.82 1 96.19 225 TYR A C 1
ATOM 1877 O O . TYR A 1 225 ? 0.846 20.734 10.828 1 96.19 225 TYR A O 1
ATOM 1885 N N . GLU A 1 226 ? 2.381 22 9.789 1 96.44 226 GLU A N 1
ATOM 1886 C CA . GLU A 1 226 ? 2.27 21.25 8.547 1 96.44 226 GLU A CA 1
ATOM 1887 C C . GLU A 1 226 ? 2.623 19.781 8.758 1 96.44 226 GLU A C 1
ATOM 1889 O O . GLU A 1 226 ? 1.963 18.891 8.211 1 96.44 226 GLU A O 1
ATOM 1894 N N . SER A 1 227 ? 3.689 19.516 9.484 1 95.31 227 SER A N 1
ATOM 1895 C CA . SER A 1 227 ? 4.066 18.141 9.812 1 95.31 227 SER A CA 1
ATOM 1896 C C . SER A 1 227 ? 2.932 17.422 10.523 1 95.31 227 SER A C 1
ATOM 1898 O O . SER A 1 227 ? 2.617 16.266 10.188 1 95.31 227 SER A O 1
ATOM 1900 N N . ASN A 1 228 ? 2.338 18.094 11.484 1 96.31 228 ASN A N 1
ATOM 1901 C CA . ASN A 1 228 ? 1.216 17.516 12.211 1 96.31 228 ASN A CA 1
ATOM 1902 C C . ASN A 1 228 ? 0.026 17.25 11.297 1 96.31 228 ASN A C 1
ATOM 1904 O O . ASN A 1 228 ? -0.615 16.203 11.383 1 96.31 228 ASN A O 1
ATOM 1908 N N . CYS A 1 229 ? -0.255 18.188 10.516 1 96.5 229 CYS A N 1
ATOM 1909 C CA . CYS A 1 229 ? -1.357 18.047 9.57 1 96.5 229 CYS A CA 1
ATOM 1910 C C . CYS A 1 229 ? -1.143 16.859 8.648 1 96.5 229 CYS A C 1
ATOM 1912 O O . CYS A 1 229 ? -2.076 16.094 8.383 1 96.5 229 CYS A O 1
ATOM 1914 N N . ARG A 1 230 ? 0.026 16.703 8.195 1 96.69 230 ARG A N 1
ATOM 1915 C CA . ARG A 1 230 ? 0.373 15.625 7.273 1 96.69 230 ARG A CA 1
ATOM 1916 C C . ARG A 1 230 ? 0.176 14.266 7.922 1 96.69 230 ARG A C 1
ATOM 1918 O O . ARG A 1 230 ? -0.358 13.344 7.297 1 96.69 230 ARG A O 1
ATOM 1925 N N . VAL A 1 231 ? 0.578 14.094 9.148 1 96.62 231 VAL A N 1
ATOM 1926 C CA . VAL A 1 231 ? 0.422 12.805 9.812 1 96.62 231 VAL A CA 1
ATOM 1927 C C . VAL A 1 231 ? -1.048 12.578 10.156 1 96.62 231 VAL A C 1
ATOM 1929 O O . VAL A 1 231 ? -1.507 11.438 10.219 1 96.62 231 VAL A O 1
ATOM 1932 N N . GLU A 1 232 ? -1.794 13.648 10.375 1 95.69 232 GLU A N 1
ATOM 1933 C CA . GLU A 1 232 ? -3.232 13.5 10.57 1 95.69 232 GLU A CA 1
ATOM 1934 C C . GLU A 1 232 ? -3.896 12.875 9.344 1 95.69 232 GLU A C 1
ATOM 1936 O O . GLU A 1 232 ? -4.914 12.195 9.461 1 95.69 232 GLU A O 1
ATOM 1941 N N . CYS A 1 233 ? -3.273 13.07 8.203 1 96.38 233 CYS A N 1
ATOM 1942 C CA . CYS A 1 233 ? -3.799 12.539 6.953 1 96.38 233 CYS A CA 1
ATOM 1943 C C . CYS A 1 233 ? -3.764 11.016 6.941 1 96.38 233 CYS A C 1
ATOM 1945 O O . CYS A 1 233 ? -4.402 10.383 6.098 1 96.38 233 CYS A O 1
ATOM 1947 N N . GLU A 1 234 ? -3.062 10.438 7.816 1 96.38 234 GLU A N 1
ATOM 1948 C CA . GLU A 1 234 ? -2.918 8.984 7.82 1 96.38 234 GLU A CA 1
ATOM 1949 C C . GLU A 1 234 ? -4.215 8.297 8.25 1 96.38 234 GLU A C 1
ATOM 1951 O O . GLU A 1 234 ? -4.355 7.082 8.117 1 96.38 234 GLU A O 1
ATOM 1956 N N . ARG A 1 235 ? -5.098 9.094 8.75 1 93.38 235 ARG A N 1
ATOM 1957 C CA . ARG A 1 235 ? -6.48 8.625 8.82 1 93.38 235 ARG A CA 1
ATOM 1958 C C . ARG A 1 235 ? -7.184 8.805 7.48 1 93.38 235 ARG A C 1
ATOM 1960 O O . ARG A 1 235 ? -7.438 9.93 7.051 1 93.38 235 ARG A O 1
ATOM 1967 N N . GLN A 1 236 ? -7.484 7.75 6.812 1 88.69 236 GLN A N 1
ATOM 1968 C CA . GLN A 1 236 ? -7.996 7.805 5.449 1 88.69 236 GLN A CA 1
ATOM 1969 C C . GLN A 1 236 ? -9.336 7.082 5.332 1 88.69 236 GLN A C 1
ATOM 1971 O O . GLN A 1 236 ? -9.555 6.055 5.977 1 88.69 236 GLN A O 1
ATOM 1976 N N . PRO A 1 237 ? -10.188 7.738 4.547 1 84.94 237 PRO A N 1
ATOM 1977 C CA . PRO A 1 237 ? -11.391 6.969 4.207 1 84.94 237 PRO A CA 1
ATOM 1978 C C . PRO A 1 237 ? -11.086 5.785 3.295 1 84.94 237 PRO A C 1
ATOM 1980 O O . PRO A 1 237 ? -10.008 5.711 2.705 1 84.94 237 PRO A O 1
ATOM 1983 N N . GLY A 1 238 ? -12.055 4.941 3.242 1 83.75 238 GLY A N 1
ATOM 1984 C CA . GLY A 1 238 ? -11.898 3.822 2.326 1 83.75 238 GLY A CA 1
ATOM 1985 C C . GLY A 1 238 ? -11.812 4.25 0.874 1 83.75 238 GLY A C 1
ATOM 1986 O O . GLY A 1 238 ? -12.5 5.184 0.452 1 83.75 238 GLY A O 1
ATOM 1987 N N . GLN A 1 239 ? -10.859 3.605 0.104 1 82.94 239 GLN A N 1
ATOM 1988 C CA . GLN A 1 239 ? -10.711 3.885 -1.32 1 82.94 239 GLN A CA 1
ATOM 1989 C C . GLN A 1 239 ? -11.367 2.799 -2.166 1 82.94 239 GLN A C 1
ATOM 1991 O O . GLN A 1 239 ? -11.688 1.721 -1.661 1 82.94 239 GLN A O 1
ATOM 1996 N N . GLU A 1 240 ? -11.492 3.219 -3.406 1 82.62 240 GLU A N 1
ATOM 1997 C CA . GLU A 1 240 ? -11.984 2.221 -4.352 1 82.62 240 GLU A CA 1
ATOM 1998 C C . GLU A 1 240 ? -11 1.063 -4.492 1 82.62 240 GLU A C 1
ATOM 2000 O O . GLU A 1 240 ? -9.789 1.281 -4.602 1 82.62 240 GLU A O 1
ATOM 2005 N N . TRP A 1 241 ? -11.516 -0.076 -4.434 1 84.69 241 TRP A N 1
ATOM 2006 C CA . TRP A 1 241 ? -10.719 -1.289 -4.562 1 84.69 241 TRP A CA 1
ATOM 2007 C C . TRP A 1 241 ? -10.633 -1.73 -6.02 1 84.69 241 TRP A C 1
ATOM 2009 O O . TRP A 1 241 ? -11.578 -1.546 -6.789 1 84.69 241 TRP A O 1
ATOM 2019 N N . SER A 1 242 ? -9.461 -2.213 -6.398 1 89.69 242 SER A N 1
ATOM 2020 C CA . SER A 1 242 ? -9.211 -2.863 -7.68 1 89.69 242 SER A CA 1
ATOM 2021 C C . SER A 1 242 ? -8.695 -4.285 -7.488 1 89.69 242 SER A C 1
ATOM 2023 O O . SER A 1 242 ? -8 -4.574 -6.508 1 89.69 242 SER A O 1
ATOM 2025 N N . SER A 1 243 ? -9.062 -5.098 -8.484 1 90.12 243 SER A N 1
ATOM 2026 C CA . SER A 1 243 ? -8.539 -6.461 -8.414 1 90.12 243 SER A CA 1
ATOM 2027 C C . SER A 1 243 ? -7.027 -6.48 -8.586 1 90.12 243 SER A C 1
ATOM 2029 O O . SER A 1 243 ? -6.363 -7.438 -8.172 1 90.12 243 SER A O 1
ATOM 2031 N N . GLU A 1 244 ? -6.508 -5.484 -9.211 1 94.31 244 GLU A N 1
ATOM 2032 C CA . GLU A 1 244 ? -5.059 -5.344 -9.312 1 94.31 244 GLU A CA 1
ATOM 2033 C C . GLU A 1 244 ? -4.484 -4.656 -8.07 1 94.31 244 GLU A C 1
ATOM 2035 O O . GLU A 1 244 ? -4.742 -3.473 -7.84 1 94.31 244 GLU A O 1
ATOM 2040 N N . ILE A 1 245 ? -3.699 -5.305 -7.348 1 95.62 245 ILE A N 1
ATOM 2041 C CA . ILE A 1 245 ? -3.236 -4.828 -6.051 1 95.62 245 ILE A CA 1
ATOM 2042 C C . ILE A 1 245 ? -2.467 -3.521 -6.227 1 95.62 245 ILE A C 1
ATOM 2044 O O . ILE A 1 245 ? -2.553 -2.625 -5.387 1 95.62 245 ILE A O 1
ATOM 2048 N N . VAL A 1 246 ? -1.713 -3.408 -7.324 1 95.88 246 VAL A N 1
ATOM 2049 C CA . VAL A 1 246 ? -0.891 -2.221 -7.523 1 95.88 246 VAL A CA 1
ATOM 2050 C C . VAL A 1 246 ? -1.786 -0.993 -7.68 1 95.88 246 VAL A C 1
ATOM 2052 O O . VAL A 1 246 ? -1.431 0.102 -7.238 1 95.88 246 VAL A O 1
ATOM 2055 N N . ILE A 1 247 ? -2.914 -1.174 -8.266 1 95.44 247 ILE A N 1
ATOM 2056 C CA . ILE A 1 247 ? -3.863 -0.079 -8.438 1 95.44 247 ILE A CA 1
ATOM 2057 C C . ILE A 1 247 ? -4.461 0.302 -7.086 1 95.44 247 ILE A C 1
ATOM 2059 O O . ILE A 1 247 ? -4.527 1.483 -6.738 1 95.44 247 ILE A O 1
ATOM 2063 N N . THR A 1 248 ? -4.859 -0.662 -6.312 1 95.06 248 THR A N 1
ATOM 2064 C CA . THR A 1 248 ? -5.41 -0.427 -4.98 1 95.06 248 THR A CA 1
ATOM 2065 C C . THR A 1 248 ? -4.402 0.308 -4.102 1 95.06 248 THR A C 1
ATOM 2067 O O . THR A 1 248 ? -4.746 1.29 -3.441 1 95.06 248 THR A O 1
ATOM 2070 N N . MET A 1 249 ? -3.168 -0.177 -4.09 1 95.75 249 MET A N 1
ATOM 2071 C CA . MET A 1 249 ? -2.119 0.448 -3.287 1 95.75 249 MET A CA 1
ATOM 2072 C C . MET A 1 249 ? -1.864 1.88 -3.746 1 95.75 249 MET A C 1
ATOM 2074 O O . MET A 1 249 ? -1.767 2.791 -2.924 1 95.75 249 MET A O 1
ATOM 2078 N N . SER A 1 250 ? -1.82 2.043 -5.059 1 95.81 250 SER A N 1
ATOM 2079 C CA . SER A 1 250 ? -1.576 3.359 -5.633 1 95.81 250 SER A CA 1
ATOM 2080 C C . SER A 1 250 ? -2.693 4.336 -5.281 1 95.81 250 SER A C 1
ATOM 2082 O O . SER A 1 250 ? -2.436 5.504 -4.988 1 95.81 250 SER A O 1
ATOM 2084 N N . ASN A 1 251 ? -3.914 3.846 -5.332 1 94.94 251 ASN A N 1
ATOM 2085 C CA . ASN A 1 251 ? -5.055 4.688 -4.98 1 94.94 251 ASN A CA 1
ATOM 2086 C C . ASN A 1 251 ? -4.961 5.184 -3.541 1 94.94 251 ASN A C 1
ATOM 2088 O O . ASN A 1 251 ? -5.238 6.352 -3.264 1 94.94 251 ASN A O 1
ATOM 2092 N N . ASN A 1 252 ? -4.633 4.336 -2.65 1 95.56 252 ASN A N 1
ATOM 2093 C CA . ASN A 1 252 ? -4.469 4.723 -1.253 1 95.56 252 ASN A CA 1
ATOM 2094 C C . ASN A 1 252 ? -3.338 5.73 -1.076 1 95.56 252 ASN A C 1
ATOM 2096 O O . ASN A 1 252 ? -3.488 6.719 -0.354 1 95.56 252 ASN A O 1
ATOM 2100 N N . MET A 1 253 ? -2.219 5.488 -1.74 1 96.69 253 MET A N 1
ATOM 2101 C CA . MET A 1 253 ? -1.063 6.379 -1.656 1 96.69 253 MET A CA 1
ATOM 2102 C C . MET A 1 253 ? -1.389 7.746 -2.246 1 96.69 253 MET A C 1
ATOM 2104 O O . MET A 1 253 ? -0.998 8.773 -1.692 1 96.69 253 MET A O 1
ATOM 2108 N N . ALA A 1 254 ? -2.102 7.742 -3.322 1 96 254 ALA A N 1
ATOM 2109 C CA . ALA A 1 254 ? -2.496 9 -3.953 1 96 254 ALA A CA 1
ATOM 2110 C C . ALA A 1 254 ? -3.438 9.797 -3.053 1 96 254 ALA A C 1
ATOM 2112 O O . ALA A 1 254 ? -3.328 11.023 -2.957 1 96 254 ALA A O 1
ATOM 2113 N N . SER A 1 255 ? -4.367 9.07 -2.467 1 96.06 255 SER A N 1
ATOM 2114 C CA . SER A 1 255 ? -5.281 9.727 -1.539 1 96.06 255 SER A CA 1
ATOM 2115 C C . SER A 1 255 ? -4.527 10.414 -0.406 1 96.06 255 SER A C 1
ATOM 2117 O O . SER A 1 255 ? -4.855 11.539 -0.024 1 96.06 255 SER A O 1
ATOM 2119 N N . LEU A 1 256 ? -3.547 9.758 0.11 1 96.81 256 LEU A N 1
ATOM 2120 C CA . LEU A 1 256 ? -2.713 10.312 1.168 1 96.81 256 LEU A CA 1
ATOM 2121 C C . LEU A 1 256 ? -1.992 11.57 0.687 1 96.81 256 LEU A C 1
ATOM 2123 O O . LEU A 1 256 ? -1.963 12.578 1.39 1 96.81 256 LEU A O 1
ATOM 2127 N N . LEU A 1 257 ? -1.423 11.531 -0.525 1 96.81 257 LEU A N 1
ATOM 2128 C CA . LEU A 1 257 ? -0.688 12.664 -1.078 1 96.81 257 LEU A CA 1
ATOM 2129 C C . LEU A 1 257 ? -1.617 13.852 -1.315 1 96.81 257 LEU A C 1
ATOM 2131 O O . LEU A 1 257 ? -1.226 15.008 -1.115 1 96.81 257 LEU A O 1
ATOM 2135 N N . HIS A 1 258 ? -2.854 13.547 -1.774 1 96.44 258 HIS A N 1
ATOM 2136 C CA . HIS A 1 258 ? -3.838 14.617 -1.921 1 96.44 258 HIS A CA 1
ATOM 2137 C C . HIS A 1 258 ? -4.098 15.312 -0.59 1 96.44 258 HIS A C 1
ATOM 2139 O O . HIS A 1 258 ? -4.129 16.547 -0.524 1 96.44 258 HIS A O 1
ATOM 2145 N N . CYS A 1 259 ? -4.305 14.492 0.415 1 96.75 259 CYS A N 1
ATOM 2146 C CA . CYS A 1 259 ? -4.535 15.039 1.747 1 96.75 259 CYS A CA 1
ATOM 2147 C C . CYS A 1 259 ? -3.34 15.859 2.217 1 96.75 259 CYS A C 1
ATOM 2149 O O . CYS A 1 259 ? -3.506 16.938 2.793 1 96.75 259 CYS A O 1
ATOM 2151 N N . HIS A 1 260 ? -2.092 15.383 1.942 1 97.19 260 HIS A N 1
ATOM 2152 C CA . HIS A 1 260 ? -0.88 16.125 2.281 1 97.19 260 HIS A CA 1
ATOM 2153 C C . HIS A 1 260 ? -0.882 17.5 1.64 1 97.19 260 HIS A C 1
ATOM 2155 O O . HIS A 1 260 ? -0.618 18.5 2.312 1 97.19 260 HIS A O 1
ATOM 2161 N N . GLN A 1 261 ? -1.213 17.531 0.416 1 95.38 261 GLN A N 1
ATOM 2162 C CA . GLN A 1 261 ? -1.197 18.797 -0.327 1 95.38 261 GLN A CA 1
ATOM 2163 C C . GLN A 1 261 ? -2.277 19.75 0.178 1 95.38 261 GLN A C 1
ATOM 2165 O O . GLN A 1 261 ? -2.107 20.969 0.132 1 95.38 261 GLN A O 1
ATOM 2170 N N . GLN A 1 262 ? -3.283 19.234 0.755 1 94.88 262 GLN A N 1
ATOM 2171 C CA . GLN A 1 262 ? -4.391 20.047 1.253 1 94.88 262 GLN A CA 1
ATOM 2172 C C . GLN A 1 262 ? -4.031 20.719 2.576 1 94.88 262 GLN A C 1
ATOM 2174 O O . GLN A 1 262 ? -4.727 21.625 3.023 1 94.88 262 GLN A O 1
ATOM 2179 N N . CYS A 1 263 ? -2.961 20.25 3.168 1 95.81 263 CYS A N 1
ATOM 2180 C CA . CYS A 1 263 ? -2.535 20.859 4.422 1 95.81 263 CYS A CA 1
ATOM 2181 C C . CYS A 1 263 ? -2.227 22.344 4.223 1 95.81 263 CYS A C 1
ATOM 2183 O O . CYS A 1 263 ? -2.43 23.141 5.133 1 95.81 263 CYS A O 1
ATOM 2185 N N . GLN A 1 264 ? -1.817 22.734 3.045 1 95.06 264 GLN A N 1
ATOM 2186 C CA . GLN A 1 264 ? -1.45 24.125 2.781 1 95.06 264 GLN A CA 1
ATOM 2187 C C . GLN A 1 264 ? -2.689 24.984 2.561 1 95.06 264 GLN A C 1
ATOM 2189 O O . GLN A 1 264 ? -2.604 26.219 2.574 1 95.06 264 GLN A O 1
ATOM 2194 N N . ASP A 1 265 ? -3.861 24.344 2.455 1 89.88 265 ASP A N 1
ATOM 2195 C CA . ASP A 1 265 ? -5.098 25.062 2.197 1 89.88 265 ASP A CA 1
ATOM 2196 C C . ASP A 1 265 ? -5.488 25.922 3.4 1 89.88 265 ASP A C 1
ATOM 2198 O O . ASP A 1 265 ? -6.254 26.891 3.264 1 89.88 265 ASP A O 1
ATOM 2202 N N . LYS A 1 266 ? -4.988 25.578 4.551 1 86.38 266 LYS A N 1
ATOM 2203 C CA . LYS A 1 266 ? -5.27 26.359 5.75 1 86.38 266 LYS A CA 1
ATOM 2204 C C . LYS A 1 266 ? -4.699 27.766 5.629 1 86.38 266 LYS A C 1
ATOM 2206 O O . LYS A 1 266 ? -5.09 28.672 6.379 1 86.38 266 LYS A O 1
ATOM 2211 N N . LEU A 1 267 ? -3.836 27.984 4.668 1 92.88 267 LEU A N 1
ATOM 2212 C CA . LEU A 1 267 ? -3.199 29.297 4.484 1 92.88 267 LEU A CA 1
ATOM 2213 C C . LEU A 1 267 ? -4.09 30.219 3.676 1 92.88 267 LEU A C 1
ATOM 2215 O O . LEU A 1 267 ? -3.855 31.438 3.635 1 92.88 267 LEU A O 1
ATOM 2219 N N . LYS A 1 268 ? -5.121 29.703 3.141 1 88.5 268 LYS A N 1
ATOM 2220 C CA . LYS A 1 268 ? -6.008 30.516 2.299 1 88.5 268 LYS A CA 1
ATOM 2221 C C . LYS A 1 268 ? -6.676 31.609 3.107 1 88.5 268 LYS A C 1
ATOM 2223 O O . LYS A 1 268 ? -6.922 32.719 2.59 1 88.5 268 LYS A O 1
ATOM 2228 N N . PHE A 1 269 ? -6.938 31.344 4.328 1 85.19 269 PHE A N 1
ATOM 2229 C CA . PHE A 1 269 ? -7.562 32.344 5.176 1 85.19 269 PHE A CA 1
ATOM 2230 C C . PHE A 1 269 ? -6.633 33.531 5.383 1 85.19 269 PHE A C 1
ATOM 2232 O O . PHE A 1 269 ? -7.094 34.656 5.617 1 85.19 269 PHE A O 1
ATOM 2239 N N . LEU A 1 270 ? -5.348 33.281 5.301 1 90.06 270 LEU A N 1
ATOM 2240 C CA . LEU A 1 270 ? -4.355 34.375 5.375 1 90.06 270 LEU A CA 1
ATOM 2241 C C . LEU A 1 270 ? -4.074 34.938 3.988 1 90.06 270 LEU A C 1
ATOM 2243 O O . LEU A 1 270 ? -3.172 35.75 3.826 1 90.06 270 LEU A O 1
ATOM 2247 N N . LYS A 1 271 ? -4.805 34.438 3.008 1 92.12 271 LYS A N 1
ATOM 2248 C CA . LYS A 1 271 ? -4.742 34.906 1.629 1 92.12 271 LYS A CA 1
ATOM 2249 C C . LYS A 1 271 ? -3.467 34.438 0.938 1 92.12 271 LYS A C 1
ATOM 2251 O O . LYS A 1 271 ? -2.869 35.188 0.149 1 92.12 271 LYS A O 1
ATOM 2256 N N . TYR A 1 272 ? -2.973 33.312 1.342 1 94.56 272 TYR A N 1
ATOM 2257 C CA . TYR A 1 272 ? -1.876 32.656 0.636 1 94.56 272 TYR A CA 1
ATOM 2258 C C . TYR A 1 272 ? -2.359 31.391 -0.076 1 94.56 272 TYR A C 1
ATOM 2260 O O . TYR A 1 272 ? -3.195 30.656 0.452 1 94.56 272 TYR A O 1
ATOM 2268 N N . ASN A 1 273 ? -1.728 31.141 -1.165 1 91.81 273 ASN A N 1
ATOM 2269 C CA . ASN A 1 273 ? -2.18 30.016 -1.979 1 91.81 273 ASN A CA 1
ATOM 2270 C C . ASN A 1 273 ? -1.35 28.766 -1.717 1 91.81 273 ASN A C 1
ATOM 2272 O O . ASN A 1 273 ? -1.718 27.672 -2.146 1 91.81 273 ASN A O 1
ATOM 2276 N N . SER A 1 274 ? -0.223 28.938 -1.107 1 95 274 SER A N 1
ATOM 2277 C CA . SER A 1 274 ? 0.651 27.812 -0.841 1 95 274 SER A CA 1
ATOM 2278 C C . SER A 1 274 ? 1.596 28.094 0.321 1 95 274 SER A C 1
ATOM 2280 O O . SER A 1 274 ? 1.77 29.25 0.714 1 95 274 SER A O 1
ATOM 228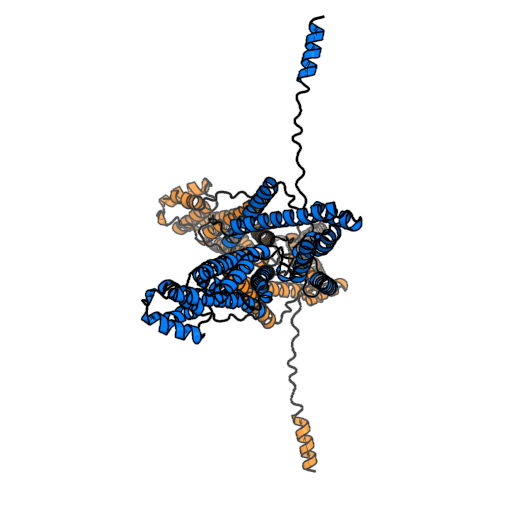2 N N . GLY A 1 275 ? 2.068 27 0.801 1 96.75 275 GLY A N 1
ATOM 2283 C CA . GLY A 1 275 ? 3.1 27.156 1.815 1 96.75 275 GLY A CA 1
ATOM 2284 C C . GLY A 1 275 ? 4.348 27.844 1.298 1 96.75 275 GLY A C 1
ATOM 2285 O O . GLY A 1 275 ? 5.016 28.578 2.039 1 96.75 275 GLY A O 1
ATOM 2286 N N . VAL A 1 276 ? 4.625 27.672 0.055 1 95.81 276 VAL A N 1
ATOM 2287 C CA . VAL A 1 276 ? 5.781 28.312 -0.572 1 95.81 276 VAL A CA 1
ATOM 2288 C C . VAL A 1 276 ? 5.633 29.828 -0.521 1 95.81 276 VAL A C 1
ATOM 2290 O O . VAL A 1 276 ? 6.547 30.531 -0.087 1 95.81 276 VAL A O 1
ATOM 2293 N N . GLU A 1 277 ? 4.496 30.297 -0.896 1 96.62 277 GLU A N 1
ATOM 2294 C CA . GLU A 1 277 ? 4.227 31.719 -0.883 1 96.62 277 GLU A CA 1
ATOM 2295 C C . GLU A 1 277 ? 4.266 32.281 0.538 1 96.62 277 GLU A C 1
ATOM 2297 O O . GLU A 1 277 ? 4.82 33.344 0.773 1 96.62 277 GLU A O 1
ATOM 2302 N N . PHE A 1 278 ? 3.682 31.609 1.463 1 98.31 278 PHE A N 1
ATOM 2303 C CA . PHE A 1 278 ? 3.609 32.031 2.852 1 98.31 278 PHE A CA 1
ATOM 2304 C C . PHE A 1 278 ? 5.004 32.125 3.461 1 98.31 278 PHE A C 1
ATOM 2306 O O . PHE A 1 278 ? 5.367 33.156 4.035 1 98.31 278 PHE A O 1
ATOM 2313 N N . ILE A 1 279 ? 5.773 31.078 3.285 1 98.44 279 ILE A N 1
ATOM 2314 C CA . ILE A 1 279 ? 7.117 31.047 3.854 1 98.44 279 ILE A CA 1
ATOM 2315 C C . ILE A 1 279 ? 7.98 32.125 3.217 1 98.44 279 ILE A C 1
ATOM 2317 O O . ILE A 1 279 ? 8.773 32.781 3.9 1 98.44 279 ILE A O 1
ATOM 2321 N N . ALA A 1 280 ? 7.824 32.344 1.934 1 97.81 280 ALA A N 1
ATOM 2322 C CA . ALA A 1 280 ? 8.57 33.406 1.248 1 97.81 280 ALA A CA 1
ATOM 2323 C C . ALA A 1 280 ? 8.273 34.75 1.847 1 97.81 280 ALA A C 1
ATOM 2325 O O . ALA A 1 280 ? 9.188 35.562 2.111 1 97.81 280 ALA A O 1
ATOM 2326 N N . ASP A 1 281 ? 7.035 35 2.047 1 98 281 ASP A N 1
ATOM 2327 C CA . ASP A 1 281 ? 6.641 36.281 2.625 1 98 281 ASP A CA 1
ATOM 2328 C C . ASP A 1 281 ? 7.23 36.469 4.02 1 98 281 ASP A C 1
ATOM 2330 O O . ASP A 1 281 ? 7.715 37.531 4.363 1 98 281 ASP A O 1
ATOM 2334 N N . VAL A 1 282 ? 7.145 35.438 4.805 1 98.75 282 VAL A N 1
ATOM 2335 C CA . VAL A 1 282 ? 7.695 35.469 6.156 1 98.75 282 VAL A CA 1
ATOM 2336 C C . VAL A 1 282 ? 9.195 35.75 6.09 1 98.75 282 VAL A C 1
ATOM 2338 O O . VAL A 1 282 ? 9.719 36.562 6.855 1 98.75 282 VAL A O 1
ATOM 2341 N N . LEU A 1 283 ? 9.875 35.125 5.176 1 98.62 283 LEU A N 1
ATOM 2342 C CA . LEU A 1 283 ? 11.312 35.312 5 1 98.62 283 LEU A CA 1
ATOM 2343 C C . LEU A 1 283 ? 11.617 36.781 4.598 1 98.62 283 LEU A C 1
ATOM 2345 O O . LEU A 1 283 ? 12.656 37.312 4.973 1 98.62 283 LEU A O 1
ATOM 2349 N N . ASN A 1 284 ? 10.727 37.344 3.852 1 98.38 284 ASN A N 1
ATOM 2350 C CA . ASN A 1 284 ? 10.891 38.75 3.486 1 98.38 284 ASN A CA 1
ATOM 2351 C C . ASN A 1 284 ? 10.867 39.656 4.715 1 98.38 284 ASN A C 1
ATOM 2353 O O . ASN A 1 284 ? 11.695 40.562 4.848 1 98.38 284 ASN A O 1
ATOM 2357 N N . TYR A 1 285 ? 9.922 39.406 5.617 1 98.69 285 TYR A N 1
ATOM 2358 C CA . TYR A 1 285 ? 9.898 40.156 6.871 1 98.69 285 TYR A CA 1
ATOM 2359 C C . TYR A 1 285 ? 11.188 39.969 7.652 1 98.69 285 TYR A C 1
ATOM 2361 O O . TYR A 1 285 ? 11.727 40.906 8.234 1 98.69 285 TYR A O 1
ATOM 2369 N N . ILE A 1 286 ? 11.703 38.75 7.641 1 98.75 286 ILE A N 1
ATOM 2370 C CA . ILE A 1 286 ? 12.883 38.375 8.414 1 98.75 286 ILE A CA 1
ATOM 2371 C C . ILE A 1 286 ? 14.109 39.125 7.871 1 98.75 286 ILE A C 1
ATOM 2373 O O . ILE A 1 286 ? 14.867 39.719 8.633 1 98.75 286 ILE A O 1
ATOM 2377 N N . GLN A 1 287 ? 14.359 39.094 6.543 1 98.31 287 GLN A N 1
ATOM 2378 C CA . GLN A 1 287 ? 15.562 39.688 5.992 1 98.31 287 GLN A CA 1
ATOM 2379 C C . GLN A 1 287 ? 15.57 41.188 6.207 1 98.31 287 GLN A C 1
ATOM 2381 O O . GLN A 1 287 ? 16.625 41.781 6.488 1 98.31 287 GLN A O 1
ATOM 2386 N N . VAL A 1 288 ? 14.375 41.906 6.09 1 98.44 288 VAL A N 1
ATOM 2387 C CA . VAL A 1 288 ? 14.273 43.344 6.324 1 98.44 288 VAL A CA 1
ATOM 2388 C C . VAL A 1 288 ? 14.609 43.656 7.781 1 98.44 288 VAL A C 1
ATOM 2390 O O . VAL A 1 288 ? 15.359 44.594 8.062 1 98.44 288 VAL A O 1
ATOM 2393 N N . ALA A 1 289 ? 14.008 42.844 8.641 1 98.69 289 ALA A N 1
ATOM 2394 C CA . ALA A 1 289 ? 14.242 43.062 10.062 1 98.69 289 ALA A CA 1
ATOM 2395 C C . ALA A 1 289 ? 15.719 42.875 10.414 1 98.69 289 ALA A C 1
ATOM 2397 O O . ALA A 1 289 ? 16.297 43.688 11.141 1 98.69 289 ALA A O 1
ATOM 2398 N N . TYR A 1 290 ? 16.344 41.844 9.945 1 98.56 290 TYR A N 1
ATOM 2399 C CA . TYR A 1 290 ? 17.766 41.594 10.18 1 98.56 290 TYR A CA 1
ATOM 2400 C C . TYR A 1 290 ? 18.609 42.75 9.617 1 98.56 290 TYR A C 1
ATOM 2402 O O . TYR A 1 290 ? 19.641 43.094 10.195 1 98.56 290 TYR A O 1
ATOM 2410 N N . PHE A 1 291 ? 18.25 43.281 8.5 1 98 291 PHE A N 1
ATOM 2411 C CA . PHE A 1 291 ? 18.938 44.438 7.91 1 98 291 PHE A CA 1
ATOM 2412 C C . PHE A 1 291 ? 18.969 45.594 8.883 1 98 291 PHE A C 1
ATOM 2414 O O . PHE A 1 291 ? 20.031 46.188 9.141 1 98 291 PHE A O 1
ATOM 2421 N N . HIS A 1 292 ? 17.859 45.906 9.406 1 98.19 292 HIS A N 1
ATOM 2422 C CA . HIS A 1 292 ? 17.766 47.062 10.305 1 98.19 292 HIS A CA 1
ATOM 2423 C C . HIS A 1 292 ? 18.5 46.781 11.609 1 98.19 292 HIS A C 1
ATOM 2425 O O . HIS A 1 292 ? 18.906 47.75 12.289 1 98.19 292 HIS A O 1
ATOM 2431 N N . LEU A 1 293 ? 18.672 45.562 11.914 1 98.12 293 LEU A N 1
ATOM 2432 C CA . LEU A 1 293 ? 19.438 45.188 13.102 1 98.12 293 LEU A CA 1
ATOM 2433 C C . LEU A 1 293 ? 20.922 45.031 12.781 1 98.12 293 LEU A C 1
ATOM 2435 O O . LEU A 1 293 ? 21.703 44.625 13.641 1 98.12 293 LEU A O 1
ATOM 2439 N N . GLU A 1 294 ? 21.25 45.188 11.531 1 97 294 GLU A N 1
ATOM 2440 C CA . GLU A 1 294 ? 22.625 45.125 11.023 1 97 294 GLU A CA 1
ATOM 2441 C C . GLU A 1 294 ? 23.188 43.719 11.148 1 97 294 GLU A C 1
ATOM 2443 O O . GLU A 1 294 ? 24.359 43.531 11.453 1 97 294 GLU A O 1
ATOM 2448 N N . LYS A 1 295 ? 22.359 42.781 11.148 1 97.69 295 LYS A N 1
ATOM 2449 C CA . LYS A 1 295 ? 22.75 41.375 11.062 1 97.69 295 LYS A CA 1
ATOM 2450 C C . LYS A 1 295 ? 22.719 40.875 9.617 1 97.69 295 LYS A C 1
ATOM 2452 O O . LYS A 1 295 ? 21.906 40.031 9.273 1 97.69 295 LYS A O 1
ATOM 2457 N N . TYR A 1 296 ? 23.672 41.281 8.891 1 97.31 296 TYR A N 1
ATOM 2458 C CA . TYR A 1 296 ? 23.641 41.156 7.441 1 97.31 296 TYR A CA 1
ATOM 2459 C C . TYR A 1 296 ? 23.828 39.719 7.008 1 97.31 296 TYR A C 1
ATOM 2461 O O . TYR A 1 296 ? 23.25 39.281 6 1 97.31 296 TYR A O 1
ATOM 2469 N N . ASN A 1 297 ? 24.594 38.969 7.758 1 96.75 297 ASN A N 1
ATOM 2470 C CA . ASN A 1 297 ? 24.766 37.562 7.41 1 96.75 297 ASN A CA 1
ATOM 2471 C C . ASN A 1 297 ? 23.438 36.812 7.496 1 96.75 297 ASN A C 1
ATOM 2473 O O . ASN A 1 297 ? 23.109 36 6.621 1 96.75 297 ASN A O 1
ATOM 2477 N N . LYS A 1 298 ? 22.734 37.031 8.547 1 97.75 298 LYS A N 1
ATOM 2478 C CA . LYS A 1 298 ? 21.438 36.375 8.727 1 97.75 298 LYS A CA 1
ATOM 2479 C C . LYS A 1 298 ? 20.438 36.875 7.672 1 97.75 298 LYS A C 1
ATOM 2481 O O . LYS A 1 298 ? 19.609 36.094 7.199 1 97.75 298 LYS A O 1
ATOM 2486 N N . ALA A 1 299 ? 20.516 38.156 7.352 1 98 299 ALA A N 1
ATOM 2487 C CA . ALA A 1 299 ? 19.672 38.688 6.293 1 98 299 ALA A CA 1
ATOM 2488 C C . ALA A 1 299 ? 19.953 38 4.961 1 98 299 ALA A C 1
ATOM 2490 O O . ALA A 1 299 ? 19.031 37.625 4.227 1 98 299 ALA A O 1
ATOM 2491 N N . ALA A 1 300 ? 21.234 37.812 4.727 1 96.94 300 ALA A N 1
ATOM 2492 C CA . ALA A 1 300 ? 21.641 37.156 3.484 1 96.94 300 ALA A CA 1
ATOM 2493 C C . ALA A 1 300 ? 21.125 35.719 3.41 1 96.94 300 ALA A C 1
ATOM 2495 O O . ALA A 1 300 ? 20.688 35.281 2.35 1 96.94 300 ALA A O 1
ATOM 2496 N N . ALA A 1 301 ? 21.188 35.031 4.52 1 96.5 301 ALA A N 1
ATOM 2497 C CA . ALA A 1 301 ? 20.656 33.656 4.566 1 96.5 301 ALA A CA 1
ATOM 2498 C C . ALA A 1 301 ? 19.156 33.625 4.289 1 96.5 301 ALA A C 1
ATOM 2500 O O . ALA A 1 301 ? 18.656 32.75 3.609 1 96.5 301 ALA A O 1
ATOM 2501 N N . ALA A 1 302 ? 18.438 34.562 4.828 1 97.94 302 ALA A N 1
ATOM 2502 C CA . ALA A 1 302 ? 17 34.656 4.59 1 97.94 302 ALA A CA 1
ATOM 2503 C C . ALA A 1 302 ? 16.703 34.969 3.125 1 97.94 302 ALA A C 1
ATOM 2505 O O . ALA A 1 302 ? 15.773 34.406 2.545 1 97.94 302 ALA A O 1
ATOM 2506 N N . VAL A 1 303 ? 17.5 35.844 2.562 1 96.81 303 VAL A N 1
ATOM 2507 C CA . VAL A 1 303 ? 17.344 36.188 1.153 1 96.81 303 VAL A CA 1
ATOM 2508 C C . VAL A 1 303 ? 17.578 34.938 0.291 1 96.81 303 VAL A C 1
ATOM 2510 O O . VAL A 1 303 ? 16.797 34.656 -0.624 1 96.81 303 VAL A O 1
ATOM 2513 N N . ALA A 1 304 ? 18.656 34.25 0.582 1 94.94 304 ALA A N 1
ATOM 2514 C CA . ALA A 1 304 ? 18.938 33 -0.148 1 94.94 304 ALA A CA 1
ATOM 2515 C C . ALA A 1 304 ? 17.797 32 -0.028 1 94.94 304 ALA A C 1
ATOM 2517 O O . ALA A 1 304 ? 17.406 31.391 -1.015 1 94.94 304 ALA A O 1
ATOM 2518 N N . SER A 1 305 ? 17.266 31.844 1.165 1 96.5 305 SER A N 1
ATOM 2519 C CA . SER A 1 305 ? 16.141 30.938 1.406 1 96.5 305 SER A CA 1
ATOM 2520 C C . SER A 1 305 ? 14.906 31.359 0.619 1 96.5 305 SER A C 1
ATOM 2522 O O . SER A 1 305 ? 14.195 30.516 0.059 1 96.5 305 SER A O 1
ATOM 2524 N N . TYR A 1 306 ? 14.648 32.688 0.65 1 96.75 306 TYR A N 1
ATOM 2525 C CA . TYR A 1 306 ? 13.547 33.219 -0.127 1 96.75 306 TYR A CA 1
ATOM 2526 C C . TYR A 1 306 ? 13.68 32.875 -1.601 1 96.75 306 TYR A C 1
ATOM 2528 O O . TYR A 1 306 ? 12.711 32.438 -2.236 1 96.75 306 TYR A O 1
ATOM 2536 N N . LEU A 1 307 ? 14.82 32.969 -2.127 1 94.81 307 LEU A N 1
ATOM 2537 C CA . LEU A 1 307 ? 15.047 32.781 -3.559 1 94.81 307 LEU A CA 1
ATOM 2538 C C . LEU A 1 307 ? 14.977 31.312 -3.943 1 94.81 307 LEU A C 1
ATOM 2540 O O . LEU A 1 307 ? 14.719 30.984 -5.102 1 94.81 307 LEU A O 1
ATOM 2544 N N . VAL A 1 308 ? 15.211 30.438 -2.979 1 92.19 308 VAL A N 1
ATOM 2545 C CA . VAL A 1 308 ? 14.969 29.016 -3.219 1 92.19 308 VAL A CA 1
ATOM 2546 C C . VAL A 1 308 ? 13.492 28.797 -3.557 1 92.19 308 VAL A C 1
ATOM 2548 O O . VAL A 1 308 ? 13.164 27.984 -4.426 1 92.19 308 VAL A O 1
ATOM 2551 N N . LEU A 1 309 ? 12.641 29.5 -2.92 1 94.88 309 LEU A N 1
ATOM 2552 C CA . LEU A 1 309 ? 11.195 29.359 -3.068 1 94.88 309 LEU A CA 1
ATOM 2553 C C . LEU A 1 309 ? 10.703 30.125 -4.293 1 94.88 309 LEU A C 1
ATOM 2555 O O . LEU A 1 309 ? 9.836 29.625 -5.023 1 94.88 309 LEU A O 1
ATOM 2559 N N . MET A 1 310 ? 11.281 31.297 -4.477 1 93.44 310 MET A N 1
ATOM 2560 C CA . MET A 1 310 ? 10.891 32.188 -5.57 1 93.44 310 MET A CA 1
ATOM 2561 C C . MET A 1 310 ? 12.109 32.688 -6.316 1 93.44 310 MET A C 1
ATOM 2563 O O . MET A 1 310 ? 12.469 33.875 -6.184 1 93.44 310 MET A O 1
ATOM 2567 N N . PRO A 1 311 ? 12.578 31.938 -7.203 1 91.31 311 PRO A N 1
ATOM 2568 C CA . PRO A 1 311 ? 13.891 32.219 -7.793 1 91.31 311 PRO A CA 1
ATOM 2569 C C . PRO A 1 311 ? 13.859 33.438 -8.742 1 91.31 311 PRO A C 1
ATOM 2571 O O . PRO A 1 311 ? 14.883 34.062 -8.977 1 91.31 311 PRO A O 1
ATOM 2574 N N . GLU A 1 312 ? 12.773 33.812 -9.273 1 89.69 312 GLU A N 1
ATOM 2575 C CA . GLU A 1 312 ? 12.711 34.844 -10.297 1 89.69 312 GLU A CA 1
ATOM 2576 C C . GLU A 1 312 ? 12.227 36.188 -9.711 1 89.69 312 GLU A C 1
ATOM 2578 O O . GLU A 1 312 ? 11.953 37.125 -10.445 1 89.69 312 GLU A O 1
ATOM 2583 N N . ASP A 1 313 ? 12.141 36.219 -8.445 1 93.56 313 ASP A N 1
ATOM 2584 C CA . ASP A 1 313 ? 11.656 37.469 -7.828 1 93.56 313 ASP A CA 1
ATOM 2585 C C . ASP A 1 313 ? 12.672 38.594 -7.988 1 93.56 313 ASP A C 1
ATOM 2587 O O . ASP A 1 313 ? 13.742 38.562 -7.387 1 93.56 313 ASP A O 1
ATOM 2591 N N . GLU A 1 314 ? 12.367 39.688 -8.648 1 94 314 GLU A N 1
ATOM 2592 C CA . GLU A 1 314 ? 13.281 40.75 -9.016 1 94 314 GLU A CA 1
ATOM 2593 C C . GLU A 1 314 ? 13.719 41.562 -7.793 1 94 314 GLU A C 1
ATOM 2595 O O . GLU A 1 314 ? 14.883 41.969 -7.691 1 94 314 GLU A O 1
ATOM 2600 N N . ASP A 1 315 ? 12.789 41.844 -6.941 1 95.25 315 ASP A N 1
ATOM 2601 C CA . ASP A 1 315 ? 13.117 42.594 -5.746 1 95.25 315 ASP A CA 1
ATOM 2602 C C . ASP A 1 315 ? 14.156 41.875 -4.891 1 95.25 315 ASP A C 1
ATOM 2604 O O . ASP A 1 315 ? 15.102 42.5 -4.398 1 95.25 315 ASP A O 1
ATOM 2608 N N . MET A 1 316 ? 13.953 40.594 -4.703 1 95.38 316 MET A N 1
ATOM 2609 C CA . MET A 1 316 ? 14.867 39.844 -3.857 1 95.38 316 MET A CA 1
ATOM 2610 C C . MET A 1 316 ? 16.219 39.688 -4.531 1 95.38 316 MET A C 1
ATOM 2612 O O . MET A 1 316 ? 17.25 39.656 -3.855 1 95.38 316 MET A O 1
ATOM 2616 N N . LEU A 1 317 ? 16.219 39.562 -5.848 1 93.69 317 LEU A N 1
ATOM 2617 C CA . LEU A 1 317 ? 17.469 39.531 -6.586 1 93.69 317 LEU A CA 1
ATOM 2618 C C . LEU A 1 317 ? 18.25 40.812 -6.402 1 93.69 317 LEU A C 1
ATOM 2620 O O . LEU A 1 317 ? 19.484 40.812 -6.305 1 93.69 317 LEU A O 1
ATOM 2624 N N . GLU A 1 318 ? 17.562 41.906 -6.402 1 95.31 318 GLU A N 1
ATOM 2625 C CA . GLU A 1 318 ? 18.203 43.188 -6.117 1 95.31 318 GLU A CA 1
ATOM 2626 C C . GLU A 1 318 ? 18.781 43.219 -4.703 1 95.31 318 GLU A C 1
ATOM 2628 O O . GLU A 1 318 ? 19.828 43.812 -4.469 1 95.31 318 GLU A O 1
ATOM 2633 N N . ASN A 1 319 ? 18 42.594 -3.754 1 95.06 319 ASN A N 1
ATOM 2634 C CA . ASN A 1 319 ? 18.516 42.5 -2.389 1 95.06 319 ASN A CA 1
ATOM 2635 C C . ASN A 1 319 ? 19.844 41.75 -2.342 1 95.06 319 ASN A C 1
ATOM 2637 O O . ASN A 1 319 ? 20.703 42.062 -1.531 1 95.06 319 ASN A O 1
ATOM 2641 N N . VAL A 1 320 ? 20.016 40.719 -3.17 1 94.56 320 VAL A N 1
ATOM 2642 C CA . VAL A 1 320 ? 21.266 39.969 -3.23 1 94.56 320 VAL A CA 1
ATOM 2643 C C . VAL A 1 320 ? 22.406 40.938 -3.578 1 94.56 320 VAL A C 1
ATOM 2645 O O . VAL A 1 320 ? 23.469 40.906 -2.934 1 94.56 320 VAL A O 1
ATOM 2648 N N . LYS A 1 321 ? 22.188 41.719 -4.605 1 93.38 321 LYS A N 1
ATOM 2649 C CA . LYS A 1 321 ? 23.203 42.656 -5.027 1 93.38 321 LYS A CA 1
ATOM 2650 C C . LYS A 1 321 ? 23.562 43.625 -3.889 1 93.38 321 LYS A C 1
ATOM 2652 O O . LYS A 1 321 ? 24.75 43.938 -3.688 1 93.38 321 LYS A O 1
ATOM 2657 N N . PHE A 1 322 ? 22.57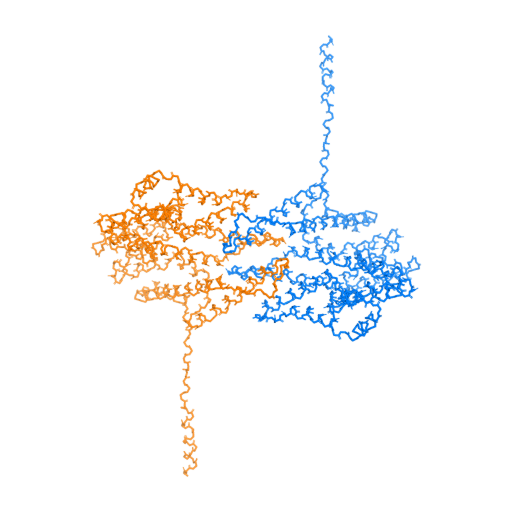8 44 -3.236 1 95 322 PHE A N 1
ATOM 2658 C CA . PHE A 1 322 ? 22.781 44.938 -2.123 1 95 322 PHE A CA 1
ATOM 2659 C C . PHE A 1 322 ? 23.609 44.281 -1.019 1 95 322 PHE A C 1
ATOM 2661 O O . PHE A 1 322 ? 24.594 44.844 -0.556 1 95 322 PHE A O 1
ATOM 2668 N N . TYR A 1 323 ? 23.172 43.094 -0.578 1 95.31 323 TYR A N 1
ATOM 2669 C CA . TYR A 1 323 ? 23.812 42.438 0.565 1 95.31 323 TYR A CA 1
ATOM 2670 C C . TYR A 1 323 ? 25.203 41.969 0.216 1 95.31 323 TYR A C 1
ATOM 2672 O O . TYR A 1 323 ? 26.062 41.812 1.096 1 95.31 323 TYR A O 1
ATOM 2680 N N . ARG A 1 324 ? 25.438 41.75 -1.025 1 93.56 324 ARG A N 1
ATOM 2681 C CA . ARG A 1 324 ? 26.75 41.281 -1.48 1 93.56 324 ARG A CA 1
ATOM 2682 C C . ARG A 1 324 ? 27.828 42.312 -1.138 1 93.56 324 ARG A C 1
ATOM 2684 O O . ARG A 1 324 ? 28.984 41.969 -0.96 1 93.56 324 ARG A O 1
ATOM 2691 N N . LYS A 1 325 ? 27.422 43.5 -1.033 1 94.31 325 LYS A N 1
ATOM 2692 C CA . LYS A 1 325 ? 28.359 44.562 -0.694 1 94.31 325 LYS A CA 1
ATOM 2693 C C . LYS A 1 325 ? 28.703 44.531 0.791 1 94.31 325 LYS A C 1
ATOM 2695 O O . LYS A 1 325 ? 29.688 45.156 1.215 1 94.31 325 LYS A O 1
ATOM 2700 N N . HIS A 1 326 ? 28.016 43.812 1.509 1 94.25 326 HIS A N 1
ATOM 2701 C CA . HIS A 1 326 ? 28.156 43.875 2.959 1 94.25 326 HIS A CA 1
ATOM 2702 C C . HIS A 1 326 ? 28.578 42.531 3.547 1 94.25 326 HIS A C 1
ATOM 2704 O O . HIS A 1 326 ? 29.047 42.469 4.688 1 94.25 326 HIS A O 1
ATOM 2710 N N . VAL A 1 327 ? 28.344 41.469 2.838 1 95.12 327 VAL A N 1
ATOM 2711 C CA . VAL A 1 327 ? 28.656 40.156 3.381 1 95.12 327 VAL A CA 1
ATOM 2712 C C . VAL A 1 327 ? 29.422 39.344 2.346 1 95.12 327 VAL A C 1
ATOM 2714 O O . VAL A 1 327 ? 29.453 39.688 1.165 1 95.12 327 VAL A O 1
ATOM 2717 N N . ASP A 1 328 ? 30.047 38.281 2.783 1 92.88 328 ASP A N 1
ATOM 2718 C CA . ASP A 1 328 ? 30.703 37.344 1.892 1 92.88 328 ASP A CA 1
ATOM 2719 C C . ASP A 1 328 ? 29.688 36.438 1.185 1 92.88 328 ASP A C 1
ATOM 2721 O O . ASP A 1 328 ? 28.594 36.188 1.709 1 92.88 328 ASP A O 1
ATOM 2725 N N . GLU A 1 329 ? 30.094 35.906 0.113 1 89.12 329 GLU A N 1
ATOM 2726 C CA . GLU A 1 329 ? 29.234 35.062 -0.699 1 89.12 329 GLU A CA 1
ATOM 2727 C C . GLU A 1 329 ? 28.797 33.812 0.082 1 89.12 329 GLU A C 1
ATOM 2729 O O . GLU A 1 329 ? 27.703 33.312 -0.138 1 89.12 329 GLU A O 1
ATOM 2734 N N . LYS A 1 330 ? 29.547 33.375 0.957 1 90.94 330 LYS A N 1
ATOM 2735 C CA . LYS A 1 330 ? 29.297 32.188 1.741 1 90.94 330 LYS A CA 1
ATOM 2736 C C . LYS A 1 330 ? 28.125 32.375 2.689 1 90.94 330 LYS A C 1
ATOM 2738 O O . LYS A 1 330 ? 27.578 31.391 3.219 1 90.94 330 LYS A O 1
ATOM 2743 N N . ALA A 1 331 ? 27.75 33.656 2.875 1 92.44 331 ALA A N 1
ATOM 2744 C CA . ALA A 1 331 ? 26.625 33.938 3.777 1 92.44 331 ALA A CA 1
ATOM 2745 C C . ALA A 1 331 ? 25.297 33.625 3.117 1 92.44 331 ALA A C 1
ATOM 2747 O O . ALA A 1 331 ? 24.281 33.469 3.803 1 92.44 331 ALA A O 1
ATOM 2748 N N . PHE A 1 332 ? 25.328 33.5 1.817 1 93.06 332 PHE A N 1
ATOM 2749 C CA . PHE A 1 332 ? 24.094 33.219 1.074 1 93.06 332 PHE A CA 1
ATOM 2750 C C . PHE A 1 332 ? 23.797 31.734 1.016 1 93.06 332 PHE A C 1
ATOM 2752 O O . PHE A 1 332 ? 23.828 31.141 -0.059 1 93.06 332 PHE A O 1
ATOM 2759 N N . VAL A 1 333 ? 23.516 31.172 2.141 1 92.44 333 VAL A N 1
ATOM 2760 C CA . VAL A 1 333 ? 23.188 29.75 2.246 1 92.44 333 VAL A CA 1
ATOM 2761 C C . VAL A 1 333 ? 21.719 29.578 2.646 1 92.44 333 VAL A C 1
ATOM 2763 O O . VAL A 1 333 ? 21.312 30.047 3.711 1 92.44 333 VAL A O 1
ATOM 2766 N N . PRO A 1 334 ? 21 28.938 1.775 1 94.25 334 PRO A N 1
ATOM 2767 C CA . PRO A 1 334 ? 19.594 28.734 2.131 1 94.25 334 PRO A CA 1
ATOM 2768 C C . PRO A 1 334 ? 19.422 27.812 3.344 1 94.25 334 PRO A C 1
ATOM 2770 O O . PRO A 1 334 ? 20.188 26.859 3.516 1 94.25 334 PRO A O 1
ATOM 2773 N N . ARG A 1 335 ? 18.469 28.094 4.105 1 95.5 335 ARG A N 1
ATOM 2774 C CA . ARG A 1 335 ? 18.141 27.281 5.266 1 95.5 335 ARG A CA 1
ATOM 2775 C C . ARG A 1 335 ? 17.719 25.875 4.844 1 95.5 335 ARG A C 1
ATOM 2777 O O . ARG A 1 335 ? 16.875 25.719 3.947 1 95.5 335 ARG A O 1
ATOM 2784 N N . PRO A 1 336 ? 18.281 24.844 5.496 1 94.12 336 PRO A N 1
ATOM 2785 C CA . PRO A 1 336 ? 18.016 23.469 5.07 1 94.12 336 PRO A CA 1
ATOM 2786 C C . PRO A 1 336 ? 16.531 23.094 5.184 1 94.12 336 PRO A C 1
ATOM 2788 O O . PRO A 1 336 ? 16.016 22.344 4.352 1 94.12 336 PRO A O 1
ATOM 2791 N N . GLU A 1 337 ? 15.844 23.562 6.215 1 95.69 337 GLU A N 1
ATOM 2792 C CA . GLU A 1 337 ? 14.445 23.203 6.402 1 95.69 337 GLU A CA 1
ATOM 2793 C C . GLU A 1 337 ? 13.578 23.766 5.281 1 95.69 337 GLU A C 1
ATOM 2795 O O . GLU A 1 337 ? 12.547 23.188 4.934 1 95.69 337 GLU A O 1
ATOM 2800 N N . ILE A 1 338 ? 13.945 24.906 4.75 1 96 338 ILE A N 1
ATOM 2801 C CA . ILE A 1 338 ? 13.203 25.516 3.656 1 96 338 ILE A CA 1
ATOM 2802 C C . ILE A 1 338 ? 13.445 24.75 2.363 1 96 338 ILE A C 1
ATOM 2804 O O . ILE A 1 338 ? 12.516 24.5 1.596 1 96 338 ILE A O 1
ATOM 2808 N N . VAL A 1 339 ? 14.664 24.328 2.148 1 92.62 339 VAL A N 1
ATOM 2809 C CA . VAL A 1 339 ? 15.008 23.531 0.979 1 92.62 339 VAL A CA 1
ATOM 2810 C C . VAL A 1 339 ? 14.266 22.203 1.021 1 92.62 339 VAL A C 1
ATOM 2812 O O . VAL A 1 339 ? 13.695 21.766 0.017 1 92.62 339 VAL A O 1
ATOM 2815 N N . TYR A 1 340 ? 14.273 21.578 2.166 1 92.69 340 TYR A N 1
ATOM 2816 C CA . TYR A 1 340 ? 13.57 20.312 2.336 1 92.69 340 TYR A CA 1
ATOM 2817 C C . TYR A 1 340 ? 12.086 20.469 2.047 1 92.69 340 TYR A C 1
ATOM 2819 O O . TYR A 1 340 ? 11.477 19.625 1.379 1 92.69 340 TYR A O 1
ATOM 2827 N N . TYR A 1 341 ? 11.547 21.547 2.574 1 95.06 341 TYR A N 1
ATOM 2828 C CA . TYR A 1 341 ? 10.125 21.797 2.363 1 95.06 341 TYR A CA 1
ATOM 2829 C C . TYR A 1 341 ? 9.805 21.891 0.876 1 95.06 341 TYR A C 1
ATOM 2831 O O . TYR A 1 341 ? 8.852 21.266 0.405 1 95.06 341 TYR A O 1
ATOM 2839 N N . LEU A 1 342 ? 10.531 22.625 0.197 1 93.19 342 LEU A N 1
ATOM 2840 C CA . LEU A 1 342 ? 10.281 22.828 -1.227 1 93.19 342 LEU A CA 1
ATOM 2841 C C . LEU A 1 342 ? 10.43 21.516 -1.996 1 93.19 342 LEU A C 1
ATOM 2843 O O . LEU A 1 342 ? 9.602 21.203 -2.854 1 93.19 342 LEU A O 1
ATOM 2847 N N . LYS A 1 343 ? 11.469 20.781 -1.703 1 90.94 343 LYS A N 1
ATOM 2848 C CA . LYS A 1 343 ? 11.711 19.516 -2.383 1 90.94 343 LYS A CA 1
ATOM 2849 C C . LYS A 1 343 ? 10.547 18.547 -2.176 1 90.94 343 LYS A C 1
ATOM 2851 O O . LYS A 1 343 ? 10.055 17.953 -3.133 1 90.94 343 LYS A O 1
ATOM 2856 N N . ARG A 1 344 ? 10.203 18.406 -0.968 1 93.94 344 ARG A N 1
ATOM 2857 C CA . ARG A 1 344 ? 9.109 17.5 -0.629 1 93.94 344 ARG A CA 1
ATOM 2858 C C . ARG A 1 344 ? 7.816 17.922 -1.312 1 93.94 344 ARG A C 1
ATOM 2860 O O . ARG A 1 344 ? 7.133 17.094 -1.925 1 93.94 344 ARG A O 1
ATOM 2867 N N . ASP A 1 345 ? 7.508 19.172 -1.176 1 93.88 345 ASP A N 1
ATOM 2868 C CA . ASP A 1 345 ? 6.277 19.703 -1.749 1 93.88 345 ASP A CA 1
ATOM 2869 C C . ASP A 1 345 ? 6.246 19.5 -3.264 1 93.88 345 ASP A C 1
ATOM 2871 O O . ASP A 1 345 ? 5.234 19.062 -3.816 1 93.88 345 ASP A O 1
ATOM 2875 N N . THR A 1 346 ? 7.312 19.797 -3.895 1 91.25 346 THR A N 1
ATOM 2876 C CA . THR A 1 346 ? 7.406 19.672 -5.348 1 91.25 346 THR A CA 1
ATOM 2877 C C . THR A 1 346 ? 7.324 18.219 -5.781 1 91.25 346 THR A C 1
ATOM 2879 O O . THR A 1 346 ? 6.641 17.891 -6.754 1 91.25 346 THR A O 1
ATOM 2882 N N . TYR A 1 347 ? 8.055 17.391 -5.059 1 91.69 347 TYR A N 1
ATOM 2883 C CA . TYR A 1 347 ? 8.047 15.961 -5.363 1 91.69 347 TYR A CA 1
ATOM 2884 C C . TYR A 1 347 ? 6.637 15.391 -5.258 1 91.69 347 TYR A C 1
ATOM 2886 O O . TYR A 1 347 ? 6.184 14.672 -6.156 1 91.69 347 TYR A O 1
ATOM 2894 N N . GLU A 1 348 ? 5.984 15.727 -4.234 1 94.38 348 GLU A N 1
ATOM 2895 C CA . GLU A 1 348 ? 4.621 15.25 -4.027 1 94.38 348 GLU A CA 1
ATOM 2896 C C . GLU A 1 348 ? 3.695 15.719 -5.148 1 94.38 348 GLU A C 1
ATOM 2898 O O . GLU A 1 348 ? 2.893 14.938 -5.664 1 94.38 348 GLU A O 1
ATOM 2903 N N . ARG A 1 349 ? 3.768 16.922 -5.527 1 92.5 349 ARG A N 1
ATOM 2904 C CA . ARG A 1 349 ? 2.941 17.469 -6.602 1 92.5 349 ARG A CA 1
ATOM 2905 C C . ARG A 1 349 ? 3.209 16.734 -7.914 1 92.5 349 ARG A C 1
ATOM 2907 O O . ARG A 1 349 ? 2.275 16.422 -8.656 1 92.5 349 ARG A O 1
ATOM 2914 N N . ASN A 1 350 ? 4.434 16.547 -8.141 1 91.88 350 ASN A N 1
ATOM 2915 C CA . ASN A 1 350 ? 4.797 15.844 -9.367 1 91.88 350 ASN A CA 1
ATOM 2916 C C . ASN A 1 350 ? 4.258 14.422 -9.383 1 91.88 350 ASN A C 1
ATOM 2918 O O . ASN A 1 350 ? 3.826 13.922 -10.422 1 91.88 350 ASN A O 1
ATOM 2922 N N . LEU A 1 351 ? 4.352 13.766 -8.273 1 94.06 351 LEU A N 1
ATOM 2923 C CA . LEU A 1 351 ? 3.82 12.406 -8.172 1 94.06 351 LEU A CA 1
ATOM 2924 C C . LEU A 1 351 ? 2.32 12.391 -8.438 1 94.06 351 LEU A C 1
ATOM 2926 O O . LEU A 1 351 ? 1.814 11.492 -9.109 1 94.06 351 LEU A O 1
ATOM 2930 N N . LEU A 1 352 ? 1.651 13.391 -7.906 1 95.38 352 LEU A N 1
ATOM 2931 C CA . LEU A 1 352 ? 0.211 13.461 -8.125 1 95.38 352 LEU A CA 1
ATOM 2932 C C . LEU A 1 352 ? -0.1 13.703 -9.602 1 95.38 352 LEU A C 1
ATOM 2934 O O . LEU A 1 352 ? -1.033 13.109 -10.148 1 95.38 352 LEU A O 1
ATOM 2938 N N . ILE A 1 353 ? 0.65 14.547 -10.258 1 92.94 353 ILE A N 1
ATOM 2939 C CA . ILE A 1 353 ? 0.482 14.781 -11.695 1 92.94 353 ILE A CA 1
ATOM 2940 C C . ILE A 1 353 ? 0.715 13.477 -12.453 1 92.94 353 ILE A C 1
ATOM 2942 O O . ILE A 1 353 ? -0.062 13.125 -13.344 1 92.94 353 ILE A O 1
ATOM 2946 N N . PHE A 1 354 ? 1.757 12.797 -12.117 1 92.62 354 PHE A N 1
ATOM 2947 C CA . PHE A 1 354 ? 2.059 11.516 -12.734 1 92.62 354 PHE A CA 1
ATOM 2948 C C . PHE A 1 354 ? 0.905 10.531 -12.539 1 92.62 354 PHE A C 1
ATOM 2950 O O . PHE A 1 354 ? 0.49 9.859 -13.484 1 92.62 354 PHE A O 1
ATOM 2957 N N . PHE A 1 355 ? 0.398 10.445 -11.352 1 94.69 355 PHE A N 1
ATOM 2958 C CA . PHE A 1 355 ? -0.696 9.531 -11.031 1 94.69 355 PHE A CA 1
ATOM 2959 C C . PHE A 1 355 ? -1.912 9.82 -11.906 1 94.69 355 PHE A C 1
ATOM 2961 O O . PHE A 1 355 ? -2.545 8.898 -12.422 1 94.69 355 PHE A O 1
ATOM 2968 N N . HIS A 1 356 ? -2.182 11.07 -12.078 1 93.94 356 HIS A N 1
ATOM 2969 C CA . HIS A 1 356 ? -3.414 11.438 -12.766 1 93.94 356 HIS A CA 1
ATOM 2970 C C . HIS A 1 356 ? -3.217 11.469 -14.281 1 93.94 356 HIS A C 1
ATOM 2972 O O . HIS A 1 356 ? -4.125 11.125 -15.031 1 93.94 356 HIS A O 1
ATOM 2978 N N . GLN A 1 357 ? -2.027 11.805 -14.766 1 87.62 357 GLN A N 1
ATOM 2979 C CA . GLN A 1 357 ? -1.86 12.078 -16.188 1 87.62 357 GLN A CA 1
ATOM 2980 C C . GLN A 1 357 ? -0.969 11.031 -16.844 1 87.62 357 GLN A C 1
ATOM 2982 O O . GLN A 1 357 ? -0.91 10.945 -18.078 1 87.62 357 GLN A O 1
ATOM 2987 N N . GLY A 1 358 ? -0.291 10.281 -16.094 1 83.44 358 GLY A N 1
ATOM 2988 C CA . GLY A 1 358 ? 0.596 9.266 -16.641 1 83.44 358 GLY A CA 1
ATOM 2989 C C . GLY A 1 358 ? 1.87 9.836 -17.219 1 83.44 358 GLY A C 1
ATOM 2990 O O . GLY A 1 358 ? 2.553 9.18 -18 1 83.44 358 GLY A O 1
ATOM 2991 N N . LYS A 1 359 ? 2.072 11.133 -17.047 1 76.69 359 LYS A N 1
ATOM 2992 C CA . LYS A 1 359 ? 3.281 11.789 -17.531 1 76.69 359 LYS A CA 1
ATOM 2993 C C . LYS A 1 359 ? 4.074 12.398 -16.375 1 76.69 359 LYS A C 1
ATOM 2995 O O . LYS A 1 359 ? 3.518 13.109 -15.531 1 76.69 359 LYS A O 1
ATOM 3000 N N . LYS A 1 360 ? 5.324 11.836 -16.375 1 75 360 LYS A N 1
ATOM 3001 C CA . LYS A 1 360 ? 6.207 12.414 -15.375 1 75 360 LYS A CA 1
ATOM 3002 C C . LYS A 1 360 ? 6.762 13.758 -15.828 1 75 360 LYS A C 1
ATOM 3004 O O . LYS A 1 360 ? 7.086 13.938 -17 1 75 360 LYS A O 1
ATOM 3009 N N . GLN A 1 361 ? 6.629 14.688 -14.961 1 69.19 361 GLN A N 1
ATOM 3010 C CA . GLN A 1 361 ? 7.238 15.977 -15.266 1 69.19 361 GLN A CA 1
ATOM 3011 C C . GLN A 1 361 ? 8.703 16 -14.844 1 69.19 361 GLN A C 1
ATOM 3013 O O . GLN A 1 361 ? 9.086 15.375 -13.852 1 69.19 361 GLN A O 1
ATOM 3018 N N . ASP A 1 362 ? 9.461 16.484 -15.766 1 64.69 362 ASP A N 1
ATOM 3019 C CA . ASP A 1 362 ? 10.883 16.609 -15.445 1 64.69 362 ASP A CA 1
ATOM 3020 C C . ASP A 1 362 ? 11.109 17.609 -14.32 1 64.69 362 ASP A C 1
ATOM 3022 O O . ASP A 1 362 ? 10.672 18.766 -14.406 1 64.69 362 ASP A O 1
ATOM 3026 N N . ILE A 1 363 ? 11.281 17.109 -13.164 1 61.41 363 ILE A N 1
ATOM 3027 C CA . ILE A 1 363 ? 11.633 18.016 -12.078 1 61.41 363 ILE A CA 1
ATOM 3028 C C . ILE A 1 363 ? 13.156 18.125 -11.969 1 61.41 363 ILE A C 1
ATOM 3030 O O . ILE A 1 363 ? 13.852 17.125 -11.828 1 61.41 363 ILE A O 1
ATOM 3034 N N . ASP A 1 364 ? 13.742 19.031 -12.523 1 60.34 364 ASP A N 1
ATOM 3035 C CA . ASP A 1 364 ? 15.164 19.25 -12.297 1 60.34 364 ASP A CA 1
ATOM 3036 C C . ASP A 1 364 ? 15.406 20.016 -10.992 1 60.34 364 ASP A C 1
ATOM 3038 O O . ASP A 1 364 ? 15.523 21.234 -10.992 1 60.34 364 ASP A O 1
ATOM 3042 N N . PHE A 1 365 ? 15.266 19.25 -9.891 1 58.22 365 PHE A N 1
ATOM 3043 C CA . PHE A 1 365 ? 15.508 19.875 -8.602 1 58.22 365 PHE A CA 1
ATOM 3044 C C . PHE A 1 365 ? 16.922 20.438 -8.523 1 58.22 365 PHE A C 1
ATOM 3046 O O . PHE A 1 365 ? 17.172 21.453 -7.871 1 58.22 365 PHE A O 1
ATOM 3053 N N . ASP A 1 366 ? 17.812 19.625 -9.117 1 57.03 366 ASP A N 1
ATOM 3054 C CA . ASP A 1 366 ? 19.172 20.156 -9.117 1 57.03 366 ASP A CA 1
ATOM 3055 C C . ASP A 1 366 ? 19.234 21.516 -9.805 1 57.03 366 ASP A C 1
ATOM 3057 O O . ASP A 1 366 ? 19.953 22.422 -9.352 1 57.03 366 ASP A O 1
ATOM 3061 N N . ALA A 1 367 ? 18.5 21.594 -10.773 1 54.72 367 ALA A N 1
ATOM 3062 C CA . ALA A 1 367 ? 18.469 22.875 -11.469 1 54.72 367 ALA A CA 1
ATOM 3063 C C . ALA A 1 367 ? 17.844 23.969 -10.594 1 54.72 367 ALA A C 1
ATOM 3065 O O . ALA A 1 367 ? 18.281 25.109 -10.609 1 54.72 367 ALA A O 1
ATOM 3066 N N . ILE A 1 368 ? 16.844 23.562 -9.891 1 53.53 368 ILE A N 1
ATOM 3067 C CA . ILE A 1 368 ? 16.219 24.516 -8.992 1 53.53 368 ILE A CA 1
ATOM 3068 C C . ILE A 1 368 ? 17.234 24.984 -7.945 1 53.53 368 ILE A C 1
ATOM 3070 O O . ILE A 1 368 ? 17.344 26.172 -7.652 1 53.53 368 ILE A O 1
ATOM 3074 N N . LEU A 1 369 ? 18.016 24 -7.508 1 54.12 369 LEU A N 1
ATOM 3075 C CA . LEU A 1 369 ? 19.016 24.344 -6.5 1 54.12 369 LEU A CA 1
ATOM 3076 C C . LEU A 1 369 ? 20.25 24.969 -7.145 1 54.12 369 LEU A C 1
ATOM 3078 O O . LEU A 1 369 ? 20.938 25.766 -6.512 1 54.12 369 LEU A O 1
ATOM 3082 N N . LYS A 1 370 ? 20.594 24.422 -8.25 1 54.25 370 LYS A N 1
ATOM 3083 C CA . LYS A 1 370 ? 21.734 25.016 -8.945 1 54.25 370 LYS A CA 1
ATOM 3084 C C . LYS A 1 370 ? 21.438 26.453 -9.352 1 54.25 370 LYS A C 1
ATOM 3086 O O . LYS A 1 370 ? 22.344 27.281 -9.492 1 54.25 370 LYS A O 1
ATOM 3091 N N . THR A 1 371 ? 20.234 26.594 -9.797 1 43.06 371 THR A N 1
ATOM 3092 C CA . THR A 1 371 ? 19.969 28 -10.086 1 43.06 371 THR A CA 1
ATOM 3093 C C . THR A 1 371 ? 20.5 28.891 -8.969 1 43.06 371 THR A C 1
ATOM 3095 O O . THR A 1 371 ? 20.797 30.078 -9.188 1 43.06 371 THR A O 1
ATOM 3098 N N . TYR A 1 372 ? 20.547 28.391 -7.805 1 42.81 372 TYR A N 1
ATOM 3099 C CA . TYR A 1 372 ? 21.141 29.172 -6.734 1 42.81 372 TYR A CA 1
ATOM 3100 C C . TYR A 1 372 ? 22.641 29.266 -6.891 1 42.81 372 TYR A C 1
ATOM 3102 O O . TYR A 1 372 ? 23.297 30.109 -6.266 1 42.81 372 TYR A O 1
ATOM 3110 N N . ASN A 1 373 ? 23.188 28.266 -7.527 1 44.38 373 ASN A N 1
ATOM 3111 C CA . ASN A 1 373 ? 24.609 28.5 -7.766 1 44.38 373 ASN A CA 1
ATOM 3112 C C . ASN A 1 373 ? 24.859 29.828 -8.484 1 44.38 373 ASN A C 1
ATOM 3114 O O . ASN A 1 373 ? 26 30.203 -8.734 1 44.38 373 ASN A O 1
ATOM 3118 N N . PHE A 1 374 ? 23.969 30.375 -9.07 1 35.5 374 PHE A N 1
ATOM 3119 C CA . PHE A 1 374 ? 24.234 31.672 -9.695 1 35.5 374 PHE A CA 1
ATOM 3120 C C . PHE A 1 374 ? 24.578 32.719 -8.648 1 35.5 374 PHE A C 1
ATOM 3122 O O . PHE A 1 374 ? 24.969 33.844 -8.984 1 35.5 374 PHE A O 1
ATOM 3129 N N . LEU A 1 375 ? 24.109 32.531 -7.453 1 37.5 375 LEU A N 1
ATOM 3130 C CA . LEU A 1 375 ? 24.547 33.562 -6.508 1 37.5 375 LEU A CA 1
ATOM 3131 C C . LEU A 1 375 ? 26.062 33.469 -6.301 1 37.5 375 LEU A C 1
ATOM 3133 O O . LEU A 1 375 ? 26.625 34.25 -5.527 1 37.5 375 LEU A O 1
ATOM 3137 N N . LYS A 1 376 ? 26.734 32.406 -6.812 1 34.44 376 LYS A N 1
ATOM 3138 C CA . LYS A 1 376 ? 28.188 32.5 -6.918 1 34.44 376 LYS A CA 1
ATOM 3139 C C . LYS A 1 376 ? 28.594 33.25 -8.188 1 34.44 376 LYS A C 1
ATOM 3141 O O . LYS A 1 376 ? 28.047 33 -9.258 1 34.44 376 LYS A O 1
ATOM 3146 N N . MET B 1 1 ? -24.891 13.297 -74.875 1 28.33 1 MET B N 1
ATOM 3147 C CA . MET B 1 1 ? -24.516 11.891 -74.688 1 28.33 1 MET B CA 1
ATOM 3148 C C . MET B 1 1 ? -23.312 11.758 -73.75 1 28.33 1 MET B C 1
ATOM 3150 O O . MET B 1 1 ? -23.234 10.812 -73 1 28.33 1 MET B O 1
ATOM 3154 N N . GLU B 1 2 ? -22.25 12.742 -74 1 31.03 2 GLU B N 1
ATOM 3155 C CA . GLU B 1 2 ? -20.953 12.531 -73.312 1 31.03 2 GLU B CA 1
ATOM 3156 C C . GLU B 1 2 ? -21 12.992 -71.875 1 31.03 2 GLU B C 1
ATOM 3158 O O . GLU B 1 2 ? -20.219 12.5 -71.062 1 31.03 2 GLU B O 1
ATOM 3163 N N . ARG B 1 3 ? -21.656 14.117 -71.562 1 43.62 3 ARG B N 1
ATOM 3164 C CA . ARG B 1 3 ? -21.672 14.578 -70.188 1 43.62 3 ARG B CA 1
ATOM 3165 C C . ARG B 1 3 ? -22.359 13.578 -69.25 1 43.62 3 ARG B C 1
ATOM 3167 O O . ARG B 1 3 ? -22.078 13.516 -68.062 1 43.62 3 ARG B O 1
ATOM 3174 N N . LYS B 1 4 ? -23.516 13.117 -69.875 1 46.09 4 LYS B N 1
ATOM 3175 C CA . LYS B 1 4 ? -24.281 12.188 -69.062 1 46.09 4 LYS B CA 1
ATOM 3176 C C . LYS B 1 4 ? -23.484 10.914 -68.812 1 46.09 4 LYS B C 1
ATOM 3178 O O . LYS B 1 4 ? -23.703 10.242 -67.75 1 46.09 4 LYS B O 1
ATOM 3183 N N . ASN B 1 5 ? -22.625 10.648 -69.812 1 37.59 5 ASN B N 1
ATOM 3184 C CA . ASN B 1 5 ? -21.828 9.445 -69.625 1 37.59 5 ASN B CA 1
ATOM 3185 C C . ASN B 1 5 ? -20.75 9.672 -68.562 1 37.59 5 ASN B C 1
ATOM 3187 O O . ASN B 1 5 ? -20.281 8.719 -67.938 1 37.59 5 ASN B O 1
ATOM 3191 N N . ILE B 1 6 ? -20.281 11 -68.562 1 49.84 6 ILE B N 1
ATOM 3192 C CA . ILE B 1 6 ? -19.234 11.234 -67.562 1 49.84 6 ILE B CA 1
ATOM 3193 C C . ILE B 1 6 ? -19.828 11.164 -66.188 1 49.84 6 ILE B C 1
ATOM 3195 O O . ILE B 1 6 ? -19.203 10.648 -65.25 1 49.84 6 ILE B O 1
ATOM 3199 N N . LEU B 1 7 ? -21.141 11.633 -66.062 1 47.56 7 LEU B N 1
ATOM 3200 C CA . LEU B 1 7 ? -21.75 11.508 -64.75 1 47.56 7 LEU B CA 1
ATOM 3201 C C . LEU B 1 7 ? -21.906 10.039 -64.375 1 47.56 7 LEU B C 1
ATOM 3203 O O . LEU B 1 7 ? -21.719 9.688 -63.188 1 47.56 7 LEU B O 1
ATOM 3207 N N . TYR B 1 8 ? -22.188 9.18 -65.438 1 44.72 8 TYR B N 1
ATOM 3208 C CA . TYR B 1 8 ? -22.328 7.781 -65 1 44.72 8 TYR B CA 1
ATOM 3209 C C . TYR B 1 8 ? -20.984 7.191 -64.625 1 44.72 8 TYR B C 1
ATOM 3211 O O . TYR B 1 8 ? -20.922 6.301 -63.781 1 44.72 8 TYR B O 1
ATOM 3219 N N . PHE B 1 9 ? -19.891 7.688 -65.375 1 44.88 9 PHE B N 1
ATOM 3220 C CA . PHE B 1 9 ? -18.625 7.07 -65 1 44.88 9 PHE B CA 1
ATOM 3221 C C . PHE B 1 9 ? -18.172 7.5 -63.625 1 44.88 9 PHE B C 1
ATOM 3223 O O . PHE B 1 9 ? -17.516 6.734 -62.906 1 44.88 9 PHE B O 1
ATOM 3230 N N . ILE B 1 10 ? -18.422 8.828 -63.219 1 44.59 10 ILE B N 1
ATOM 3231 C CA . ILE B 1 10 ? -17.938 9.203 -61.906 1 44.59 10 ILE B CA 1
ATOM 3232 C C . ILE B 1 10 ? -18.734 8.445 -60.844 1 44.59 10 ILE B C 1
ATOM 3234 O O . ILE B 1 10 ? -18.203 8.125 -59.781 1 44.59 10 ILE B O 1
ATOM 3238 N N . ILE B 1 11 ? -20.047 8.117 -61.062 1 45.78 11 ILE B N 1
ATOM 3239 C CA . ILE B 1 11 ? -20.766 7.402 -60.031 1 45.78 11 ILE B CA 1
ATOM 3240 C C . ILE B 1 11 ? -20.172 6 -59.844 1 45.78 11 ILE B C 1
ATOM 3242 O O . ILE B 1 11 ? -20.234 5.414 -58.781 1 45.78 11 ILE B O 1
ATOM 3246 N N . LEU B 1 12 ? -19.625 5.371 -60.969 1 42.28 12 LEU B N 1
ATOM 3247 C CA . LEU B 1 12 ? -19.156 4.004 -60.781 1 42.28 12 LEU B CA 1
ATOM 3248 C C . LEU B 1 12 ? -17.953 3.959 -59.844 1 42.28 12 LEU B C 1
ATOM 3250 O O . LEU B 1 12 ? -17.797 3.014 -59.062 1 42.28 12 LEU B O 1
ATOM 3254 N N . ILE B 1 13 ? -16.922 4.859 -60.094 1 42.5 13 ILE B N 1
ATOM 3255 C CA . ILE B 1 13 ? -15.688 4.598 -59.344 1 42.5 13 ILE B CA 1
ATOM 3256 C C . ILE B 1 13 ? -15.938 4.789 -57.844 1 42.5 13 ILE B C 1
ATOM 3258 O O . ILE B 1 13 ? -15.234 4.211 -57.031 1 42.5 13 ILE B O 1
ATOM 3262 N N . CYS B 1 14 ? -16.734 5.77 -57.5 1 35.94 14 CYS B N 1
ATOM 3263 C CA . CYS B 1 14 ? -16.672 6.004 -56.062 1 35.94 14 CYS B CA 1
ATOM 3264 C C . CYS B 1 14 ? -17.188 4.797 -55.281 1 35.94 14 CYS B C 1
ATOM 3266 O O . CYS B 1 14 ? -17.391 4.867 -54.062 1 35.94 14 CYS B O 1
ATOM 3268 N N . LEU B 1 15 ? -17.906 3.945 -56.031 1 37.91 15 LEU B N 1
ATOM 3269 C CA . LEU B 1 15 ? -18.188 2.793 -55.188 1 37.91 15 LEU B CA 1
ATOM 3270 C C . LEU B 1 15 ? -16.906 2.066 -54.781 1 37.91 15 LEU B C 1
ATOM 3272 O O . LEU B 1 15 ? -16.5 1.11 -55.469 1 37.91 15 LEU B O 1
ATOM 3276 N N . CYS B 1 16 ? -15.719 2.695 -54.969 1 35.66 16 CYS B N 1
ATOM 3277 C CA . CYS B 1 16 ? -14.617 1.979 -54.312 1 35.66 16 CYS B CA 1
ATOM 3278 C C . CYS B 1 16 ? -15.094 1.294 -53.031 1 35.66 16 CYS B C 1
ATOM 3280 O O . CYS B 1 16 ? -16.016 1.771 -52.375 1 35.66 16 CYS B O 1
ATOM 3282 N N . GLU B 1 17 ? -14.664 -0.025 -52.938 1 35.47 17 GLU B N 1
ATOM 3283 C CA . GLU B 1 17 ? -14.672 -0.994 -51.844 1 35.47 17 GLU B CA 1
ATOM 3284 C C . GLU B 1 17 ? -14.352 -0.325 -50.5 1 35.47 17 GLU B C 1
ATOM 3286 O O . GLU B 1 17 ? -13.273 0.237 -50.344 1 35.47 17 GLU B O 1
ATOM 3291 N N . PHE B 1 18 ? -15.188 0.443 -49.969 1 38.53 18 PHE B N 1
ATOM 3292 C CA . PHE B 1 18 ? -15.148 0.474 -48.5 1 38.53 18 PHE B CA 1
ATOM 3293 C C . PHE B 1 18 ? -14.672 -0.86 -47.938 1 38.53 18 PHE B C 1
ATOM 3295 O O . PHE B 1 18 ? -15.359 -1.873 -48.062 1 38.53 18 PHE B O 1
ATOM 3302 N N . LYS B 1 19 ? -13.445 -1.176 -48.188 1 35.72 19 LYS B N 1
ATOM 3303 C CA . LYS B 1 19 ? -12.875 -2.176 -47.281 1 35.72 19 LYS B CA 1
ATOM 3304 C C . LYS B 1 19 ? -13.5 -2.086 -45.906 1 35.72 19 LYS B C 1
ATOM 3306 O O . LYS B 1 19 ? -13.32 -1.087 -45.188 1 35.72 19 LYS B O 1
ATOM 3311 N N . TYR B 1 20 ? -14.672 -2.451 -45.781 1 34.81 20 TYR B N 1
ATOM 3312 C CA . TYR B 1 20 ? -15.039 -2.799 -44.406 1 34.81 20 TYR B CA 1
ATOM 3313 C C . TYR B 1 20 ? -13.844 -3.367 -43.656 1 34.81 20 TYR B C 1
ATOM 3315 O O . TYR B 1 20 ? -13.281 -4.391 -44.031 1 34.81 20 TYR B O 1
ATOM 3323 N N . ALA B 1 21 ? -12.883 -2.621 -43.375 1 39.66 21 ALA B N 1
ATOM 3324 C CA . ALA B 1 21 ? -12.078 -3.1 -42.25 1 39.66 21 ALA B CA 1
ATOM 3325 C C . ALA B 1 21 ? -12.914 -3.982 -41.344 1 39.66 21 ALA B C 1
ATOM 3327 O O . ALA B 1 21 ? -13.82 -3.498 -40.656 1 39.66 21 ALA B O 1
ATOM 3328 N N . ASP B 1 22 ? -13.391 -5.016 -41.719 1 42.16 22 ASP B N 1
ATOM 3329 C CA . ASP B 1 22 ? -13.977 -5.988 -40.781 1 42.16 22 ASP B CA 1
ATOM 3330 C C . ASP B 1 22 ? -13.359 -5.875 -39.406 1 42.16 22 ASP B C 1
ATOM 3332 O O . ASP B 1 22 ? -12.18 -6.168 -39.219 1 42.16 22 ASP B O 1
ATOM 3336 N N . CYS B 1 23 ? -13.5 -4.891 -38.656 1 51.38 23 CYS B N 1
ATOM 3337 C CA . CYS B 1 23 ? -13.234 -4.754 -37.219 1 51.38 23 CYS B CA 1
ATOM 3338 C C . CYS B 1 23 ? -13.477 -6.07 -36.5 1 51.38 23 CYS B C 1
ATOM 3340 O O . CYS B 1 23 ? -14.625 -6.426 -36.219 1 51.38 23 CYS B O 1
ATOM 3342 N N . ILE B 1 24 ? -12.766 -7.031 -36.781 1 64.81 24 ILE B N 1
ATOM 3343 C CA . ILE B 1 24 ? -12.859 -8.312 -36.062 1 64.81 24 ILE B CA 1
ATOM 3344 C C . ILE B 1 24 ? -13.062 -8.078 -34.594 1 64.81 24 ILE B C 1
ATOM 3346 O O . ILE B 1 24 ? -12.242 -7.426 -33.938 1 64.81 24 ILE B O 1
ATOM 3350 N N . LYS B 1 25 ? -14.195 -8.234 -34.094 1 80.56 25 LYS B N 1
ATOM 3351 C CA . LYS B 1 25 ? -14.578 -8.18 -32.688 1 80.56 25 LYS B CA 1
ATOM 3352 C C . LYS B 1 25 ? -13.617 -8.992 -31.828 1 80.56 25 LYS B C 1
ATOM 3354 O O . LYS B 1 25 ? -13.289 -10.133 -32.156 1 80.56 25 LYS B O 1
ATOM 3359 N N . PRO B 1 26 ? -13.125 -8.414 -30.859 1 88.94 26 PRO B N 1
ATOM 3360 C CA . PRO B 1 26 ? -12.203 -9.164 -30 1 88.94 26 PRO B CA 1
ATOM 3361 C C . PRO B 1 26 ? -12.805 -10.477 -29.5 1 88.94 26 PRO B C 1
ATOM 3363 O O . PRO B 1 26 ? -14 -10.547 -29.234 1 88.94 26 PRO B O 1
ATOM 3366 N N . ALA B 1 27 ? -11.977 -11.453 -29.562 1 93.62 27 ALA B N 1
ATOM 3367 C CA . ALA B 1 27 ? -12.398 -12.727 -28.969 1 93.62 27 ALA B CA 1
ATOM 3368 C C . ALA B 1 27 ? -12.789 -12.547 -27.5 1 93.62 27 ALA B C 1
ATOM 3370 O O . ALA B 1 27 ? -12.172 -11.758 -26.781 1 93.62 27 ALA B O 1
ATOM 3371 N N . SER B 1 28 ? -13.875 -13.203 -27.156 1 96 28 SER B N 1
ATOM 3372 C CA . SER B 1 28 ? -14.383 -13.07 -25.797 1 96 28 SER B CA 1
ATOM 3373 C C . SER B 1 28 ? -14.43 -14.422 -25.094 1 96 28 SER B C 1
ATOM 3375 O O . SER B 1 28 ? -15.164 -15.328 -25.516 1 96 28 SER B O 1
ATOM 3377 N N . LEU B 1 29 ? -13.609 -14.523 -24.062 1 97.56 29 LEU B N 1
ATOM 3378 C CA . LEU B 1 29 ? -13.617 -15.727 -23.25 1 97.56 29 LEU B CA 1
ATOM 3379 C C . LEU B 1 29 ? -15.008 -16 -22.688 1 97.56 29 LEU B C 1
ATOM 3381 O O . LEU B 1 29 ? -15.484 -17.141 -22.703 1 97.56 29 LEU B O 1
ATOM 3385 N N . ASP B 1 30 ? -15.68 -14.977 -22.25 1 97.5 30 ASP B N 1
ATOM 3386 C CA . ASP B 1 30 ? -17.031 -15.094 -21.719 1 97.5 30 ASP B CA 1
ATOM 3387 C C . ASP B 1 30 ? -17.984 -15.695 -22.766 1 97.5 30 ASP B C 1
ATOM 3389 O O . ASP B 1 30 ? -18.75 -16.609 -22.453 1 97.5 30 ASP B O 1
ATOM 3393 N N . LYS B 1 31 ? -17.891 -15.156 -23.906 1 97 31 LYS B N 1
ATOM 3394 C CA . LYS B 1 31 ? -18.797 -15.602 -24.969 1 97 31 LYS B CA 1
ATOM 3395 C C . LYS B 1 31 ? -18.531 -17.062 -25.344 1 97 31 LYS B C 1
ATOM 3397 O O . LYS B 1 31 ? -19.469 -17.844 -25.5 1 97 31 LYS B O 1
ATOM 3402 N N . ALA B 1 32 ? -17.281 -17.406 -25.484 1 98.19 32 ALA B N 1
ATOM 3403 C CA . ALA B 1 32 ? -16.922 -18.781 -25.828 1 98.19 32 ALA B CA 1
ATOM 3404 C C . ALA B 1 32 ? -17.406 -19.75 -24.75 1 98.19 32 ALA B C 1
ATOM 3406 O O . ALA B 1 32 ? -17.969 -20.812 -25.078 1 98.19 32 ALA B O 1
ATOM 3407 N N . TYR B 1 33 ? -17.203 -19.438 -23.531 1 98.5 33 TYR B N 1
ATOM 3408 C CA . TYR B 1 33 ? -17.609 -20.281 -22.422 1 98.5 33 TYR B CA 1
ATOM 3409 C C . TYR B 1 33 ? -19.125 -20.453 -22.406 1 98.5 33 TYR B C 1
ATOM 3411 O O . TYR B 1 33 ? -19.625 -21.578 -22.266 1 98.5 33 TYR B O 1
ATOM 3419 N N . ASN B 1 34 ? -19.844 -19.375 -22.594 1 98.19 34 ASN B N 1
ATOM 3420 C CA . ASN B 1 34 ? -21.297 -19.438 -22.578 1 98.19 34 ASN B CA 1
ATOM 3421 C C . ASN B 1 34 ? -21.844 -20.203 -23.781 1 98.19 34 ASN B C 1
ATOM 3423 O O . ASN B 1 34 ? -22.859 -20.906 -23.656 1 98.19 34 ASN B O 1
ATOM 3427 N N . LYS B 1 35 ? -21.234 -20.016 -24.875 1 98.31 35 LYS B N 1
ATOM 3428 C CA . LYS B 1 35 ? -21.625 -20.812 -26.031 1 98.31 35 LYS B CA 1
ATOM 3429 C C . LYS B 1 35 ? -21.406 -22.297 -25.781 1 98.31 35 LYS B C 1
ATOM 3431 O O . LYS B 1 35 ? -22.188 -23.125 -26.25 1 98.31 35 LYS B O 1
ATOM 3436 N N . GLY B 1 36 ? -20.312 -22.594 -25.062 1 98.56 36 GLY B N 1
ATOM 3437 C CA . GLY B 1 36 ? -20.094 -23.969 -24.672 1 98.56 36 GLY B CA 1
ATOM 3438 C C . GLY B 1 36 ? -21.188 -24.531 -23.781 1 98.56 36 GLY B C 1
ATOM 3439 O O . GLY B 1 36 ? -21.672 -25.641 -24 1 98.56 36 GLY B O 1
ATOM 3440 N N . LEU B 1 37 ? -21.625 -23.766 -22.828 1 98.56 37 LEU B N 1
ATOM 3441 C CA . LEU B 1 37 ? -22.703 -24.172 -21.938 1 98.56 37 LEU B CA 1
ATOM 3442 C C . LEU B 1 37 ? -23.984 -24.406 -22.703 1 98.56 37 LEU B C 1
ATOM 3444 O O . LEU B 1 37 ? -24.703 -25.375 -22.453 1 98.56 37 LEU B O 1
ATOM 3448 N N . MET B 1 38 ? -24.234 -23.5 -23.594 1 98.44 38 MET B N 1
ATOM 3449 C CA . MET B 1 38 ? -25.438 -23.625 -24.406 1 98.44 38 MET B CA 1
ATOM 3450 C C . MET B 1 38 ? -25.391 -24.875 -25.266 1 98.44 38 MET B C 1
ATOM 3452 O O . MET B 1 38 ? -26.391 -25.594 -25.375 1 98.44 38 MET B O 1
ATOM 3456 N N . ALA B 1 39 ? -24.281 -25.062 -25.891 1 98.75 39 ALA B N 1
ATOM 3457 C CA . ALA B 1 39 ? -24.109 -26.25 -26.719 1 98.75 39 ALA B CA 1
ATOM 3458 C C . ALA B 1 39 ? -24.297 -27.531 -25.906 1 98.75 39 ALA B C 1
ATOM 3460 O O . ALA B 1 39 ? -24.891 -28.484 -26.375 1 98.75 39 ALA B O 1
ATOM 3461 N N . TYR B 1 40 ? -23.781 -27.516 -24.766 1 98.56 40 TYR B N 1
ATOM 3462 C CA . TYR B 1 40 ? -23.922 -28.656 -23.859 1 98.56 40 TYR B CA 1
ATOM 3463 C C . TYR B 1 40 ? -25.391 -28.906 -23.531 1 98.56 40 TYR B C 1
ATOM 3465 O O . TYR B 1 40 ? -25.859 -30.047 -23.594 1 98.56 40 TYR B O 1
ATOM 3473 N N . SER B 1 41 ? -26.094 -27.859 -23.219 1 98.31 41 SER B N 1
ATOM 3474 C CA . SER B 1 41 ? -27.5 -27.969 -22.797 1 98.31 41 SER B CA 1
ATOM 3475 C C . SER B 1 41 ? -28.391 -28.422 -23.953 1 98.31 41 SER B C 1
ATOM 3477 O O . SER B 1 41 ? -29.438 -29.031 -23.734 1 98.31 41 SER B O 1
ATOM 3479 N N . THR B 1 42 ? -27.938 -28.156 -25.125 1 98.31 42 THR B N 1
ATOM 3480 C CA . THR B 1 42 ? -28.75 -28.5 -26.297 1 98.31 42 THR B CA 1
ATOM 3481 C C . THR B 1 42 ? -28.203 -29.75 -26.969 1 98.31 42 THR B C 1
ATOM 3483 O O . THR B 1 42 ? -28.594 -30.062 -28.094 1 98.31 42 THR B O 1
ATOM 3486 N N . GLU B 1 43 ? -27.25 -30.344 -26.453 1 98.12 43 GLU B N 1
ATOM 3487 C CA . GLU B 1 43 ? -26.656 -31.609 -26.859 1 98.12 43 GLU B CA 1
ATOM 3488 C C . GLU B 1 43 ? -26.016 -31.484 -28.234 1 98.12 43 GLU B C 1
ATOM 3490 O O . GLU B 1 43 ? -26.141 -32.406 -29.062 1 98.12 43 GLU B O 1
ATOM 3495 N N . LYS B 1 44 ? -25.531 -30.359 -28.516 1 98.44 44 LYS B N 1
ATOM 3496 C CA . LYS B 1 44 ? -24.688 -30.188 -29.688 1 98.44 44 LYS B CA 1
ATOM 3497 C C . LYS B 1 44 ? -23.219 -30.469 -29.359 1 98.44 44 LYS B C 1
ATOM 3499 O O . LYS B 1 44 ? -22.422 -29.531 -29.172 1 98.44 44 LYS B O 1
ATOM 3504 N N . TRP B 1 45 ? -22.875 -31.656 -29.484 1 98.31 45 TRP B N 1
ATOM 3505 C CA . TRP B 1 45 ? -21.656 -32.156 -28.844 1 98.31 45 TRP B CA 1
ATOM 3506 C C . TRP B 1 45 ? -20.422 -31.656 -29.594 1 98.31 45 TRP B C 1
ATOM 3508 O O . TRP B 1 45 ? -19.406 -31.344 -28.984 1 98.31 45 TRP B O 1
ATOM 3518 N N . THR B 1 46 ? -20.484 -31.547 -30.891 1 98.31 46 THR B N 1
ATOM 3519 C CA . THR B 1 46 ? -19.344 -31.047 -31.656 1 98.31 46 THR B CA 1
ATOM 3520 C C . THR B 1 46 ? -19.078 -29.578 -31.312 1 98.31 46 THR B C 1
ATOM 3522 O O . THR B 1 46 ? -17.922 -29.188 -31.094 1 98.31 46 THR B O 1
ATOM 3525 N N . LEU B 1 47 ? -20.125 -28.891 -31.203 1 98.31 47 LEU B N 1
ATOM 3526 C CA . LEU B 1 47 ? -20 -27.484 -30.859 1 98.31 47 LEU B CA 1
ATOM 3527 C C . LEU B 1 47 ? -19.562 -27.312 -29.406 1 98.31 47 LEU B C 1
ATOM 3529 O O . LEU B 1 47 ? -18.828 -26.391 -29.078 1 98.31 47 LEU B O 1
ATOM 3533 N N . CYS B 1 48 ? -20.031 -28.188 -28.562 1 98.69 48 CYS B N 1
ATOM 3534 C CA . CYS B 1 48 ? -19.641 -28.203 -27.172 1 98.69 48 CYS B CA 1
ATOM 3535 C C . CYS B 1 48 ? -18.125 -28.312 -27.031 1 98.69 48 CYS B C 1
ATOM 3537 O O . CYS B 1 48 ? -17.5 -27.5 -26.344 1 98.69 48 CYS B O 1
ATOM 3539 N N . ILE B 1 49 ? -17.547 -29.234 -27.75 1 98.69 49 ILE B N 1
ATOM 3540 C CA . ILE B 1 49 ? -16.109 -29.453 -27.719 1 98.69 49 ILE B CA 1
ATOM 3541 C C . ILE B 1 49 ? -15.375 -28.219 -28.25 1 98.69 49 ILE B C 1
ATOM 3543 O O . ILE B 1 49 ? -14.453 -27.703 -27.609 1 98.69 49 ILE B O 1
ATOM 3547 N N . GLU B 1 50 ? -15.875 -27.734 -29.312 1 98.5 50 GLU B N 1
ATOM 3548 C CA . GLU B 1 50 ? -15.234 -26.594 -29.969 1 98.5 50 GLU B CA 1
ATOM 3549 C C . GLU B 1 50 ? -15.227 -25.359 -29.078 1 98.5 50 GLU B C 1
ATOM 3551 O O . GLU B 1 50 ? -14.195 -24.703 -28.922 1 98.5 50 GLU B O 1
ATOM 3556 N N . GLN B 1 51 ? -16.328 -25.109 -28.469 1 98.56 51 GLN B N 1
ATOM 3557 C CA . GLN B 1 51 ? -16.469 -23.875 -27.703 1 98.56 51 GLN B CA 1
ATOM 3558 C C . GLN B 1 51 ? -15.734 -23.969 -26.359 1 98.56 51 GLN B C 1
ATOM 3560 O O . GLN B 1 51 ? -15.094 -23 -25.938 1 98.56 51 GLN B O 1
ATOM 3565 N N . PHE B 1 52 ? -15.828 -25.094 -25.719 1 98.75 52 PHE B N 1
ATOM 3566 C CA . PHE B 1 52 ? -15.109 -25.219 -24.453 1 98.75 52 PHE B CA 1
ATOM 3567 C C . PHE B 1 52 ? -13.602 -25.219 -24.688 1 98.75 52 PHE B C 1
ATOM 3569 O O . PHE B 1 52 ? -12.844 -24.641 -23.906 1 98.75 52 PHE B O 1
ATOM 3576 N N . GLU B 1 53 ? -13.141 -25.875 -25.719 1 98.5 53 GLU B N 1
ATOM 3577 C CA . GLU B 1 53 ? -11.711 -25.844 -26.031 1 98.5 53 GLU B CA 1
ATOM 3578 C C . GLU B 1 53 ? -11.25 -24.438 -26.406 1 98.5 53 GLU B C 1
ATOM 3580 O O . GLU B 1 53 ? -10.148 -24.031 -26.047 1 98.5 53 GLU B O 1
ATOM 3585 N N . GLU B 1 54 ? -12.102 -23.781 -27.125 1 98.12 54 GLU B N 1
ATOM 3586 C CA . GLU B 1 54 ? -11.805 -22.375 -27.438 1 98.12 54 GLU B CA 1
ATOM 3587 C C . GLU B 1 54 ? -11.719 -21.531 -26.156 1 98.12 54 GLU B C 1
ATOM 3589 O O . GLU B 1 54 ? -10.812 -20.719 -26.016 1 98.12 54 GLU B O 1
ATOM 3594 N N . ALA B 1 55 ? -12.672 -21.734 -25.281 1 98.31 55 ALA B N 1
ATOM 3595 C CA . ALA B 1 55 ? -12.672 -21 -24.016 1 98.31 55 ALA B CA 1
ATOM 3596 C C . ALA B 1 55 ? -11.391 -21.266 -23.234 1 98.31 55 ALA B C 1
ATOM 3598 O O . ALA B 1 55 ? -10.789 -20.328 -22.672 1 98.31 55 ALA B O 1
ATOM 3599 N N . LEU B 1 56 ? -11.008 -22.516 -23.203 1 98.44 56 LEU B N 1
ATOM 3600 C CA . LEU B 1 56 ? -9.789 -22.875 -22.5 1 98.44 56 LEU B CA 1
ATOM 3601 C C . LEU B 1 56 ? -8.562 -22.234 -23.156 1 98.44 56 LEU B C 1
ATOM 3603 O O . LEU B 1 56 ? -7.648 -21.781 -22.453 1 98.44 56 LEU B O 1
ATOM 3607 N N . HIS B 1 57 ? -8.555 -22.234 -24.438 1 97.81 57 HIS B N 1
ATOM 3608 C CA . HIS B 1 57 ? -7.469 -21.594 -25.172 1 97.81 57 HIS B CA 1
ATOM 3609 C C . HIS B 1 57 ? -7.418 -20.094 -24.875 1 97.81 57 HIS B C 1
ATOM 3611 O O . HIS B 1 57 ? -6.344 -19.547 -24.609 1 97.81 57 HIS B O 1
ATOM 3617 N N . LEU B 1 58 ? -8.555 -19.453 -24.938 1 97.88 58 LEU B N 1
ATOM 3618 C CA . LEU B 1 58 ? -8.625 -18.016 -24.656 1 97.88 58 LEU B CA 1
ATOM 3619 C C . LEU B 1 58 ? -8.211 -17.719 -23.234 1 97.88 58 LEU B C 1
ATOM 3621 O O . LEU B 1 58 ? -7.594 -16.672 -22.969 1 97.88 58 LEU B O 1
ATOM 3625 N N . TYR B 1 59 ? -8.562 -18.578 -22.344 1 97.81 59 TYR B N 1
ATOM 3626 C CA . TYR B 1 59 ? -8.172 -18.391 -20.953 1 97.81 59 TYR B CA 1
ATOM 3627 C C . TYR B 1 59 ? -6.66 -18.438 -20.797 1 97.81 59 TYR B C 1
ATOM 3629 O O . TYR B 1 59 ? -6.078 -17.656 -20.047 1 97.81 59 TYR B O 1
ATOM 3637 N N . LYS B 1 60 ? -6.059 -19.375 -21.438 1 96.88 60 LYS B N 1
ATOM 3638 C CA . LYS B 1 60 ? -4.602 -19.469 -21.391 1 96.88 60 LYS B CA 1
ATOM 3639 C C . LYS B 1 60 ? -3.949 -18.188 -21.938 1 96.88 60 LYS B C 1
ATOM 3641 O O . LYS B 1 60 ? -2.957 -17.719 -21.375 1 96.88 60 LYS B O 1
ATOM 3646 N N . LEU B 1 61 ? -4.512 -17.688 -22.984 1 97.12 61 LEU B N 1
ATOM 3647 C CA . LEU B 1 61 ? -4.008 -16.438 -23.562 1 97.12 61 LEU B CA 1
ATOM 3648 C C . LEU B 1 61 ? -4.207 -15.281 -22.594 1 97.12 61 LEU B C 1
ATOM 3650 O O . LEU B 1 61 ? -3.297 -14.477 -22.375 1 97.12 61 LEU B O 1
ATOM 3654 N N . TYR B 1 62 ? -5.398 -15.25 -22.062 1 97.38 62 TYR B N 1
ATOM 3655 C CA . TYR B 1 62 ? -5.746 -14.227 -21.078 1 97.38 62 TYR B CA 1
ATOM 3656 C C . TYR B 1 62 ? -4.762 -14.234 -19.922 1 97.38 62 TYR B C 1
ATOM 3658 O O . TYR B 1 62 ? -4.207 -13.195 -19.562 1 97.38 62 TYR B O 1
ATOM 3666 N N . LYS B 1 63 ? -4.543 -15.344 -19.406 1 96.5 63 LYS B N 1
ATOM 3667 C CA . LYS B 1 63 ? -3.633 -15.523 -18.266 1 96.5 63 LYS B CA 1
ATOM 3668 C C . LYS B 1 63 ? -2.205 -15.148 -18.656 1 96.5 63 LYS B C 1
ATOM 3670 O O . LYS B 1 63 ? -1.497 -14.5 -17.875 1 96.5 63 LYS B O 1
ATOM 3675 N N . SER B 1 64 ? -1.81 -15.539 -19.781 1 97.19 64 SER B N 1
ATOM 3676 C CA . SER B 1 64 ? -0.453 -15.258 -20.25 1 97.19 64 SER B CA 1
ATOM 3677 C C . SER B 1 64 ? -0.209 -13.758 -20.359 1 97.19 64 SER B C 1
ATOM 3679 O O . SER B 1 64 ? 0.862 -13.266 -20 1 97.19 64 SER B O 1
ATOM 3681 N N . ILE B 1 65 ? -1.172 -13.055 -20.875 1 97.56 65 ILE B N 1
ATOM 3682 C CA . ILE B 1 65 ? -1.043 -11.609 -21 1 97.56 65 ILE B CA 1
ATOM 3683 C C . ILE B 1 65 ? -0.862 -10.977 -19.625 1 97.56 65 ILE B C 1
ATOM 3685 O O . ILE B 1 65 ? 0.056 -10.18 -19.422 1 97.56 65 ILE B O 1
ATOM 3689 N N . LEU B 1 66 ? -1.751 -11.352 -18.703 1 97.38 66 LEU B N 1
ATOM 3690 C CA . LEU B 1 66 ? -1.705 -10.781 -17.359 1 97.38 66 LEU B CA 1
ATOM 3691 C C . LEU B 1 66 ? -0.371 -11.078 -16.688 1 97.38 66 LEU B C 1
ATOM 3693 O O . LEU B 1 66 ? 0.262 -10.18 -16.125 1 97.38 66 LEU B O 1
ATOM 3697 N N . ILE B 1 67 ? 0.073 -12.297 -16.781 1 97.69 67 ILE B N 1
ATOM 3698 C CA . ILE B 1 67 ? 1.3 -12.742 -16.125 1 97.69 67 ILE B CA 1
ATOM 3699 C C . ILE B 1 67 ? 2.5 -12.016 -16.75 1 97.69 67 ILE B C 1
ATOM 3701 O O . ILE B 1 67 ? 3.348 -11.484 -16.031 1 97.69 67 ILE B O 1
ATOM 3705 N N . ASN B 1 68 ? 2.564 -11.945 -18.031 1 97.44 68 ASN B N 1
ATOM 3706 C CA . ASN B 1 68 ? 3.701 -11.328 -18.703 1 97.44 68 ASN B CA 1
ATOM 3707 C C . ASN B 1 68 ? 3.795 -9.836 -18.406 1 97.44 68 ASN B C 1
ATOM 3709 O O . ASN B 1 68 ? 4.891 -9.305 -18.219 1 97.44 68 ASN B O 1
ATOM 3713 N N . CYS B 1 69 ? 2.67 -9.203 -18.406 1 97.81 69 CYS B N 1
ATOM 3714 C CA . CYS B 1 69 ? 2.672 -7.777 -18.109 1 97.81 69 CYS B CA 1
ATOM 3715 C C . CYS B 1 69 ? 3.096 -7.527 -16.672 1 97.81 69 CYS B C 1
ATOM 3717 O O . CYS B 1 69 ? 3.885 -6.621 -16.391 1 97.81 69 CYS B O 1
ATOM 3719 N N . ARG B 1 70 ? 2.602 -8.305 -15.75 1 97.31 70 ARG B N 1
ATOM 3720 C CA . ARG B 1 70 ? 2.969 -8.156 -14.344 1 97.31 70 ARG B CA 1
ATOM 3721 C C . ARG B 1 70 ? 4.453 -8.43 -14.133 1 97.31 70 ARG B C 1
ATOM 3723 O O . ARG B 1 70 ? 5.133 -7.684 -13.422 1 97.31 70 ARG B O 1
ATOM 3730 N N . LEU B 1 71 ? 4.949 -9.484 -14.781 1 96.62 71 LEU B N 1
ATOM 3731 C CA . LEU B 1 71 ? 6.367 -9.805 -14.688 1 96.62 71 LEU B CA 1
ATOM 3732 C C . LEU B 1 71 ? 7.219 -8.664 -15.234 1 96.62 71 LEU B C 1
ATOM 3734 O O . LEU B 1 71 ? 8.18 -8.242 -14.594 1 96.62 71 LEU B O 1
ATOM 3738 N N . LYS B 1 72 ? 6.836 -8.164 -16.344 1 95.88 72 LYS B N 1
ATOM 3739 C CA . LYS B 1 72 ? 7.562 -7.074 -16.984 1 95.88 72 LYS B CA 1
ATOM 3740 C C . LYS B 1 72 ? 7.605 -5.84 -16.094 1 95.88 72 LYS B C 1
ATOM 3742 O O . LYS B 1 72 ? 8.672 -5.262 -15.875 1 95.88 72 LYS B O 1
ATOM 3747 N N . CYS B 1 73 ? 6.477 -5.48 -15.523 1 95.94 73 CYS B N 1
ATOM 3748 C CA . CYS B 1 73 ? 6.355 -4.219 -14.805 1 95.94 73 CYS B CA 1
ATOM 3749 C C . CYS B 1 73 ? 6.914 -4.34 -13.391 1 95.94 73 CYS B C 1
ATOM 3751 O O . CYS B 1 73 ? 7.242 -3.334 -12.758 1 95.94 73 CYS B O 1
ATOM 3753 N N . ASN B 1 74 ? 7.043 -5.512 -12.914 1 92.94 74 ASN B N 1
ATOM 3754 C CA . ASN B 1 74 ? 7.68 -5.738 -11.617 1 92.94 74 ASN B CA 1
ATOM 3755 C C . ASN B 1 74 ? 9.203 -5.699 -11.727 1 92.94 74 ASN B C 1
ATOM 3757 O O . ASN B 1 74 ? 9.891 -5.43 -10.742 1 92.94 74 ASN B O 1
ATOM 3761 N N . THR B 1 75 ? 9.734 -6.031 -12.836 1 88.19 75 THR B N 1
ATOM 3762 C CA . THR B 1 75 ? 11.18 -6.152 -12.984 1 88.19 75 THR B CA 1
ATOM 3763 C C . THR B 1 75 ? 11.766 -4.887 -13.602 1 88.19 75 THR B C 1
ATOM 3765 O O . THR B 1 75 ? 12.977 -4.664 -13.547 1 88.19 75 THR B O 1
ATOM 3768 N N . GLU B 1 76 ? 10.938 -4.09 -14.094 1 83.19 76 GLU B N 1
ATOM 3769 C CA . GLU B 1 76 ? 11.406 -2.852 -14.695 1 83.19 76 GLU B CA 1
ATOM 3770 C C . GLU B 1 76 ? 11.984 -1.908 -13.648 1 83.19 76 GLU B C 1
ATOM 3772 O O . GLU B 1 76 ? 11.438 -1.786 -12.547 1 83.19 76 GLU B O 1
ATOM 3777 N N . SER B 1 77 ? 13.203 -1.472 -13.875 1 80.44 77 SER B N 1
ATOM 3778 C CA . SER B 1 77 ? 13.82 -0.483 -13 1 80.44 77 SER B CA 1
ATOM 3779 C C . SER B 1 77 ? 13.344 0.927 -13.328 1 80.44 77 SER B C 1
ATOM 3781 O O . SER B 1 77 ? 13.328 1.32 -14.5 1 80.44 77 SER B O 1
ATOM 3783 N N . TYR B 1 78 ? 12.789 1.516 -12.25 1 78.81 78 TYR B N 1
ATOM 3784 C CA . TYR B 1 78 ? 12.344 2.891 -12.453 1 78.81 78 TYR B CA 1
ATOM 3785 C C . TYR B 1 78 ? 13.273 3.871 -11.75 1 78.81 78 TYR B C 1
ATOM 3787 O O . TYR B 1 78 ? 13.656 3.656 -10.594 1 78.81 78 TYR B O 1
ATOM 3795 N N . GLU B 1 79 ? 13.844 4.723 -12.492 1 77.38 79 GLU B N 1
ATOM 3796 C CA . GLU B 1 79 ? 14.672 5.75 -11.867 1 77.38 79 GLU B CA 1
ATOM 3797 C C . GLU B 1 79 ? 13.82 6.805 -11.172 1 77.38 79 GLU B C 1
ATOM 3799 O O . GLU B 1 79 ? 12.891 7.352 -11.766 1 77.38 79 GLU B O 1
ATOM 3804 N N . SER B 1 80 ? 14.156 6.957 -9.891 1 79.56 80 SER B N 1
ATOM 3805 C CA . SER B 1 80 ? 13.414 7.965 -9.141 1 79.56 80 SER B CA 1
ATOM 3806 C C . SER B 1 80 ? 13.734 9.375 -9.633 1 79.56 80 SER B C 1
ATOM 3808 O O . SER B 1 80 ? 14.867 9.656 -10.031 1 79.56 80 SER B O 1
ATOM 3810 N N . GLN B 1 81 ? 12.773 10.195 -9.586 1 74.5 81 GLN B N 1
ATOM 3811 C CA . GLN B 1 81 ? 12.938 11.586 -10 1 74.5 81 GLN B CA 1
ATOM 3812 C C . GLN B 1 81 ? 13.867 12.336 -9.047 1 74.5 81 GLN B C 1
ATOM 3814 O O . GLN B 1 81 ? 14.641 13.195 -9.477 1 74.5 81 GLN B O 1
ATOM 3819 N N . ILE B 1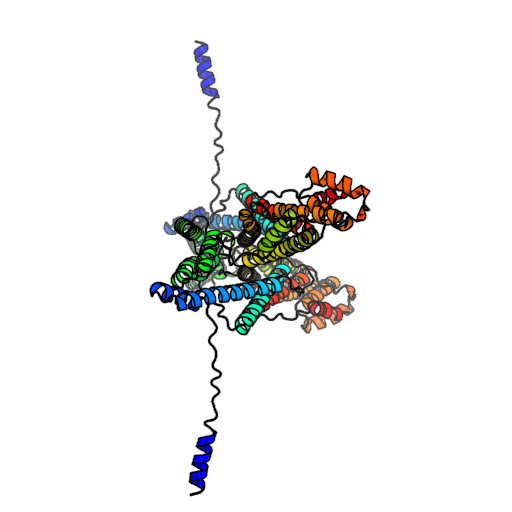 82 ? 13.688 11.945 -7.801 1 75.31 82 ILE B N 1
ATOM 3820 C CA . ILE B 1 82 ? 14.5 12.586 -6.773 1 75.31 82 ILE B CA 1
ATOM 3821 C C . ILE B 1 82 ? 15.406 11.539 -6.113 1 75.31 82 ILE B C 1
ATOM 3823 O O . ILE B 1 82 ? 14.945 10.453 -5.754 1 75.31 82 ILE B O 1
ATOM 3827 N N . LYS B 1 83 ? 16.641 11.977 -6.02 1 76.25 83 LYS B N 1
ATOM 3828 C CA . LYS B 1 83 ? 17.625 11.055 -5.473 1 76.25 83 LYS B CA 1
ATOM 3829 C C . LYS B 1 83 ? 17.531 10.977 -3.953 1 76.25 83 LYS B C 1
ATOM 3831 O O . LYS B 1 83 ? 17.766 9.922 -3.363 1 76.25 83 LYS B O 1
ATOM 3836 N N . ASP B 1 84 ? 17.016 12.055 -3.408 1 81 84 ASP B N 1
ATOM 3837 C CA . ASP B 1 84 ? 16.938 12.109 -1.952 1 81 84 ASP B CA 1
ATOM 3838 C C . ASP B 1 84 ? 15.812 11.211 -1.436 1 81 84 ASP B C 1
ATOM 3840 O O . ASP B 1 84 ? 14.82 10.984 -2.135 1 81 84 ASP B O 1
ATOM 3844 N N . ASP B 1 85 ? 16.078 10.656 -0.272 1 81 85 ASP B N 1
ATOM 3845 C CA . ASP B 1 85 ? 15.047 9.875 0.396 1 81 85 ASP B CA 1
ATOM 3846 C C . ASP B 1 85 ? 14.133 10.773 1.234 1 81 85 ASP B C 1
ATOM 3848 O O . ASP B 1 85 ? 14.484 11.133 2.361 1 81 85 ASP B O 1
ATOM 3852 N N . ILE B 1 86 ? 13.055 11.164 0.589 1 89.06 86 ILE B N 1
ATOM 3853 C CA . ILE B 1 86 ? 12.094 12.031 1.264 1 89.06 86 ILE B CA 1
ATOM 3854 C C . ILE B 1 86 ? 10.875 11.219 1.688 1 89.06 86 ILE B C 1
ATOM 3856 O O . ILE B 1 86 ? 10.008 10.914 0.865 1 89.06 86 ILE B O 1
ATOM 3860 N N . ALA B 1 87 ? 10.859 10.922 2.963 1 88.88 87 ALA B N 1
ATOM 3861 C CA . ALA B 1 87 ? 9.773 10.109 3.51 1 88.88 87 ALA B CA 1
ATOM 3862 C C . ALA B 1 87 ? 9.555 8.852 2.68 1 88.88 87 ALA B C 1
ATOM 3864 O O . ALA B 1 87 ? 10.477 8.07 2.471 1 88.88 87 ALA B O 1
ATOM 3865 N N . ASP B 1 88 ? 8.281 8.57 2.297 1 91.62 88 ASP B N 1
ATOM 3866 C CA . ASP B 1 88 ? 7.957 7.352 1.563 1 91.62 88 ASP B CA 1
ATOM 3867 C C . ASP B 1 88 ? 7.691 7.652 0.09 1 91.62 88 ASP B C 1
ATOM 3869 O O . ASP B 1 88 ? 7.109 6.828 -0.621 1 91.62 88 ASP B O 1
ATOM 3873 N N . LEU B 1 89 ? 8.195 8.734 -0.374 1 94.62 89 LEU B N 1
ATOM 3874 C CA . LEU B 1 89 ? 7.801 9.195 -1.7 1 94.62 89 LEU B CA 1
ATOM 3875 C C . LEU B 1 89 ? 8.391 8.305 -2.785 1 94.62 89 LEU B C 1
ATOM 3877 O O . LEU B 1 89 ? 7.781 8.109 -3.836 1 94.62 89 LEU B O 1
ATOM 3881 N N . LYS B 1 90 ? 9.602 7.754 -2.51 1 92.81 90 LYS B N 1
ATOM 3882 C CA . LYS B 1 90 ? 10.18 6.828 -3.48 1 92.81 90 LYS B CA 1
ATOM 3883 C C . LYS B 1 90 ? 9.328 5.57 -3.613 1 92.81 90 LYS B C 1
ATOM 3885 O O . LYS B 1 90 ? 9.227 4.992 -4.699 1 92.81 90 LYS B O 1
ATOM 3890 N N . ILE B 1 91 ? 8.805 5.109 -2.516 1 93.75 91 ILE B N 1
ATOM 3891 C CA . ILE B 1 91 ? 7.91 3.953 -2.539 1 93.75 91 ILE B CA 1
ATOM 3892 C C . ILE B 1 91 ? 6.668 4.277 -3.361 1 93.75 91 ILE B C 1
ATOM 3894 O O . ILE B 1 91 ? 6.242 3.482 -4.203 1 93.75 91 ILE B O 1
ATOM 3898 N N . TYR B 1 92 ? 6.094 5.473 -3.111 1 96.19 92 TYR B N 1
ATOM 3899 C CA . TYR B 1 92 ? 4.906 5.879 -3.861 1 96.19 92 TYR B CA 1
ATOM 3900 C C . TYR B 1 92 ? 5.207 5.965 -5.352 1 96.19 92 TYR B C 1
ATOM 3902 O O . TYR B 1 92 ? 4.426 5.492 -6.18 1 96.19 92 TYR B O 1
ATOM 3910 N N . GLU B 1 93 ? 6.363 6.551 -5.641 1 93.88 93 GLU B N 1
ATOM 3911 C CA . GLU B 1 93 ? 6.781 6.66 -7.035 1 93.88 93 GLU B CA 1
ATOM 3912 C C . GLU B 1 93 ? 6.875 5.285 -7.691 1 93.88 93 GLU B C 1
ATOM 3914 O O . GLU B 1 93 ? 6.445 5.105 -8.836 1 93.88 93 GLU B O 1
ATOM 3919 N N . LYS B 1 94 ? 7.418 4.355 -6.996 1 93.56 94 LYS B N 1
ATOM 3920 C CA . LYS B 1 94 ? 7.555 2.99 -7.492 1 93.56 94 LYS B CA 1
ATOM 3921 C C . LYS B 1 94 ? 6.191 2.393 -7.836 1 93.56 94 LYS B C 1
ATOM 3923 O O . LYS B 1 94 ? 6.012 1.83 -8.914 1 93.56 94 LYS B O 1
ATOM 3928 N N . TYR B 1 95 ? 5.258 2.521 -6.996 1 95.25 95 TYR B N 1
ATOM 3929 C CA . TYR B 1 95 ? 3.938 1.942 -7.215 1 95.25 95 TYR B CA 1
ATOM 3930 C C . TYR B 1 95 ? 3.205 2.666 -8.344 1 95.25 95 TYR B C 1
ATOM 3932 O O . TYR B 1 95 ? 2.484 2.043 -9.125 1 95.25 95 TYR B O 1
ATOM 3940 N N . PHE B 1 96 ? 3.387 3.967 -8.383 1 95.44 96 PHE B N 1
ATOM 3941 C CA . PHE B 1 96 ? 2.764 4.711 -9.469 1 95.44 96 PHE B CA 1
ATOM 3942 C C . PHE B 1 96 ? 3.338 4.281 -10.812 1 95.44 96 PHE B C 1
ATOM 3944 O O . PHE B 1 96 ? 2.604 4.156 -11.797 1 95.44 96 PHE B O 1
ATOM 3951 N N . ASN B 1 97 ? 4.656 4.098 -10.859 1 94.62 97 ASN B N 1
ATOM 3952 C CA . ASN B 1 97 ? 5.297 3.602 -12.07 1 94.62 97 ASN B CA 1
ATOM 3953 C C . ASN B 1 97 ? 4.773 2.221 -12.461 1 94.62 97 ASN B C 1
ATOM 3955 O O . ASN B 1 97 ? 4.469 1.972 -13.625 1 94.62 97 ASN B O 1
ATOM 3959 N N . LYS B 1 98 ? 4.719 1.325 -11.508 1 95.19 98 LYS B N 1
ATOM 3960 C CA . LYS B 1 98 ? 4.215 -0.021 -11.766 1 95.19 98 LYS B CA 1
ATOM 3961 C C . LYS B 1 98 ? 2.785 0.019 -12.289 1 95.19 98 LYS B C 1
ATOM 3963 O O . LYS B 1 98 ? 2.445 -0.702 -13.234 1 95.19 98 LYS B O 1
ATOM 3968 N N . ARG B 1 99 ? 1.958 0.826 -11.633 1 95.5 99 ARG B N 1
ATOM 3969 C CA . ARG B 1 99 ? 0.571 0.979 -12.055 1 95.5 99 ARG B CA 1
ATOM 3970 C C . ARG B 1 99 ? 0.493 1.455 -13.508 1 95.5 99 ARG B C 1
ATOM 3972 O O . ARG B 1 99 ? -0.26 0.898 -14.305 1 95.5 99 ARG B O 1
ATOM 3979 N N . HIS B 1 100 ? 1.268 2.498 -13.797 1 94.44 100 HIS B N 1
ATOM 3980 C CA . HIS B 1 100 ? 1.281 3.057 -15.141 1 94.44 100 HIS B CA 1
ATOM 3981 C C . HIS B 1 100 ? 1.766 2.031 -16.156 1 94.44 100 HIS B C 1
ATOM 3983 O O . HIS B 1 100 ? 1.143 1.849 -17.219 1 94.44 100 HIS B O 1
ATOM 3989 N N . CYS B 1 101 ? 2.84 1.378 -15.875 1 95.94 101 CYS B N 1
ATOM 3990 C CA . CYS B 1 101 ? 3.395 0.331 -16.719 1 95.94 101 CYS B CA 1
ATOM 3991 C C . CYS B 1 101 ? 2.365 -0.76 -16.984 1 95.94 101 CYS B C 1
ATOM 3993 O O . CYS B 1 101 ? 2.17 -1.171 -18.141 1 95.94 101 CYS B O 1
ATOM 3995 N N . LEU B 1 102 ? 1.722 -1.235 -15.953 1 96.31 102 LEU B N 1
ATOM 3996 C CA . LEU B 1 102 ? 0.756 -2.322 -16.062 1 96.31 102 LEU B CA 1
ATOM 3997 C C . LEU B 1 102 ? -0.412 -1.928 -16.953 1 96.31 102 LEU B C 1
ATOM 3999 O O . LEU B 1 102 ? -0.822 -2.701 -17.828 1 96.31 102 LEU B O 1
ATOM 4003 N N . ASN B 1 103 ? -0.917 -0.729 -16.75 1 95.19 103 ASN B N 1
ATOM 4004 C CA . ASN B 1 103 ? -2.041 -0.257 -17.547 1 95.19 103 ASN B CA 1
ATOM 4005 C C . ASN B 1 103 ? -1.683 -0.191 -19.031 1 95.19 103 ASN B C 1
ATOM 4007 O O . ASN B 1 103 ? -2.445 -0.657 -19.875 1 95.19 103 ASN B O 1
ATOM 4011 N N . ILE B 1 104 ? -0.554 0.349 -19.328 1 95.44 104 ILE B N 1
ATOM 4012 C CA . ILE B 1 104 ? -0.113 0.485 -20.703 1 95.44 104 ILE B CA 1
ATOM 4013 C C . ILE B 1 104 ? 0.114 -0.897 -21.312 1 95.44 104 ILE B C 1
ATOM 4015 O O . ILE B 1 104 ? -0.34 -1.175 -22.438 1 95.44 104 ILE B O 1
ATOM 4019 N N . CYS B 1 105 ? 0.781 -1.739 -20.578 1 97.06 105 CYS B N 1
ATOM 4020 C CA . CYS B 1 105 ? 1.119 -3.074 -21.062 1 97.06 105 CYS B CA 1
ATOM 4021 C C . CYS B 1 105 ? -0.139 -3.887 -21.344 1 97.06 105 CYS B C 1
ATOM 4023 O O . CYS B 1 105 ? -0.269 -4.48 -22.422 1 97.06 105 CYS B O 1
ATOM 4025 N N . GLN B 1 106 ? -1.04 -3.955 -20.453 1 96.75 106 GLN B N 1
ATOM 4026 C CA . GLN B 1 106 ? -2.248 -4.754 -20.609 1 96.75 106 GLN B CA 1
ATOM 4027 C C . GLN B 1 106 ? -3.111 -4.219 -21.75 1 96.75 106 GLN B C 1
ATOM 4029 O O . GLN B 1 106 ? -3.605 -4.984 -22.578 1 96.75 106 GLN B O 1
ATOM 4034 N N . ASP B 1 107 ? -3.225 -2.906 -21.828 1 95.94 107 ASP B N 1
ATOM 4035 C CA . ASP B 1 107 ? -4.012 -2.322 -22.906 1 95.94 107 ASP B CA 1
ATOM 4036 C C . ASP B 1 107 ? -3.424 -2.68 -24.266 1 95.94 107 ASP B C 1
ATOM 4038 O O . ASP B 1 107 ? -4.152 -3.08 -25.172 1 95.94 107 ASP B O 1
ATOM 4042 N N . LYS B 1 108 ? -2.184 -2.561 -24.375 1 97.56 108 LYS B N 1
ATOM 4043 C CA . LYS B 1 108 ? -1.493 -2.842 -25.625 1 97.56 108 LYS B CA 1
ATOM 4044 C C . LYS B 1 108 ? -1.596 -4.32 -26 1 97.56 108 LYS B C 1
ATOM 4046 O O . LYS B 1 108 ? -1.921 -4.664 -27.125 1 97.56 108 LYS B O 1
ATOM 4051 N N . GLU B 1 109 ? -1.362 -5.227 -25.062 1 97.69 109 GLU B N 1
ATOM 4052 C CA . GLU B 1 109 ? -1.287 -6.656 -25.344 1 97.69 109 GLU B CA 1
ATOM 4053 C C . GLU B 1 109 ? -2.67 -7.234 -25.625 1 97.69 109 GLU B C 1
ATOM 4055 O O . GLU B 1 109 ? -2.818 -8.086 -26.5 1 97.69 109 GLU B O 1
ATOM 4060 N N . PHE B 1 110 ? -3.641 -6.816 -24.906 1 97 110 PHE B N 1
ATOM 4061 C CA . PHE B 1 110 ? -4.984 -7.301 -25.188 1 97 110 PHE B CA 1
ATOM 4062 C C . PHE B 1 110 ? -5.445 -6.836 -26.562 1 97 110 PHE B C 1
ATOM 4064 O O . PHE B 1 110 ? -6.102 -7.586 -27.297 1 97 110 PHE B O 1
ATOM 4071 N N . LYS B 1 111 ? -5.102 -5.613 -26.906 1 96.06 111 LYS B N 1
ATOM 4072 C CA . LYS B 1 111 ? -5.414 -5.102 -28.234 1 96.06 111 LYS B CA 1
ATOM 4073 C C . LYS B 1 111 ? -4.668 -5.879 -29.312 1 96.06 111 LYS B C 1
ATOM 4075 O O . LYS B 1 111 ? -5.258 -6.273 -30.328 1 96.06 111 LYS B O 1
ATOM 4080 N N . ASN B 1 112 ? -3.424 -6.129 -29.031 1 96.12 112 ASN B N 1
ATOM 4081 C CA . ASN B 1 112 ? -2.594 -6.855 -30 1 96.12 112 ASN B CA 1
ATOM 4082 C C . ASN B 1 112 ? -3.129 -8.258 -30.25 1 96.12 112 ASN B C 1
ATOM 4084 O O . ASN B 1 112 ? -3.088 -8.75 -31.375 1 96.12 112 ASN B O 1
ATOM 4088 N N . MET B 1 113 ? -3.672 -8.898 -29.25 1 95.62 113 MET B N 1
ATOM 4089 C CA . MET B 1 113 ? -4.156 -10.266 -29.375 1 95.62 113 MET B CA 1
ATOM 4090 C C . MET B 1 113 ? -5.641 -10.289 -29.719 1 95.62 113 MET B C 1
ATOM 4092 O O . MET B 1 113 ? -6.238 -11.367 -29.828 1 95.62 113 MET B O 1
ATOM 4096 N N . ASN B 1 114 ? -6.191 -9.164 -29.875 1 95.5 114 ASN B N 1
ATOM 4097 C CA . ASN B 1 114 ? -7.609 -9.031 -30.188 1 95.5 114 ASN B CA 1
ATOM 4098 C C . ASN B 1 114 ? -8.469 -9.828 -29.203 1 95.5 114 ASN B C 1
ATOM 4100 O O . ASN B 1 114 ? -9.305 -10.633 -29.625 1 95.5 114 ASN B O 1
ATOM 4104 N N . LEU B 1 115 ? -8.148 -9.695 -27.938 1 96.5 115 LEU B N 1
ATOM 4105 C CA . LEU B 1 115 ? -8.852 -10.367 -26.844 1 96.5 115 LEU B CA 1
ATOM 4106 C C . LEU B 1 115 ? -9.5 -9.352 -25.906 1 96.5 115 LEU B C 1
ATOM 4108 O O . LEU B 1 115 ? -8.883 -8.344 -25.562 1 96.5 115 LEU B O 1
ATOM 4112 N N . ASN B 1 116 ? -10.703 -9.664 -25.562 1 95.06 116 ASN B N 1
ATOM 4113 C CA . ASN B 1 116 ? -11.406 -8.797 -24.625 1 95.06 116 ASN B CA 1
ATOM 4114 C C . ASN B 1 116 ? -10.766 -8.852 -23.234 1 95.06 116 ASN B C 1
ATOM 4116 O O . ASN B 1 116 ? -10.633 -9.93 -22.656 1 95.06 116 ASN B O 1
ATOM 4120 N N . LYS B 1 117 ? -10.5 -7.691 -22.766 1 92.31 117 LYS B N 1
ATOM 4121 C CA . LYS B 1 117 ? -9.852 -7.566 -21.453 1 92.31 117 LYS B CA 1
ATOM 4122 C C . LYS B 1 117 ? -10.836 -7.824 -20.328 1 92.31 117 LYS B C 1
ATOM 4124 O O . LYS B 1 117 ? -10.469 -8.359 -19.281 1 92.31 117 LYS B O 1
ATOM 4129 N N . SER B 1 118 ? -12 -7.512 -20.516 1 90.69 118 SER B N 1
ATOM 4130 C CA . SER B 1 118 ? -13.031 -7.664 -19.484 1 90.69 118 SER B CA 1
ATOM 4131 C C . SER B 1 118 ? -13.461 -9.117 -19.344 1 90.69 118 SER B C 1
ATOM 4133 O O . SER B 1 118 ? -13.664 -9.812 -20.344 1 90.69 118 SER B O 1
ATOM 4135 N N . LEU B 1 119 ? -13.523 -9.594 -18.141 1 93.44 119 LEU B N 1
ATOM 4136 C CA . LEU B 1 119 ? -13.914 -10.969 -17.828 1 93.44 119 LEU B CA 1
ATOM 4137 C C . LEU B 1 119 ? -14.789 -11.016 -16.578 1 93.44 119 LEU B C 1
ATOM 4139 O O . LEU B 1 119 ? -14.43 -10.445 -15.539 1 93.44 119 LEU B O 1
ATOM 4143 N N . ASP B 1 120 ? -15.875 -11.664 -16.703 1 93.88 120 ASP B N 1
ATOM 4144 C CA . ASP B 1 120 ? -16.766 -11.836 -15.555 1 93.88 120 ASP B CA 1
ATOM 4145 C C . ASP B 1 120 ? -16.078 -12.656 -14.461 1 93.88 120 ASP B C 1
ATOM 4147 O O . ASP B 1 120 ? -15.445 -13.68 -14.75 1 93.88 120 ASP B O 1
ATOM 4151 N N . ASP B 1 121 ? -16.297 -12.289 -13.25 1 90.88 121 ASP B N 1
ATOM 4152 C CA . ASP B 1 121 ? -15.664 -12.969 -12.109 1 90.88 121 ASP B CA 1
ATOM 4153 C C . ASP B 1 121 ? -16.109 -14.422 -12.023 1 90.88 121 ASP B C 1
ATOM 4155 O O . ASP B 1 121 ? -15.328 -15.297 -11.641 1 90.88 121 ASP B O 1
ATOM 4159 N N . SER B 1 122 ? -17.328 -14.57 -12.32 1 94.94 122 SER B N 1
ATOM 4160 C CA . SER B 1 122 ? -17.844 -15.938 -12.242 1 94.94 122 SER B CA 1
ATOM 4161 C C . SER B 1 122 ? -17.156 -16.828 -13.273 1 94.94 122 SER B C 1
ATOM 4163 O O . SER B 1 122 ? -16.828 -17.984 -12.969 1 94.94 122 SER B O 1
ATOM 4165 N N . VAL B 1 123 ? -16.984 -16.328 -14.438 1 96.88 123 VAL B N 1
ATOM 4166 C CA . VAL B 1 123 ? -16.328 -17.109 -15.484 1 96.88 123 VAL B CA 1
ATOM 4167 C C . VAL B 1 123 ? -14.867 -17.344 -15.109 1 96.88 123 VAL B C 1
ATOM 4169 O O . VAL B 1 123 ? -14.352 -18.453 -15.305 1 96.88 123 VAL B O 1
ATOM 4172 N N . LEU B 1 124 ? -14.25 -16.328 -14.617 1 94.62 124 LEU B N 1
ATOM 4173 C CA . LEU B 1 124 ? -12.867 -16.484 -14.164 1 94.62 124 LEU B CA 1
ATOM 4174 C C . LEU B 1 124 ? -12.758 -17.594 -13.117 1 94.62 124 LEU B C 1
ATOM 4176 O O . LEU B 1 124 ? -11.852 -18.438 -13.195 1 94.62 124 LEU B O 1
ATOM 4180 N N . HIS B 1 125 ? -13.633 -17.562 -12.219 1 94.31 125 HIS B N 1
ATOM 4181 C CA . HIS B 1 125 ? -13.641 -18.594 -11.188 1 94.31 125 HIS B CA 1
ATOM 4182 C C . HIS B 1 125 ? -13.812 -19.984 -11.789 1 94.31 125 HIS B C 1
ATOM 4184 O O . HIS B 1 125 ? -13.148 -20.922 -11.383 1 94.31 125 HIS B O 1
ATOM 4190 N N . ASN B 1 126 ? -14.672 -20.047 -12.711 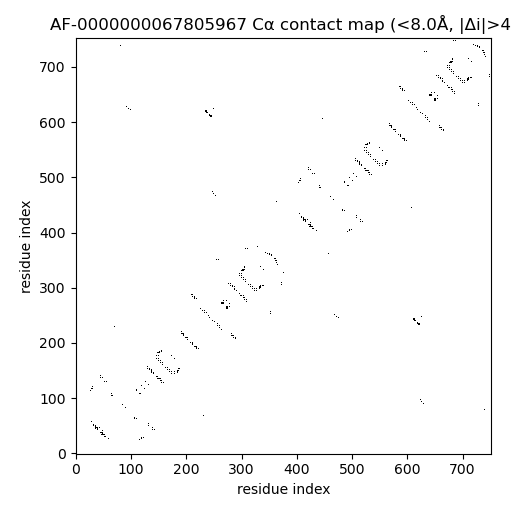1 97.06 126 ASN B N 1
ATOM 4191 C CA . ASN B 1 126 ? -14.914 -21.312 -13.383 1 97.06 126 ASN B CA 1
ATOM 4192 C C . ASN B 1 126 ? -13.672 -21.797 -14.117 1 97.06 126 ASN B C 1
ATOM 4194 O O . ASN B 1 126 ? -13.344 -22.984 -14.086 1 97.06 126 ASN B O 1
ATOM 4198 N N . MET B 1 127 ? -13.047 -20.891 -14.766 1 97.25 127 MET B N 1
ATOM 4199 C CA . MET B 1 127 ? -11.828 -21.25 -15.477 1 97.25 127 MET B CA 1
ATOM 4200 C C . MET B 1 127 ? -10.742 -21.719 -14.508 1 97.25 127 MET B C 1
ATOM 4202 O O . MET B 1 127 ? -10.078 -22.719 -14.75 1 97.25 127 MET B O 1
ATOM 4206 N N . GLN B 1 128 ? -10.633 -21.031 -13.453 1 93.5 128 GLN B N 1
ATOM 4207 C CA . GLN B 1 128 ? -9.609 -21.344 -12.453 1 93.5 128 GLN B CA 1
ATOM 4208 C C . GLN B 1 128 ? -9.867 -22.688 -11.805 1 93.5 128 GLN B C 1
ATOM 4210 O O . GLN B 1 128 ? -8.93 -23.406 -11.445 1 93.5 128 GLN B O 1
ATOM 4215 N N . SER B 1 129 ? -11.117 -23.062 -11.734 1 95.19 129 SER B N 1
ATOM 4216 C CA . SER B 1 129 ? -11.492 -24.328 -11.117 1 95.19 129 SER B CA 1
ATOM 4217 C C . SER B 1 129 ? -11.578 -25.438 -12.156 1 95.19 129 SER B C 1
ATOM 4219 O O . SER B 1 129 ? -12.062 -26.531 -11.859 1 95.19 129 SER B O 1
ATOM 4221 N N . LYS B 1 130 ? -11.219 -25.141 -13.398 1 97.25 130 LYS B N 1
ATOM 4222 C CA . LYS B 1 130 ? -11.234 -26.094 -14.5 1 97.25 130 LYS B CA 1
ATOM 4223 C C . LYS B 1 130 ? -12.641 -26.656 -14.734 1 97.25 130 LYS B C 1
ATOM 4225 O O . LYS B 1 130 ? -12.805 -27.797 -15.133 1 97.25 130 LYS B O 1
ATOM 4230 N N . LYS B 1 131 ? -13.594 -25.844 -14.531 1 97.81 131 LYS B N 1
ATOM 4231 C CA . LYS B 1 131 ? -15 -26.219 -14.672 1 97.81 131 LYS B CA 1
ATOM 4232 C C . LYS B 1 131 ? -15.32 -26.656 -16.094 1 97.81 131 LYS B C 1
ATOM 4234 O O . LYS B 1 131 ? -16.125 -27.562 -16.312 1 97.81 131 LYS B O 1
ATOM 4239 N N . PRO B 1 132 ? -14.695 -26.062 -17.062 1 98.56 132 PRO B N 1
ATOM 4240 C CA . PRO B 1 132 ? -14.992 -26.516 -18.422 1 98.56 132 PRO B CA 1
ATOM 4241 C C . PRO B 1 132 ? -14.797 -28.016 -18.609 1 98.56 132 PRO B C 1
ATOM 4243 O O . PRO B 1 132 ? -15.516 -28.641 -19.391 1 98.56 132 PRO B O 1
ATOM 4246 N N . TYR B 1 133 ? -13.906 -28.562 -17.938 1 98.62 133 TYR B N 1
ATOM 4247 C CA . TYR B 1 133 ? -13.617 -29.984 -18.094 1 98.62 133 TYR B CA 1
ATOM 4248 C C . TYR B 1 133 ? -14.734 -30.844 -17.516 1 98.62 133 TYR B C 1
ATOM 4250 O O . TYR B 1 133 ? -14.859 -32.031 -17.844 1 98.62 133 TYR B O 1
ATOM 4258 N N . GLU B 1 134 ? -15.523 -30.297 -16.609 1 98.19 134 GLU B N 1
ATOM 4259 C CA . GLU B 1 134 ? -16.703 -30.969 -16.094 1 98.19 134 GLU B CA 1
ATOM 4260 C C . GLU B 1 134 ? -17.719 -31.25 -17.203 1 98.19 134 GLU B C 1
ATOM 4262 O O . GLU B 1 134 ? -18.422 -32.25 -17.172 1 98.19 134 GLU B O 1
ATOM 4267 N N . TYR B 1 135 ? -17.734 -30.422 -18.172 1 98.56 135 TYR B N 1
ATOM 4268 C CA . TYR B 1 135 ? -18.641 -30.562 -19.312 1 98.56 135 TYR B CA 1
ATOM 4269 C C . TYR B 1 135 ? -17.969 -31.312 -20.438 1 98.56 135 TYR B C 1
ATOM 4271 O O . TYR B 1 135 ? -18.578 -32.188 -21.078 1 98.56 135 TYR B O 1
ATOM 4279 N N . LEU B 1 136 ? -16.734 -31.031 -20.656 1 98.69 136 LEU B N 1
ATOM 4280 C CA . LEU B 1 136 ? -15.992 -31.547 -21.797 1 98.69 136 LEU B CA 1
ATOM 4281 C C . LEU B 1 136 ? -15.945 -33.062 -21.766 1 98.69 136 LEU B C 1
ATOM 4283 O O . LEU B 1 136 ? -15.984 -33.719 -22.812 1 98.69 136 LEU B O 1
ATOM 4287 N N . HIS B 1 137 ? -15.789 -33.625 -20.516 1 98.44 137 HIS B N 1
ATOM 4288 C CA . HIS B 1 137 ? -15.664 -35.094 -20.484 1 98.44 137 HIS B CA 1
ATOM 4289 C C . HIS B 1 137 ? -16.906 -35.75 -21.062 1 98.44 137 HIS B C 1
ATOM 4291 O O . HIS B 1 137 ? -16.812 -36.75 -21.766 1 98.44 137 HIS B O 1
ATOM 4297 N N . ILE B 1 138 ? -18.125 -35.125 -20.891 1 98.31 138 ILE B N 1
ATOM 4298 C CA . ILE B 1 138 ? -19.359 -35.656 -21.453 1 98.31 138 ILE B CA 1
ATOM 4299 C C . ILE B 1 138 ? -19.391 -35.406 -22.953 1 98.31 138 ILE B C 1
ATOM 4301 O O . ILE B 1 138 ? -19.781 -36.281 -23.734 1 98.31 138 ILE B O 1
ATOM 4305 N N . CYS B 1 139 ? -19 -34.219 -23.297 1 98.69 139 CYS B N 1
ATOM 4306 C CA . CYS B 1 139 ? -18.969 -33.906 -24.719 1 98.69 139 CYS B CA 1
ATOM 4307 C C . CYS B 1 13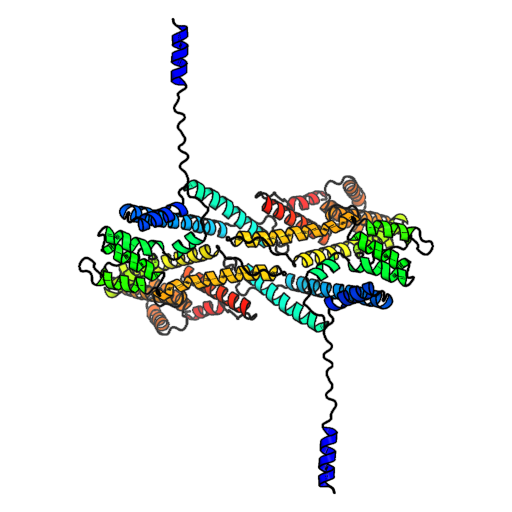9 ? -18.062 -34.875 -25.484 1 98.69 139 CYS B C 1
ATOM 4309 O O . CYS B 1 139 ? -18.453 -35.375 -26.547 1 98.69 139 CYS B O 1
ATOM 4311 N N . TYR B 1 140 ? -16.906 -35.094 -25.016 1 98.56 140 TYR B N 1
ATOM 4312 C CA . TYR B 1 140 ? -15.984 -36.031 -25.625 1 98.56 140 TYR B CA 1
ATOM 4313 C C . TYR B 1 140 ? -16.594 -37.438 -25.688 1 98.56 140 TYR B C 1
ATOM 4315 O O . TYR B 1 140 ? -16.484 -38.125 -26.703 1 98.56 140 TYR B O 1
ATOM 4323 N N . PHE B 1 141 ? -17.188 -37.812 -24.609 1 97.69 141 PHE B N 1
ATOM 4324 C CA . PHE B 1 141 ? -17.75 -39.156 -24.531 1 97.69 141 PHE B CA 1
ATOM 4325 C C . PHE B 1 141 ? -18.828 -39.375 -25.578 1 97.69 141 PHE B C 1
ATOM 4327 O O . PHE B 1 141 ? -18.844 -40.406 -26.25 1 97.69 141 PHE B O 1
ATOM 4334 N N . GLN B 1 142 ? -19.672 -38.375 -25.703 1 97.56 142 GLN B N 1
ATOM 4335 C CA . GLN B 1 142 ? -20.766 -38.469 -26.656 1 97.56 142 GLN B CA 1
ATOM 4336 C C . GLN B 1 142 ? -20.25 -38.531 -28.094 1 97.56 142 GLN B C 1
ATOM 4338 O O . GLN B 1 142 ? -20.922 -39.031 -28.984 1 97.56 142 GLN B O 1
ATOM 4343 N N . GLN B 1 143 ? -19.062 -38.062 -28.312 1 97.75 143 GLN B N 1
ATOM 4344 C CA . GLN B 1 143 ? -18.453 -38.094 -29.641 1 97.75 143 GLN B CA 1
ATOM 4345 C C . GLN B 1 143 ? -17.5 -39.281 -29.781 1 97.75 143 GLN B C 1
ATOM 4347 O O . GLN B 1 143 ? -16.672 -39.312 -30.703 1 97.75 143 GLN B O 1
ATOM 4352 N N . ARG B 1 144 ? -17.438 -40.125 -28.828 1 96.19 144 ARG B N 1
ATOM 4353 C CA . ARG B 1 144 ? -16.719 -41.375 -28.812 1 96.19 144 ARG B CA 1
ATOM 4354 C C . ARG B 1 144 ? -15.211 -41.156 -28.703 1 96.19 144 ARG B C 1
ATOM 4356 O O . ARG B 1 144 ? -14.414 -41.938 -29.25 1 96.19 144 ARG B O 1
ATOM 4363 N N . MET B 1 145 ? -14.891 -40.031 -28.172 1 97.06 145 MET B N 1
ATOM 4364 C CA . MET B 1 145 ? -13.5 -39.781 -27.812 1 97.06 145 MET B CA 1
ATOM 4365 C C . MET B 1 145 ? -13.211 -40.219 -26.375 1 97.06 145 MET B C 1
ATOM 4367 O O . MET B 1 145 ? -12.906 -39.375 -25.531 1 97.06 145 MET B O 1
ATOM 4371 N N . PHE B 1 146 ? -13.188 -41.469 -26.219 1 97.06 146 PHE B N 1
ATOM 4372 C CA . PHE B 1 146 ? -13.273 -42.031 -24.891 1 97.06 146 PHE B CA 1
ATOM 4373 C C . PHE B 1 146 ? -12.023 -41.719 -24.078 1 97.06 146 PHE B C 1
ATOM 4375 O O . PHE B 1 146 ? -12.109 -41.344 -22.906 1 97.06 146 PHE B O 1
ATOM 4382 N N . GLN B 1 147 ? -10.898 -41.812 -24.672 1 97.44 147 GLN B N 1
ATOM 4383 C CA . GLN B 1 147 ? -9.648 -41.531 -23.969 1 97.44 147 GLN B CA 1
ATOM 4384 C C . GLN B 1 147 ? -9.602 -40.062 -23.516 1 97.44 147 GLN B C 1
ATOM 4386 O O . GLN B 1 147 ? -9.188 -39.781 -22.391 1 97.44 147 GLN B O 1
ATOM 4391 N N . LYS B 1 148 ? -10 -39.219 -24.375 1 97.69 148 LYS B N 1
ATOM 4392 C CA . LYS B 1 148 ? -10.023 -37.781 -24.062 1 97.69 148 LYS B CA 1
ATOM 4393 C C . LYS B 1 148 ? -11.047 -37.469 -22.969 1 97.69 148 LYS B C 1
ATOM 4395 O O . LYS B 1 148 ? -10.828 -36.594 -22.125 1 97.69 148 LYS B O 1
ATOM 4400 N N . ALA B 1 149 ? -12.125 -38.188 -23.031 1 98.31 149 ALA B N 1
ATOM 4401 C CA . ALA B 1 149 ? -13.164 -38.031 -22.016 1 98.31 149 ALA B CA 1
ATOM 4402 C C . ALA B 1 149 ? -12.641 -38.375 -20.625 1 98.31 149 ALA B C 1
ATOM 4404 O O . ALA B 1 149 ? -12.852 -37.625 -19.672 1 98.31 149 ALA B O 1
ATOM 4405 N N . ALA B 1 150 ? -11.945 -39.469 -20.594 1 98.19 150 ALA B N 1
ATOM 4406 C CA . ALA B 1 150 ? -11.359 -39.875 -19.328 1 98.19 150 ALA B CA 1
ATOM 4407 C C . ALA B 1 150 ? -10.336 -38.875 -18.828 1 98.19 150 ALA B C 1
ATOM 4409 O O . ALA B 1 150 ? -10.312 -38.531 -17.641 1 98.19 150 ALA B O 1
ATOM 4410 N N . SER B 1 151 ? -9.523 -38.344 -19.703 1 98.19 151 SER B N 1
ATOM 4411 C CA . SER B 1 151 ? -8.508 -37.375 -19.344 1 98.19 151 SER B CA 1
ATOM 4412 C C . SER B 1 151 ? -9.141 -36.062 -18.891 1 98.19 151 SER B C 1
ATOM 4414 O O . SER B 1 151 ? -8.641 -35.406 -17.969 1 98.19 151 SER B O 1
ATOM 4416 N N . ALA B 1 152 ? -10.18 -35.688 -19.516 1 98.5 152 ALA B N 1
ATOM 4417 C CA . ALA B 1 152 ? -10.883 -34.5 -19.125 1 98.5 152 ALA B CA 1
ATOM 4418 C C . ALA B 1 152 ? -11.477 -34.625 -17.719 1 98.5 152 ALA B C 1
ATOM 4420 O O . ALA B 1 152 ? -11.391 -33.719 -16.906 1 98.5 152 ALA B O 1
ATOM 4421 N N . ALA B 1 153 ? -12.055 -35.75 -17.5 1 98.25 153 ALA B N 1
ATOM 4422 C CA . ALA B 1 153 ? -12.602 -36.031 -16.172 1 98.25 153 ALA B CA 1
ATOM 4423 C C . ALA B 1 153 ? -11.5 -36 -15.117 1 98.25 153 ALA B C 1
ATOM 4425 O O . ALA B 1 153 ? -11.68 -35.438 -14.047 1 98.25 153 ALA B O 1
ATOM 4426 N N . TYR B 1 154 ? -10.406 -36.594 -15.43 1 97.06 154 TYR B N 1
ATOM 4427 C CA . TYR B 1 154 ? -9.273 -36.625 -14.516 1 97.06 154 TYR B CA 1
ATOM 4428 C C . TYR B 1 154 ? -8.758 -35.219 -14.25 1 97.06 154 TYR B C 1
ATOM 4430 O O . TYR B 1 154 ? -8.461 -34.844 -13.109 1 97.06 154 TYR B O 1
ATOM 4438 N N . THR B 1 155 ? -8.609 -34.438 -15.297 1 97.19 155 THR B N 1
ATOM 4439 C CA . THR B 1 155 ? -8.141 -33.031 -15.195 1 97.19 155 THR B CA 1
ATOM 4440 C C . THR B 1 155 ? -9.031 -32.25 -14.25 1 97.19 155 THR B C 1
ATOM 4442 O O . THR B 1 155 ? -8.531 -31.5 -13.406 1 97.19 155 THR B O 1
ATOM 4445 N N . TYR B 1 156 ? -10.344 -32.406 -14.375 1 97.81 156 TYR B N 1
ATOM 4446 C CA . TYR B 1 156 ? -11.273 -31.734 -13.469 1 97.81 156 TYR B CA 1
ATOM 4447 C C . TYR B 1 156 ? -11.07 -32.188 -12.031 1 97.81 156 TYR B C 1
ATOM 4449 O O . TYR B 1 156 ? -11.078 -31.391 -11.102 1 97.81 156 TYR B O 1
ATOM 4457 N N . LEU B 1 157 ? -10.938 -33.438 -11.852 1 95 157 LEU B N 1
ATOM 4458 C CA . LEU B 1 157 ? -10.82 -34.031 -10.523 1 95 157 LEU B CA 1
ATOM 4459 C C . LEU B 1 157 ? -9.539 -33.562 -9.836 1 95 157 LEU B C 1
ATOM 4461 O O . LEU B 1 157 ? -9.516 -33.406 -8.609 1 95 157 LEU B O 1
ATOM 4465 N N . VAL B 1 158 ? -8.523 -33.375 -10.578 1 91.25 158 VAL B N 1
ATOM 4466 C CA . VAL B 1 158 ? -7.266 -32.875 -10.023 1 91.25 158 VAL B CA 1
ATOM 4467 C C . VAL B 1 158 ? -7.5 -31.516 -9.352 1 91.25 158 VAL B C 1
ATOM 4469 O O . VAL B 1 158 ? -6.965 -31.25 -8.273 1 91.25 158 VAL B O 1
ATOM 4472 N N . ALA B 1 159 ? -8.312 -30.703 -9.945 1 91.88 159 ALA B N 1
ATOM 4473 C CA . ALA B 1 159 ? -8.602 -29.375 -9.414 1 91.88 159 ALA B CA 1
ATOM 4474 C C . ALA B 1 159 ? -9.703 -29.438 -8.359 1 91.88 159 ALA B C 1
ATOM 4476 O O . ALA B 1 159 ? -9.812 -28.547 -7.512 1 91.88 159 ALA B O 1
ATOM 4477 N N . ASN B 1 160 ? -10.492 -30.453 -8.453 1 93.94 160 ASN B N 1
ATOM 4478 C CA . ASN B 1 160 ? -11.625 -30.641 -7.555 1 93.94 160 ASN B CA 1
ATOM 4479 C C . ASN B 1 160 ? -11.656 -32.031 -6.965 1 93.94 160 ASN B C 1
ATOM 4481 O O . ASN B 1 160 ? -12.594 -32.812 -7.219 1 93.94 160 ASN B O 1
ATOM 4485 N N . PRO B 1 161 ? -10.789 -32.312 -6.059 1 91.25 161 PRO B N 1
ATOM 4486 C CA . PRO B 1 161 ? -10.594 -33.719 -5.598 1 91.25 161 PRO B CA 1
ATOM 4487 C C . PRO B 1 161 ? -11.766 -34.219 -4.77 1 91.25 161 PRO B C 1
ATOM 4489 O O . PRO B 1 161 ? -11.969 -35.438 -4.66 1 91.25 161 PRO B O 1
ATOM 4492 N N . ASP B 1 162 ? -12.641 -33.375 -4.281 1 93.38 162 ASP B N 1
ATOM 4493 C CA . ASP B 1 162 ? -13.703 -33.812 -3.377 1 93.38 162 ASP B CA 1
ATOM 4494 C C . ASP B 1 162 ? -15.031 -33.969 -4.117 1 93.38 162 ASP B C 1
ATOM 4496 O O . ASP B 1 162 ? -16.078 -34.156 -3.498 1 93.38 162 ASP B O 1
ATOM 4500 N N . ASP B 1 163 ? -14.969 -33.875 -5.34 1 96.31 163 ASP B N 1
ATOM 4501 C CA . ASP B 1 163 ? -16.203 -34 -6.105 1 96.31 163 ASP B CA 1
ATOM 4502 C C . ASP B 1 163 ? -16.594 -35.469 -6.27 1 96.31 163 ASP B C 1
ATOM 4504 O O . ASP B 1 163 ? -16.047 -36.188 -7.133 1 96.31 163 ASP B O 1
ATOM 4508 N N . ASP B 1 164 ? -17.641 -35.938 -5.648 1 96.5 164 ASP B N 1
ATOM 4509 C CA . ASP B 1 164 ? -18.047 -37.344 -5.621 1 96.5 164 ASP B CA 1
ATOM 4510 C C . ASP B 1 164 ? -18.562 -37.781 -6.984 1 96.5 164 ASP B C 1
ATOM 4512 O O . ASP B 1 164 ? -18.297 -38.906 -7.426 1 96.5 164 ASP B O 1
ATOM 4516 N N . THR B 1 165 ? -19.297 -36.969 -7.539 1 97.38 165 THR B N 1
ATOM 4517 C CA . THR B 1 165 ? -19.875 -37.281 -8.836 1 97.38 165 THR B CA 1
ATOM 4518 C C . THR B 1 165 ? -18.781 -37.562 -9.859 1 97.38 165 THR B C 1
ATOM 4520 O O . THR B 1 165 ? -18.844 -38.562 -10.586 1 97.38 165 THR B O 1
ATOM 4523 N N . MET B 1 166 ? -17.812 -36.719 -9.914 1 97.5 166 MET B N 1
ATOM 4524 C CA . MET B 1 166 ? -16.734 -36.906 -10.891 1 97.5 166 MET B CA 1
ATOM 4525 C C . MET B 1 166 ? -15.867 -38.094 -10.531 1 97.5 166 MET B C 1
ATOM 4527 O O . MET B 1 166 ? -15.344 -38.781 -11.422 1 97.5 166 MET B O 1
ATOM 4531 N N . GLN B 1 167 ? -15.688 -38.375 -9.289 1 96.31 167 GLN B N 1
ATOM 4532 C CA . GLN B 1 167 ? -14.969 -39.594 -8.875 1 96.31 167 GLN B CA 1
ATOM 4533 C C . GLN B 1 167 ? -15.641 -40.844 -9.422 1 96.31 167 GLN B C 1
ATOM 4535 O O . GLN B 1 167 ? -14.969 -41.75 -9.906 1 96.31 167 GLN B O 1
ATOM 4540 N N . ASN B 1 168 ? -16.953 -40.812 -9.32 1 96.25 168 ASN B N 1
ATOM 4541 C CA . ASN B 1 168 ? -17.719 -41.938 -9.852 1 96.25 168 ASN B CA 1
ATOM 4542 C C . ASN B 1 168 ? -17.578 -42.062 -11.375 1 96.25 168 ASN B C 1
ATOM 4544 O O . ASN B 1 168 ? -17.453 -43.156 -11.914 1 96.25 168 ASN B O 1
ATOM 4548 N N . ASN B 1 169 ? -17.641 -40.906 -11.977 1 96 169 ASN B N 1
ATOM 4549 C CA . ASN B 1 169 ? -17.453 -40.906 -13.422 1 96 169 ASN B CA 1
ATOM 4550 C C . ASN B 1 169 ? -16.078 -41.469 -13.812 1 96 169 ASN B C 1
ATOM 4552 O O . ASN B 1 169 ? -15.961 -42.188 -14.797 1 96 169 ASN B O 1
ATOM 4556 N N . MET B 1 170 ? -15.07 -41.125 -13.078 1 95.88 170 MET B N 1
ATOM 4557 C CA . MET B 1 170 ? -13.711 -41.594 -13.352 1 95.88 170 MET B CA 1
ATOM 4558 C C . MET B 1 170 ? -13.625 -43.125 -13.203 1 95.88 170 MET B C 1
ATOM 4560 O O . MET B 1 170 ? -12.969 -43.781 -14.008 1 95.88 170 MET B O 1
ATOM 4564 N N . GLN B 1 171 ? -14.312 -43.594 -12.242 1 94.69 171 GLN B N 1
ATOM 4565 C CA . GLN B 1 171 ? -14.344 -45.031 -12.055 1 94.69 171 GLN B CA 1
ATOM 4566 C C . GLN B 1 171 ? -15 -45.75 -13.242 1 94.69 171 GLN B C 1
ATOM 4568 O O . GLN B 1 171 ? -14.547 -46.781 -13.68 1 94.69 171 GLN B O 1
ATOM 4573 N N . TYR B 1 172 ? -16.016 -45.125 -13.656 1 95 172 TYR B N 1
ATOM 4574 C CA . TYR B 1 172 ? -16.688 -45.625 -14.844 1 95 172 TYR B CA 1
ATOM 4575 C C . TYR B 1 172 ? -15.75 -45.656 -16.047 1 95 172 TYR B C 1
ATOM 4577 O O . TYR B 1 172 ? -15.695 -46.656 -16.781 1 95 172 TYR B O 1
ATOM 4585 N N . TYR B 1 173 ? -15.023 -44.562 -16.25 1 95.81 173 TYR B N 1
ATOM 4586 C CA . TYR B 1 173 ? -14.125 -44.469 -17.391 1 95.81 173 TYR B CA 1
ATOM 4587 C C . TYR B 1 173 ? -13.008 -45.5 -17.312 1 95.81 173 TYR B C 1
ATOM 4589 O O . TYR B 1 173 ? -12.648 -46.125 -18.312 1 95.81 173 TYR B O 1
ATOM 4597 N N . ILE B 1 174 ? -12.516 -45.812 -16.203 1 94.75 174 ILE B N 1
ATOM 4598 C CA . ILE B 1 174 ? -11.336 -46.625 -16 1 94.75 174 ILE B CA 1
ATOM 4599 C C . ILE B 1 174 ? -11.664 -48.094 -16.375 1 94.75 174 ILE B C 1
ATOM 4601 O O . ILE B 1 174 ? -10.797 -48.812 -16.859 1 94.75 174 ILE B O 1
ATOM 4605 N N . VAL B 1 175 ? -12.969 -48.469 -16.25 1 93.12 175 VAL B N 1
ATOM 4606 C CA . VAL B 1 175 ? -13.312 -49.875 -16.469 1 93.12 175 VAL B CA 1
ATOM 4607 C C . VAL B 1 175 ? -13.797 -50.094 -17.906 1 93.12 175 VAL B C 1
ATOM 4609 O O . VAL B 1 175 ? -14.086 -51.219 -18.312 1 93.12 175 VAL B O 1
ATOM 4612 N N . GLN B 1 176 ? -13.82 -49.062 -18.641 1 93.25 176 GLN B N 1
ATOM 4613 C CA . GLN B 1 176 ? -14.234 -49.219 -20.031 1 93.25 176 GLN B CA 1
ATOM 4614 C C . GLN B 1 176 ? -13.141 -49.844 -20.859 1 93.25 176 GLN B C 1
ATOM 4616 O O . GLN B 1 176 ? -11.969 -49.469 -20.766 1 93.25 176 GLN B O 1
ATOM 4621 N N . PRO B 1 177 ? -13.453 -50.75 -21.719 1 94.19 177 PRO B N 1
ATOM 4622 C CA . PRO B 1 177 ? -12.445 -51.438 -22.516 1 94.19 177 PRO B CA 1
ATOM 4623 C C . PRO B 1 177 ? -11.75 -50.562 -23.531 1 94.19 177 PRO B C 1
ATOM 4625 O O . PRO B 1 177 ? -10.602 -50.812 -23.906 1 94.19 177 PRO B O 1
ATOM 4628 N N . GLU B 1 178 ? -12.438 -49.469 -23.938 1 94.5 178 GLU B N 1
ATOM 4629 C CA . GLU B 1 178 ? -11.914 -48.562 -24.969 1 94.5 178 GLU B CA 1
ATOM 4630 C C . GLU B 1 178 ? -10.859 -47.625 -24.375 1 94.5 178 GLU B C 1
ATOM 4632 O O . GLU B 1 178 ? -10.125 -46.969 -25.125 1 94.5 178 GLU B O 1
ATOM 4637 N N . ILE B 1 179 ? -10.742 -47.625 -23.094 1 96 179 ILE B N 1
ATOM 4638 C CA . ILE B 1 179 ? -9.883 -46.656 -22.422 1 96 179 ILE B CA 1
ATOM 4639 C C . ILE B 1 179 ? -8.68 -47.344 -21.797 1 96 179 ILE B C 1
ATOM 4641 O O . ILE B 1 179 ? -8.828 -48.375 -21.141 1 96 179 ILE B O 1
ATOM 4645 N N . ASP B 1 180 ? -7.559 -46.875 -22.062 1 96.31 180 ASP B N 1
ATOM 4646 C CA . ASP B 1 180 ? -6.336 -47.312 -21.391 1 96.31 180 ASP B CA 1
ATOM 4647 C C . ASP B 1 180 ? -6.043 -46.438 -20.172 1 96.31 180 ASP B C 1
ATOM 4649 O O . ASP B 1 180 ? -5.648 -45.281 -20.297 1 96.31 180 ASP B O 1
ATOM 4653 N N . PRO B 1 181 ? -6.16 -47 -19.031 1 94.62 181 PRO B N 1
ATOM 4654 C CA . PRO B 1 181 ? -5.961 -46.219 -17.812 1 94.62 181 PRO B CA 1
ATOM 4655 C C . PRO B 1 181 ? -4.57 -45.594 -17.719 1 94.62 181 PRO B C 1
ATOM 4657 O O . PRO B 1 181 ? -4.406 -44.531 -17.141 1 94.62 181 PRO B O 1
ATOM 4660 N N . LYS B 1 182 ? -3.602 -46.156 -18.297 1 90.81 182 LYS B N 1
ATOM 4661 C CA . LYS B 1 182 ? -2.221 -45.688 -18.234 1 90.81 182 LYS B CA 1
ATOM 4662 C C . LYS B 1 182 ? -2.02 -44.438 -19.094 1 90.81 182 LYS B C 1
ATOM 4664 O O . LYS B 1 182 ? -1.041 -43.719 -18.922 1 90.81 182 LYS B O 1
ATOM 4669 N N . GLU B 1 183 ? -2.934 -44.25 -19.906 1 93.31 183 GLU B N 1
ATOM 4670 C CA . GLU B 1 183 ? -2.807 -43.125 -20.844 1 93.31 183 GLU B CA 1
ATOM 4671 C C . GLU B 1 183 ? -3.705 -41.969 -20.422 1 93.31 183 GLU B C 1
ATOM 4673 O O . GLU B 1 183 ? -3.783 -40.938 -21.125 1 93.31 183 GLU B O 1
ATOM 4678 N N . ILE B 1 184 ? -4.355 -42.094 -19.297 1 95.62 184 ILE B N 1
ATOM 4679 C CA . ILE B 1 184 ? -5.137 -40.969 -18.766 1 95.62 184 ILE B CA 1
ATOM 4680 C C . ILE B 1 184 ? -4.203 -39.906 -18.203 1 95.62 184 ILE B C 1
ATOM 4682 O O . ILE B 1 184 ? -3.32 -40.188 -17.406 1 95.62 184 ILE B O 1
ATOM 4686 N N . ILE B 1 185 ? -4.398 -38.625 -18.656 1 94 185 ILE B N 1
ATOM 4687 C CA . ILE B 1 185 ? -3.471 -37.562 -18.266 1 94 185 ILE B CA 1
ATOM 4688 C C . ILE B 1 185 ? -4.25 -36.344 -17.766 1 94 185 ILE B C 1
ATOM 4690 O O . ILE B 1 185 ? -5.43 -36.188 -18.094 1 94 185 ILE B O 1
ATOM 4694 N N . ASP B 1 186 ? -3.529 -35.625 -16.938 1 94.56 186 ASP B N 1
ATOM 4695 C CA . ASP B 1 186 ? -4.012 -34.281 -16.641 1 94.56 186 ASP B CA 1
ATOM 4696 C C . ASP B 1 186 ? -3.725 -33.312 -17.812 1 94.56 186 ASP B C 1
ATOM 4698 O O . ASP B 1 186 ? -2.566 -33 -18.078 1 94.56 186 ASP B O 1
ATOM 4702 N N . MET B 1 187 ? -4.738 -32.812 -18.406 1 96.38 187 MET B N 1
ATOM 4703 C CA . MET B 1 187 ? -4.613 -32.031 -19.641 1 96.38 187 MET B CA 1
ATOM 4704 C C . MET B 1 187 ? -4.062 -30.656 -19.344 1 96.38 187 MET B C 1
ATOM 4706 O O . MET B 1 187 ? -3.689 -29.922 -20.25 1 96.38 187 MET B O 1
ATOM 4710 N N . GLU B 1 188 ? -4.004 -30.344 -18.141 1 94.5 188 GLU B N 1
ATOM 4711 C CA . GLU B 1 188 ? -3.502 -29.031 -17.734 1 94.5 188 GLU B CA 1
ATOM 4712 C C . GLU B 1 188 ? -2.289 -29.172 -16.812 1 94.5 188 GLU B C 1
ATOM 4714 O O . GLU B 1 188 ? -2.012 -28.281 -16 1 94.5 188 GLU B O 1
ATOM 4719 N N . SER B 1 189 ? -1.604 -30.266 -16.859 1 93.19 189 SER B N 1
ATOM 4720 C CA . SER B 1 189 ? -0.454 -30.516 -16 1 93.19 189 SER B CA 1
ATOM 4721 C C . SER B 1 189 ? 0.652 -29.5 -16.234 1 93.19 189 SER B C 1
ATOM 4723 O O . SER B 1 189 ? 0.919 -29.109 -17.375 1 93.19 189 SER B O 1
ATOM 4725 N N . GLU B 1 190 ? 1.312 -29.141 -15.188 1 93.75 190 GLU B N 1
ATOM 4726 C CA . GLU B 1 190 ? 2.443 -28.234 -15.297 1 93.75 190 GLU B CA 1
ATOM 4727 C C . GLU B 1 190 ? 3.674 -28.938 -15.852 1 93.75 190 GLU B C 1
ATOM 4729 O O . GLU B 1 190 ? 3.844 -30.141 -15.664 1 93.75 190 GLU B O 1
ATOM 4734 N N . ASP B 1 191 ? 4.473 -28.156 -16.453 1 95.31 191 ASP B N 1
ATOM 4735 C CA . ASP B 1 191 ? 5.668 -28.703 -17.094 1 95.31 191 ASP B CA 1
ATOM 4736 C C . ASP B 1 191 ? 6.566 -29.391 -16.078 1 95.31 191 ASP B C 1
ATOM 4738 O O . ASP B 1 191 ? 7.129 -30.453 -16.359 1 95.31 191 ASP B O 1
ATOM 4742 N N . TYR B 1 192 ? 6.707 -28.812 -14.938 1 97.12 192 TYR B N 1
ATOM 4743 C CA . TYR B 1 192 ? 7.625 -29.406 -13.969 1 97.12 192 TYR B CA 1
ATOM 4744 C C . TYR B 1 192 ? 7.117 -30.766 -13.5 1 97.12 192 TYR B C 1
ATOM 4746 O O . TYR B 1 192 ? 7.91 -31.641 -13.156 1 97.12 192 TYR B O 1
ATOM 4754 N N . VAL B 1 193 ? 5.844 -30.969 -13.508 1 95.69 193 VAL B N 1
ATOM 4755 C CA . VAL B 1 193 ? 5.27 -32.25 -13.109 1 95.69 193 VAL B CA 1
ATOM 4756 C C . VAL B 1 193 ? 5.574 -33.312 -14.172 1 95.69 193 VAL B C 1
ATOM 4758 O O . VAL B 1 193 ? 5.965 -34.438 -13.844 1 95.69 193 VAL B O 1
ATOM 4761 N N . VAL B 1 194 ? 5.367 -32.875 -15.414 1 94.75 194 VAL B N 1
ATOM 4762 C CA . VAL B 1 194 ? 5.637 -33.781 -16.531 1 94.75 194 VAL B CA 1
ATOM 4763 C C . VAL B 1 194 ? 7.102 -34.219 -16.5 1 94.75 194 VAL B C 1
ATOM 4765 O O . VAL B 1 194 ? 7.41 -35.406 -16.578 1 94.75 194 VAL B O 1
ATOM 4768 N N . MET B 1 195 ? 7.938 -33.281 -16.359 1 97.38 195 MET B N 1
ATOM 4769 C CA . MET B 1 195 ? 9.375 -33.562 -16.359 1 97.38 195 MET B CA 1
ATOM 4770 C C . MET B 1 195 ? 9.766 -34.375 -15.125 1 97.38 195 MET B C 1
ATOM 4772 O O . MET B 1 195 ? 10.648 -35.219 -15.195 1 97.38 195 MET B O 1
ATOM 4776 N N . TYR B 1 196 ? 9.219 -34.125 -14.078 1 97.69 196 TYR B N 1
ATOM 4777 C CA . TYR B 1 196 ? 9.492 -34.844 -12.844 1 97.69 196 TYR B CA 1
ATOM 4778 C C . TYR B 1 196 ? 9.172 -36.312 -13 1 97.69 196 TYR B C 1
ATOM 4780 O O . TYR B 1 196 ? 9.969 -37.188 -12.617 1 97.69 196 TYR B O 1
ATOM 4788 N N . ASN B 1 197 ? 8 -36.594 -13.555 1 94.81 197 ASN B N 1
ATOM 4789 C CA . ASN B 1 197 ? 7.613 -37.969 -13.789 1 94.81 197 ASN B CA 1
ATOM 4790 C C . ASN B 1 197 ? 8.562 -38.656 -14.773 1 94.81 197 ASN B C 1
ATOM 4792 O O . ASN B 1 197 ? 8.922 -39.812 -14.578 1 94.81 197 ASN B O 1
ATOM 4796 N N . LEU B 1 198 ? 8.898 -37.938 -15.766 1 96.44 198 LEU B N 1
ATOM 4797 C CA . LEU B 1 198 ? 9.859 -38.469 -16.719 1 96.44 198 LEU B CA 1
ATOM 4798 C C . LEU B 1 198 ? 11.195 -38.75 -16.047 1 96.44 198 LEU B C 1
ATOM 4800 O O . LEU B 1 198 ? 11.82 -39.781 -16.312 1 96.44 198 LEU B O 1
ATOM 4804 N N . GLY B 1 199 ? 11.641 -37.812 -15.273 1 98.06 199 GLY B N 1
ATOM 4805 C CA . GLY B 1 199 ? 12.883 -38 -14.547 1 98.06 199 GLY B CA 1
ATOM 4806 C C . GLY B 1 199 ? 12.859 -39.188 -13.617 1 98.06 199 GLY B C 1
ATOM 4807 O O . GLY B 1 199 ? 13.828 -39.938 -13.555 1 98.06 199 GLY B O 1
ATOM 4808 N N . LYS B 1 200 ? 11.805 -39.406 -12.945 1 97.5 200 LYS B N 1
ATOM 4809 C CA . LYS B 1 200 ? 11.656 -40.562 -12.055 1 97.5 200 LYS B CA 1
ATOM 4810 C C . LYS B 1 200 ? 11.688 -41.875 -12.836 1 97.5 200 LYS B C 1
ATOM 4812 O O . LYS B 1 200 ? 12.305 -42.844 -12.398 1 97.5 200 LYS B O 1
ATOM 4817 N N . LYS B 1 201 ? 10.969 -41.875 -13.914 1 96.94 201 LYS B N 1
ATOM 4818 C CA . LYS B 1 201 ? 10.961 -43.031 -14.766 1 96.94 201 LYS B CA 1
ATOM 4819 C C . LYS B 1 201 ? 12.367 -43.375 -15.25 1 96.94 201 LYS B C 1
ATOM 4821 O O . LYS B 1 201 ? 12.789 -44.531 -15.195 1 96.94 201 LYS B O 1
ATOM 4826 N N . SER B 1 202 ? 13.039 -42.406 -15.758 1 98.31 202 SER B N 1
ATOM 4827 C CA . SER B 1 202 ? 14.406 -42.594 -16.234 1 98.31 202 SER B CA 1
ATOM 4828 C C . SER B 1 202 ? 15.32 -43.094 -15.109 1 98.31 202 SER B C 1
ATOM 4830 O O . SER B 1 202 ? 16.188 -43.938 -15.328 1 98.31 202 SER B O 1
ATOM 4832 N N . TYR B 1 203 ? 15.148 -42.531 -14.008 1 98.31 203 TYR B N 1
ATOM 4833 C CA . TYR B 1 203 ? 15.93 -42.906 -12.844 1 98.31 203 TYR B CA 1
ATOM 4834 C C . TYR B 1 203 ? 15.742 -44.375 -12.531 1 98.31 203 TYR B C 1
ATOM 4836 O O . TYR B 1 203 ? 16.719 -45.094 -12.281 1 98.31 203 TYR B O 1
ATOM 4844 N N . LYS B 1 204 ? 14.531 -44.875 -12.562 1 97.81 204 LYS B N 1
ATOM 4845 C CA . LYS B 1 204 ? 14.203 -46.25 -12.281 1 97.81 204 LYS B CA 1
ATOM 4846 C C . LYS B 1 204 ? 14.812 -47.188 -13.328 1 97.81 204 LYS B C 1
ATOM 4848 O O . LYS B 1 204 ? 15.117 -48.344 -13.039 1 97.81 204 LYS B O 1
ATOM 4853 N N . GLN B 1 205 ? 15.062 -46.656 -14.445 1 98 205 GLN B N 1
ATOM 4854 C CA . GLN B 1 205 ? 15.609 -47.438 -15.555 1 98 205 GLN B CA 1
ATOM 4855 C C . GLN B 1 205 ? 17.125 -47.312 -15.625 1 98 205 GLN B C 1
ATOM 4857 O O . GLN B 1 205 ? 17.766 -47.812 -16.562 1 98 205 GLN B O 1
ATOM 4862 N N . ASN B 1 206 ? 17.703 -46.625 -14.766 1 98.06 206 ASN B N 1
ATOM 4863 C CA . ASN B 1 206 ? 19.141 -46.375 -14.695 1 98.06 206 ASN B CA 1
ATOM 4864 C C . ASN B 1 206 ? 19.641 -45.625 -15.93 1 98.06 206 ASN B C 1
ATOM 4866 O O . ASN B 1 206 ? 20.766 -45.875 -16.375 1 98.06 206 ASN B O 1
ATOM 4870 N N . ASN B 1 207 ? 18.75 -44.906 -16.516 1 98.38 207 ASN B N 1
ATOM 4871 C CA . ASN B 1 207 ? 19.156 -44 -17.594 1 98.38 207 ASN B CA 1
ATOM 4872 C C . ASN B 1 207 ? 19.578 -42.656 -17.031 1 98.38 207 ASN B C 1
ATOM 4874 O O . ASN B 1 207 ? 18.797 -41.688 -17.047 1 98.38 207 ASN B O 1
ATOM 4878 N N . TRP B 1 208 ? 20.781 -42.531 -16.719 1 98.44 208 TRP B N 1
ATOM 4879 C CA . TRP B 1 208 ? 21.266 -41.406 -15.906 1 98.44 208 TRP B CA 1
ATOM 4880 C C . TRP B 1 208 ? 21.344 -40.125 -16.734 1 98.44 208 TRP B C 1
ATOM 4882 O O . TRP B 1 208 ? 21.062 -39.062 -16.203 1 98.44 208 TRP B O 1
ATOM 4892 N N . GLU B 1 209 ? 21.688 -40.156 -18 1 98.31 209 GLU B N 1
ATOM 4893 C CA . GLU B 1 209 ? 21.719 -39 -18.844 1 98.31 209 GLU B CA 1
ATOM 4894 C C . GLU B 1 209 ? 20.344 -38.344 -18.953 1 98.31 209 GLU B C 1
ATOM 4896 O O . GLU B 1 209 ? 20.203 -37.125 -18.812 1 98.31 209 GLU B O 1
ATOM 4901 N N . GLU B 1 210 ? 19.391 -39.188 -19.141 1 98.25 210 GLU B N 1
ATOM 4902 C CA . GLU B 1 210 ? 18.031 -38.688 -19.25 1 98.25 210 GLU B CA 1
ATOM 4903 C C . GLU B 1 210 ? 17.5 -38.219 -17.906 1 98.25 210 GLU B C 1
ATOM 4905 O O . GLU B 1 210 ? 16.719 -37.25 -17.844 1 98.25 210 GLU B O 1
ATOM 4910 N N . THR B 1 211 ? 17.906 -38.875 -16.859 1 98.62 211 THR B N 1
ATOM 4911 C CA . THR B 1 211 ? 17.516 -38.469 -15.523 1 98.62 211 THR B CA 1
ATOM 4912 C C . THR B 1 211 ? 17.984 -37.031 -15.242 1 98.62 211 THR B C 1
ATOM 4914 O O . THR B 1 211 ? 17.203 -36.188 -14.812 1 98.62 211 THR B O 1
ATOM 4917 N N . VAL B 1 212 ? 19.266 -36.75 -15.516 1 98.38 212 VAL B N 1
ATOM 4918 C CA . VAL B 1 212 ? 19.828 -35.438 -15.273 1 98.38 212 VAL B CA 1
ATOM 4919 C C . VAL B 1 212 ? 19.109 -34.406 -16.141 1 98.38 212 VAL B C 1
ATOM 4921 O O . VAL B 1 212 ? 18.734 -33.312 -15.648 1 98.38 212 VAL B O 1
ATOM 4924 N N . ALA B 1 213 ? 18.938 -34.719 -17.375 1 98.19 213 ALA B N 1
ATOM 4925 C CA . ALA B 1 213 ? 18.297 -33.781 -18.297 1 98.19 213 ALA B CA 1
ATOM 4926 C C . ALA B 1 213 ? 16.891 -33.438 -17.812 1 98.19 213 ALA B C 1
ATOM 4928 O O . ALA B 1 213 ? 16.516 -32.25 -17.812 1 98.19 213 ALA B O 1
ATOM 4929 N N . SER B 1 214 ? 16.125 -34.406 -17.375 1 98.44 214 SER B N 1
ATOM 4930 C CA . SER B 1 214 ? 14.758 -34.188 -16.922 1 98.44 214 SER B CA 1
ATOM 4931 C C . SER B 1 214 ? 14.727 -33.438 -15.594 1 98.44 214 SER B C 1
ATOM 4933 O O . SER B 1 214 ? 14.008 -32.438 -15.453 1 98.44 214 SER B O 1
ATOM 4935 N N . MET B 1 215 ? 15.531 -33.844 -14.703 1 98.81 215 MET B N 1
ATOM 4936 C CA . MET B 1 215 ? 15.477 -33.312 -13.352 1 98.81 215 MET B CA 1
ATOM 4937 C C . MET B 1 215 ? 16 -31.875 -13.336 1 98.81 215 MET B C 1
ATOM 4939 O O . MET B 1 215 ? 15.516 -31.031 -12.57 1 98.81 215 MET B O 1
ATOM 4943 N N . GLU B 1 216 ? 17.016 -31.578 -14.125 1 98.69 216 GLU B N 1
ATOM 4944 C CA . GLU B 1 216 ? 17.469 -30.188 -14.273 1 98.69 216 GLU B CA 1
ATOM 4945 C C . GLU B 1 216 ? 16.344 -29.297 -14.82 1 98.69 216 GLU B C 1
ATOM 4947 O O . GLU B 1 216 ? 16.172 -28.172 -14.375 1 98.69 216 GLU B O 1
ATOM 4952 N N . GLU B 1 217 ? 15.625 -29.859 -15.734 1 98.5 217 GLU B N 1
ATOM 4953 C CA . GLU B 1 217 ? 14.492 -29.125 -16.281 1 98.5 217 GLU B CA 1
ATOM 4954 C C . GLU B 1 217 ? 13.391 -28.938 -15.242 1 98.5 217 GLU B C 1
ATOM 4956 O O . GLU B 1 217 ? 12.695 -27.922 -15.242 1 98.5 217 GLU B O 1
ATOM 4961 N N . VAL B 1 218 ? 13.234 -29.891 -14.359 1 98.69 218 VAL B N 1
ATOM 4962 C CA . VAL B 1 218 ? 12.234 -29.797 -13.297 1 98.69 218 VAL B CA 1
ATOM 4963 C C . VAL B 1 218 ? 12.508 -28.562 -12.445 1 98.69 218 VAL B C 1
ATOM 4965 O O . VAL B 1 218 ? 11.586 -27.812 -12.117 1 98.69 218 VAL B O 1
ATOM 4968 N N . ILE B 1 219 ? 13.75 -28.312 -12.062 1 98.5 219 ILE B N 1
ATOM 4969 C CA . ILE B 1 219 ? 14.102 -27.172 -11.234 1 98.5 219 ILE B CA 1
ATOM 4970 C C . ILE B 1 219 ? 13.742 -25.875 -11.969 1 98.5 219 ILE B C 1
ATOM 4972 O O . ILE B 1 219 ? 13.078 -25 -11.414 1 98.5 219 ILE B O 1
ATOM 4976 N N . LYS B 1 220 ? 14.148 -25.828 -13.188 1 98.19 220 LYS B N 1
ATOM 4977 C CA . LYS B 1 220 ? 13.883 -24.641 -13.992 1 98.19 220 LYS B CA 1
ATOM 4978 C C . LYS B 1 220 ? 12.383 -24.406 -14.148 1 98.19 220 LYS B C 1
ATOM 4980 O O . LYS B 1 220 ? 11.906 -23.297 -13.945 1 98.19 220 LYS B O 1
ATOM 4985 N N . ASP B 1 221 ? 11.703 -25.469 -14.469 1 97.88 221 ASP B N 1
ATOM 4986 C CA . ASP B 1 221 ? 10.266 -25.375 -14.727 1 97.88 221 ASP B CA 1
ATOM 4987 C C . ASP B 1 221 ? 9.5 -25.047 -13.445 1 97.88 221 ASP B C 1
ATOM 4989 O O . ASP B 1 221 ? 8.531 -24.281 -13.477 1 97.88 221 ASP B O 1
ATOM 4993 N N . TYR B 1 222 ? 9.891 -25.609 -12.359 1 98.12 222 TYR B N 1
ATOM 4994 C CA . TYR B 1 222 ? 9.195 -25.344 -11.102 1 98.12 222 TYR B CA 1
ATOM 4995 C C . TYR B 1 222 ? 9.391 -23.891 -10.672 1 98.12 222 TYR B C 1
ATOM 4997 O O . TYR B 1 222 ? 8.438 -23.25 -10.234 1 98.12 222 TYR B O 1
ATOM 5005 N N . LEU B 1 223 ? 10.594 -23.438 -10.742 1 97.88 223 LEU B N 1
ATOM 5006 C CA . LEU B 1 223 ? 10.859 -22.047 -10.375 1 97.88 223 LEU B CA 1
ATOM 5007 C C . LEU B 1 223 ? 10.094 -21.094 -11.273 1 97.88 223 LEU B C 1
ATOM 5009 O O . LEU B 1 223 ? 9.602 -20.047 -10.812 1 97.88 223 LEU B O 1
ATOM 5013 N N . ALA B 1 224 ? 10.016 -21.422 -12.539 1 96.56 224 ALA B N 1
ATOM 5014 C CA . ALA B 1 224 ? 9.234 -20.609 -13.469 1 96.56 224 ALA B CA 1
ATOM 5015 C C . ALA B 1 224 ? 7.75 -20.625 -13.094 1 96.56 224 ALA B C 1
ATOM 5017 O O . ALA B 1 224 ? 7.09 -19.594 -13.086 1 96.56 224 ALA B O 1
ATOM 5018 N N . TYR B 1 225 ? 7.254 -21.797 -12.844 1 96.25 225 TYR B N 1
ATOM 5019 C CA . TYR B 1 225 ? 5.867 -21.938 -12.414 1 96.25 225 TYR B CA 1
ATOM 5020 C C . TYR B 1 225 ? 5.594 -21.094 -11.172 1 96.25 225 TYR B C 1
ATOM 5022 O O . TYR B 1 225 ? 4.594 -20.375 -11.109 1 96.25 225 TYR B O 1
ATOM 5030 N N . GLU B 1 226 ? 6.438 -21.266 -10.203 1 96.44 226 GLU B N 1
ATOM 5031 C CA . GLU B 1 226 ? 6.254 -20.547 -8.945 1 96.44 226 GLU B CA 1
ATOM 5032 C C . GLU B 1 226 ? 6.262 -19.031 -9.172 1 96.44 226 GLU B C 1
ATOM 5034 O O . GLU B 1 226 ? 5.465 -18.312 -8.57 1 96.44 226 GLU B O 1
ATOM 5039 N N . SER B 1 227 ? 7.184 -18.562 -9.977 1 95.44 227 SER B N 1
ATOM 5040 C CA . SER B 1 227 ? 7.223 -17.156 -10.328 1 95.44 227 SER B CA 1
ATOM 5041 C C . SER B 1 227 ? 5.906 -16.688 -10.945 1 95.44 227 SER B C 1
ATOM 5043 O O . SER B 1 227 ? 5.371 -15.641 -10.578 1 95.44 227 SER B O 1
ATOM 5045 N N . ASN B 1 228 ? 5.406 -17.5 -11.859 1 96.44 228 ASN B N 1
ATOM 5046 C CA . ASN B 1 228 ? 4.133 -17.188 -12.5 1 96.44 228 ASN B CA 1
ATOM 5047 C C . ASN B 1 228 ? 2.986 -17.188 -11.492 1 96.44 228 ASN B C 1
ATOM 5049 O O . ASN B 1 228 ? 2.127 -16.297 -11.523 1 96.44 228 ASN B O 1
ATOM 5053 N N . CYS B 1 229 ? 2.975 -18.141 -10.695 1 96.56 229 CYS B N 1
ATOM 5054 C CA . CYS B 1 229 ? 1.941 -18.25 -9.672 1 96.56 229 CYS B CA 1
ATOM 5055 C C . CYS B 1 229 ? 1.955 -17.016 -8.766 1 96.56 229 CYS B C 1
ATOM 5057 O O . CYS B 1 229 ? 0.9 -16.484 -8.422 1 96.56 229 CYS B O 1
ATOM 5059 N N . ARG B 1 230 ? 3.098 -16.609 -8.398 1 96.75 230 ARG B N 1
ATOM 5060 C CA . ARG B 1 230 ? 3.268 -15.477 -7.496 1 96.75 230 ARG B CA 1
ATOM 5061 C C . ARG B 1 230 ? 2.727 -14.195 -8.117 1 96.75 230 ARG B C 1
ATOM 5063 O O . ARG B 1 230 ? 2.051 -13.406 -7.445 1 96.75 230 ARG B O 1
ATOM 5070 N N . VAL B 1 231 ? 2.986 -13.961 -9.367 1 96.69 231 VAL B N 1
ATOM 5071 C CA . VAL B 1 231 ? 2.5 -12.742 -10.008 1 96.69 231 VAL B CA 1
ATOM 5072 C C . VAL B 1 231 ? 0.994 -12.844 -10.234 1 96.69 231 VAL B C 1
ATOM 5074 O O . VAL B 1 231 ? 0.291 -11.828 -10.25 1 96.69 231 VAL B O 1
ATOM 5077 N N . GLU B 1 232 ? 0.488 -14.055 -10.406 1 95.81 232 GLU B N 1
ATOM 5078 C CA . GLU B 1 232 ? -0.958 -14.234 -10.492 1 95.81 232 GLU B CA 1
ATOM 5079 C C . GLU B 1 232 ? -1.648 -13.758 -9.211 1 95.81 232 GLU B C 1
ATOM 5081 O O . GLU B 1 232 ? -2.799 -13.32 -9.25 1 95.81 232 GLU B O 1
ATOM 5086 N N . CYS B 1 233 ? -0.921 -13.797 -8.125 1 96.44 233 CYS B N 1
ATOM 5087 C CA . CYS B 1 233 ? -1.454 -13.391 -6.832 1 96.44 233 CYS B CA 1
ATOM 5088 C C . CYS B 1 233 ? -1.752 -11.891 -6.809 1 96.44 233 CYS B C 1
ATOM 5090 O O . CYS B 1 233 ? -2.447 -11.406 -5.914 1 96.44 233 CYS B O 1
ATOM 5092 N N . GLU B 1 234 ? -1.259 -11.18 -7.727 1 96.44 234 GLU B N 1
ATOM 5093 C CA . GLU B 1 234 ? -1.438 -9.727 -7.727 1 96.44 234 GLU B CA 1
ATOM 5094 C C . GLU B 1 234 ? -2.881 -9.352 -8.047 1 96.44 234 GLU B C 1
ATOM 5096 O O . GLU B 1 234 ? -3.277 -8.195 -7.883 1 96.44 234 GLU B O 1
ATOM 5101 N N . ARG B 1 235 ? -3.605 -10.328 -8.492 1 93.44 235 ARG B N 1
ATOM 5102 C CA . ARG B 1 235 ? -5.059 -10.18 -8.461 1 93.44 235 ARG B CA 1
ATOM 5103 C C . ARG B 1 235 ? -5.609 -10.492 -7.074 1 93.44 235 ARG B C 1
ATOM 5105 O O . ARG B 1 235 ? -5.57 -11.641 -6.633 1 93.44 235 ARG B O 1
ATOM 5112 N N . GLN B 1 236 ? -6.09 -9.516 -6.379 1 88.81 236 GLN B N 1
ATOM 5113 C CA . GLN B 1 236 ? -6.477 -9.672 -4.98 1 88.81 236 GLN B CA 1
ATOM 5114 C C . GLN B 1 236 ? -7.93 -9.258 -4.766 1 88.81 236 GLN B C 1
ATOM 5116 O O . GLN B 1 236 ? -8.406 -8.305 -5.391 1 88.81 236 GLN B O 1
ATOM 5121 N N . PRO B 1 237 ? -8.57 -10.062 -3.918 1 84.94 237 PRO B N 1
ATOM 5122 C CA . PRO B 1 237 ? -9.883 -9.562 -3.49 1 84.94 237 PRO B CA 1
ATOM 5123 C C . PRO B 1 237 ? -9.781 -8.328 -2.596 1 84.94 237 PRO B C 1
ATOM 5125 O O . PRO B 1 237 ? -8.695 -8.016 -2.086 1 84.94 237 PRO B O 1
ATOM 5128 N N . GLY B 1 238 ? -10.898 -7.723 -2.465 1 83.44 238 GLY B N 1
ATOM 5129 C CA . GLY B 1 238 ? -10.922 -6.586 -1.558 1 83.44 238 GLY B CA 1
ATOM 5130 C C . GLY B 1 238 ? -10.641 -6.969 -0.117 1 83.44 238 GLY B C 1
ATOM 5131 O O . GLY B 1 238 ? -11.07 -8.023 0.347 1 83.44 238 GLY B O 1
ATOM 5132 N N . GLN B 1 239 ? -9.797 -6.121 0.582 1 82.81 239 GLN B N 1
ATOM 5133 C CA . GLN B 1 239 ? -9.492 -6.34 1.992 1 82.81 239 GLN B CA 1
ATOM 5134 C C . GLN B 1 239 ? -10.312 -5.41 2.883 1 82.81 239 GLN B C 1
ATOM 5136 O O . GLN B 1 239 ? -10.891 -4.43 2.404 1 82.81 239 GLN B O 1
ATOM 5141 N N . GLU B 1 240 ? -10.273 -5.836 4.121 1 82.31 240 GLU B N 1
ATOM 5142 C CA . GLU B 1 240 ? -10.906 -4.949 5.102 1 82.31 240 GLU B CA 1
ATOM 5143 C C . GLU B 1 240 ? -10.164 -3.617 5.188 1 82.31 240 GLU B C 1
ATOM 5145 O O . GLU B 1 240 ? -8.938 -3.582 5.219 1 82.31 240 GLU B O 1
ATOM 5150 N N . TRP B 1 241 ? -10.914 -2.617 5.172 1 84.25 241 TRP B N 1
ATOM 5151 C CA . TRP B 1 241 ? -10.367 -1.268 5.258 1 84.25 241 TRP B CA 1
ATOM 5152 C C . TRP B 1 241 ? -10.273 -0.808 6.711 1 84.25 241 TRP B C 1
ATOM 5154 O O . TRP B 1 241 ? -11.109 -1.182 7.539 1 84.25 241 TRP B O 1
ATOM 5164 N N . SER B 1 242 ? -9.203 -0.091 7 1 89.56 242 SER B N 1
ATOM 5165 C CA . SER B 1 242 ? -9 0.604 8.266 1 89.56 242 SER B CA 1
ATOM 5166 C C . SER B 1 242 ? -8.828 2.104 8.055 1 89.56 242 SER B C 1
ATOM 5168 O O . SER B 1 242 ? -8.305 2.533 7.023 1 89.56 242 SER B O 1
ATOM 5170 N N . SER B 1 243 ? -9.281 2.824 9.094 1 90.19 243 SER B N 1
ATOM 5171 C CA . SER B 1 243 ? -9.078 4.266 9 1 90.19 243 SER B CA 1
ATOM 5172 C C . SER B 1 243 ? -7.594 4.617 9.055 1 90.19 243 SER B C 1
ATOM 5174 O O . SER B 1 243 ? -7.188 5.691 8.602 1 90.19 243 SER B O 1
ATOM 5176 N N . GLU B 1 244 ? -6.824 3.756 9.633 1 94.25 244 GLU B N 1
ATOM 5177 C CA . GLU B 1 244 ? -5.375 3.936 9.625 1 94.25 244 GLU B CA 1
ATOM 5178 C C . GLU B 1 244 ? -4.758 3.377 8.344 1 94.25 244 GLU B C 1
ATOM 5180 O O . GLU B 1 244 ? -4.773 2.166 8.117 1 94.25 244 GLU B O 1
ATOM 5185 N N . ILE B 1 245 ? -4.184 4.168 7.566 1 95.56 245 ILE B N 1
ATOM 5186 C CA . ILE B 1 245 ? -3.723 3.791 6.234 1 95.56 245 ILE B CA 1
ATOM 5187 C C . ILE B 1 245 ? -2.676 2.686 6.344 1 95.56 245 ILE B C 1
ATOM 5189 O O . ILE B 1 245 ? -2.623 1.784 5.504 1 95.56 245 ILE B O 1
ATOM 5193 N N . VAL B 1 246 ? -1.844 2.76 7.395 1 95.81 246 VAL B N 1
ATOM 5194 C CA . VAL B 1 246 ? -0.771 1.779 7.527 1 95.81 246 VAL B CA 1
ATOM 5195 C C . VAL B 1 246 ? -1.363 0.388 7.734 1 95.81 246 VAL B C 1
ATOM 5197 O O . VAL B 1 246 ? -0.811 -0.606 7.258 1 95.81 246 VAL B O 1
ATOM 5200 N N . ILE B 1 247 ? -2.459 0.323 8.398 1 95.38 247 ILE B N 1
ATOM 5201 C CA . ILE B 1 247 ? -3.131 -0.951 8.625 1 95.38 247 ILE B CA 1
ATOM 5202 C C . ILE B 1 247 ? -3.727 -1.464 7.316 1 95.38 247 ILE B C 1
ATOM 5204 O O . ILE B 1 247 ? -3.555 -2.633 6.965 1 95.38 247 ILE B O 1
ATOM 5208 N N . THR B 1 248 ? -4.387 -0.614 6.582 1 95 248 THR B N 1
ATOM 5209 C CA . THR B 1 248 ? -4.965 -0.975 5.293 1 95 248 THR B CA 1
ATOM 5210 C C . THR B 1 248 ? -3.889 -1.48 4.34 1 95 248 THR B C 1
ATOM 5212 O O . THR B 1 248 ? -4.059 -2.521 3.699 1 95 248 THR B O 1
ATOM 5215 N N . MET B 1 249 ? -2.795 -0.739 4.234 1 95.69 249 MET B N 1
ATOM 5216 C CA . MET B 1 249 ? -1.696 -1.128 3.354 1 95.69 249 MET B CA 1
ATOM 5217 C C . MET B 1 249 ? -1.104 -2.467 3.783 1 95.69 249 MET B C 1
ATOM 5219 O O . MET B 1 249 ? -0.873 -3.344 2.949 1 95.69 249 MET B O 1
ATOM 5223 N N . SER B 1 250 ? -0.917 -2.598 5.09 1 95.62 250 SER B N 1
ATOM 5224 C CA . SER B 1 250 ? -0.35 -3.826 5.637 1 95.62 250 SER B CA 1
ATOM 5225 C C . SER B 1 250 ? -1.253 -5.023 5.359 1 95.62 250 SER B C 1
ATOM 5227 O O . SER B 1 250 ? -0.769 -6.113 5.039 1 95.62 250 SER B O 1
ATOM 5229 N N . ASN B 1 251 ? -2.543 -4.809 5.504 1 94.88 251 ASN B N 1
ATOM 5230 C CA . ASN B 1 251 ? -3.494 -5.879 5.23 1 94.88 251 ASN B CA 1
ATOM 5231 C C . ASN B 1 251 ? -3.402 -6.355 3.783 1 94.88 251 ASN B C 1
ATOM 5233 O O . ASN B 1 251 ? -3.434 -7.559 3.518 1 94.88 251 ASN B O 1
ATOM 5237 N N . ASN B 1 252 ? -3.336 -5.473 2.875 1 95.56 252 ASN B N 1
ATOM 5238 C CA . ASN B 1 252 ? -3.203 -5.824 1.466 1 95.56 252 ASN B CA 1
ATOM 5239 C C . ASN B 1 252 ? -1.896 -6.566 1.195 1 95.56 252 ASN B C 1
ATOM 5241 O O . ASN B 1 252 ? -1.881 -7.566 0.479 1 95.56 252 ASN B O 1
ATOM 5245 N N . MET B 1 253 ? -0.807 -6.074 1.78 1 96.62 253 MET B N 1
ATOM 5246 C CA . MET B 1 253 ? 0.503 -6.695 1.598 1 96.62 253 MET B CA 1
ATOM 5247 C C . MET B 1 253 ? 0.531 -8.094 2.201 1 96.62 253 MET B C 1
ATOM 5249 O O . MET B 1 253 ? 1.094 -9.023 1.609 1 96.62 253 MET B O 1
ATOM 5253 N N . ALA B 1 254 ? -0.08 -8.242 3.326 1 95.88 254 ALA B N 1
ATOM 5254 C CA . ALA B 1 254 ? -0.139 -9.547 3.975 1 95.88 254 ALA B CA 1
ATOM 5255 C C . ALA B 1 254 ? -0.949 -10.539 3.141 1 95.88 254 ALA B C 1
ATOM 5257 O O . ALA B 1 254 ? -0.581 -11.703 3.023 1 95.88 254 ALA B O 1
ATOM 5258 N N . SER B 1 255 ? -2.064 -10.039 2.637 1 96.06 255 SER B N 1
ATOM 5259 C CA . SER B 1 255 ? -2.879 -10.891 1.775 1 96.06 255 SER B CA 1
ATOM 5260 C C . SER B 1 255 ? -2.078 -11.398 0.583 1 96.06 255 SER B C 1
ATOM 5262 O O . SER B 1 255 ? -2.18 -12.57 0.217 1 96.06 255 SER B O 1
ATOM 5264 N N . LEU B 1 256 ? -1.308 -10.555 -0.004 1 96.81 256 LEU B N 1
ATOM 5265 C CA . LEU B 1 256 ? -0.454 -10.922 -1.127 1 96.81 256 LEU B CA 1
ATOM 5266 C C . LEU B 1 256 ? 0.558 -11.984 -0.713 1 96.81 256 LEU B C 1
ATOM 5268 O O . LEU B 1 256 ? 0.751 -12.977 -1.424 1 96.81 256 LEU B O 1
ATOM 5272 N N . LEU B 1 257 ? 1.204 -11.805 0.449 1 96.81 257 LEU B N 1
ATOM 5273 C CA . LEU B 1 257 ? 2.211 -12.75 0.932 1 96.81 257 LEU B CA 1
ATOM 5274 C C . LEU B 1 257 ? 1.585 -14.109 1.232 1 96.81 257 LEU B C 1
ATOM 5276 O O . LEU B 1 257 ? 2.203 -15.148 0.991 1 96.81 257 LEU B O 1
ATOM 5280 N N . HIS B 1 258 ? 0.341 -14.07 1.788 1 96.44 258 HIS B N 1
ATOM 5281 C CA . HIS B 1 258 ? -0.369 -15.328 2.002 1 96.44 258 HIS B CA 1
ATOM 5282 C C . HIS B 1 258 ? -0.57 -16.078 0.689 1 96.44 258 HIS B C 1
ATOM 5284 O O . HIS B 1 258 ? -0.33 -17.281 0.615 1 96.44 258 HIS B O 1
ATOM 5290 N N . CYS B 1 259 ? -1.029 -15.344 -0.296 1 96.81 259 CYS B N 1
ATOM 5291 C CA . CYS B 1 259 ? -1.233 -15.945 -1.61 1 96.81 259 CYS B CA 1
ATOM 5292 C C . CYS B 1 259 ? 0.075 -16.484 -2.174 1 96.81 259 CYS B C 1
ATOM 5294 O O . CYS B 1 259 ? 0.108 -17.578 -2.742 1 96.81 259 CYS B O 1
ATOM 5296 N N . HIS B 1 260 ? 1.207 -15.734 -2.002 1 97.25 260 HIS B N 1
ATOM 5297 C CA . HIS B 1 260 ? 2.521 -16.188 -2.436 1 97.25 260 HIS B CA 1
ATOM 5298 C C . HIS B 1 260 ? 2.871 -17.531 -1.808 1 97.25 260 HIS B C 1
ATOM 5300 O O . HIS B 1 260 ? 3.293 -18.469 -2.506 1 97.25 260 HIS B O 1
ATOM 5306 N N . GLN B 1 261 ? 2.654 -17.641 -0.556 1 95.44 261 GLN B N 1
ATOM 5307 C CA . GLN B 1 261 ? 3.002 -18.844 0.175 1 95.44 261 GLN B CA 1
ATOM 5308 C C . GLN B 1 261 ? 2.121 -20.016 -0.254 1 95.44 261 GLN B C 1
ATOM 5310 O O . GLN B 1 261 ? 2.559 -21.172 -0.232 1 95.44 261 GLN B O 1
ATOM 5315 N N . GLN B 1 262 ? 0.983 -19.734 -0.748 1 94.94 262 GLN B N 1
ATOM 5316 C CA . GLN B 1 262 ? 0.047 -20.781 -1.167 1 94.94 262 GLN B CA 1
ATOM 5317 C C . GLN B 1 262 ? 0.442 -21.359 -2.521 1 94.94 262 GLN B C 1
ATOM 5319 O O . GLN B 1 262 ? -0.068 -22.406 -2.924 1 94.94 262 GLN B O 1
ATOM 5324 N N . CYS B 1 263 ? 1.33 -20.688 -3.189 1 95.94 263 CYS B N 1
ATOM 5325 C CA . CYS B 1 263 ? 1.779 -21.203 -4.48 1 95.94 263 CYS B CA 1
ATOM 5326 C C . CYS B 1 263 ? 2.42 -22.562 -4.324 1 95.94 263 CYS B C 1
ATOM 5328 O O . CYS B 1 263 ? 2.332 -23.406 -5.227 1 95.94 263 CYS B O 1
ATOM 5330 N N . GLN B 1 264 ? 3.006 -22.844 -3.189 1 95.12 264 GLN B N 1
ATOM 5331 C CA . GLN B 1 264 ? 3.691 -24.125 -2.977 1 95.12 264 GLN B CA 1
ATOM 5332 C C . GLN B 1 264 ? 2.695 -25.234 -2.674 1 95.12 264 GLN B C 1
ATOM 5334 O O . GLN B 1 264 ? 3.053 -26.422 -2.701 1 95.12 264 GLN B O 1
ATOM 5339 N N . ASP B 1 265 ? 1.409 -24.859 -2.479 1 89.88 265 ASP B N 1
ATOM 5340 C CA . ASP B 1 265 ? 0.39 -25.844 -2.139 1 89.88 265 ASP B CA 1
ATOM 5341 C C . ASP B 1 265 ? 0.114 -26.781 -3.314 1 89.88 265 ASP B C 1
ATOM 5343 O O . ASP B 1 265 ? -0.41 -27.875 -3.131 1 89.88 265 ASP B O 1
ATOM 5347 N N . LYS B 1 266 ? 0.44 -26.344 -4.492 1 86.69 266 LYS B N 1
ATOM 5348 C CA . LYS B 1 266 ? 0.255 -27.188 -5.672 1 86.69 266 LYS B CA 1
ATOM 5349 C C . LYS B 1 266 ? 1.129 -28.422 -5.598 1 86.69 266 LYS B C 1
ATOM 5351 O O . LYS B 1 266 ? 0.886 -29.406 -6.309 1 86.69 266 LYS B O 1
ATOM 5356 N N . LEU B 1 267 ? 2.088 -28.438 -4.711 1 93 267 LEU B N 1
ATOM 5357 C CA . LEU B 1 267 ? 3.006 -29.562 -4.578 1 93 267 LEU B CA 1
ATOM 5358 C C . LEU B 1 267 ? 2.398 -30.656 -3.709 1 93 267 LEU B C 1
ATOM 5360 O O . LEU B 1 267 ? 2.895 -31.781 -3.688 1 93 267 LEU B O 1
ATOM 5364 N N . LYS B 1 268 ? 1.319 -30.375 -3.096 1 88.44 268 LYS B N 1
ATOM 5365 C CA . LYS B 1 268 ? 0.698 -31.328 -2.195 1 88.44 268 LYS B CA 1
ATOM 5366 C C . LYS B 1 268 ? 0.23 -32.562 -2.957 1 88.44 268 LYS B C 1
ATOM 5368 O O . LYS B 1 268 ? 0.269 -33.688 -2.426 1 88.44 268 LYS B O 1
ATOM 5373 N N . PHE B 1 269 ? -0.168 -32.375 -4.156 1 85.12 269 PHE B N 1
ATOM 5374 C CA . PHE B 1 269 ? -0.621 -33.5 -4.957 1 85.12 269 PHE B CA 1
ATOM 5375 C C . PHE B 1 269 ? 0.531 -34.469 -5.246 1 85.12 269 PHE B C 1
ATOM 5377 O O . PHE B 1 269 ? 0.314 -35.656 -5.457 1 85.12 269 PHE B O 1
ATOM 5384 N N . LEU B 1 270 ? 1.738 -33.938 -5.262 1 90.19 270 LEU B N 1
ATOM 5385 C CA . LEU B 1 270 ? 2.934 -34.781 -5.414 1 90.19 270 LEU B CA 1
ATOM 5386 C C . LEU B 1 270 ? 3.439 -35.25 -4.059 1 90.19 270 LEU B C 1
ATOM 5388 O O . LEU B 1 270 ? 4.516 -35.844 -3.969 1 90.19 270 LEU B O 1
ATOM 5392 N N . LYS B 1 271 ? 2.691 -34.906 -3.023 1 92.12 271 LYS B N 1
ATOM 5393 C CA . LYS B 1 271 ? 2.963 -35.344 -1.658 1 92.12 271 LYS B CA 1
ATOM 5394 C C . LYS B 1 271 ? 4.145 -34.594 -1.062 1 92.12 271 LYS B C 1
ATOM 5396 O O . LYS B 1 271 ? 4.945 -35.188 -0.321 1 92.12 271 LYS B O 1
ATOM 5401 N N . TYR B 1 272 ? 4.344 -33.406 -1.491 1 94.62 272 TYR B N 1
ATOM 5402 C CA . TYR B 1 272 ? 5.32 -32.5 -0.866 1 94.62 272 TYR B CA 1
ATOM 5403 C C . TYR B 1 272 ? 4.625 -31.375 -0.113 1 94.62 272 TYR B C 1
ATOM 5405 O O . TYR B 1 272 ? 3.611 -30.859 -0.574 1 94.62 272 TYR B O 1
ATOM 5413 N N . ASN B 1 273 ? 5.262 -30.969 0.924 1 91.81 273 ASN B N 1
ATOM 5414 C CA . ASN B 1 273 ? 4.637 -29.969 1.775 1 91.81 273 ASN B CA 1
ATOM 5415 C C . ASN B 1 273 ? 5.152 -28.562 1.461 1 91.81 273 ASN B C 1
ATOM 5417 O O . ASN B 1 273 ? 4.586 -27.578 1.922 1 91.81 273 ASN B O 1
ATOM 5421 N N . SER B 1 274 ? 6.238 -28.5 0.773 1 95.06 274 SER B N 1
ATOM 5422 C CA . SER B 1 274 ? 6.824 -27.203 0.453 1 95.06 274 SER B CA 1
ATOM 5423 C C . SER B 1 274 ? 7.719 -27.297 -0.779 1 95.06 274 SER B C 1
ATOM 5425 O O . SER B 1 274 ? 8.109 -28.391 -1.194 1 95.06 274 SER B O 1
ATOM 5427 N N . GLY B 1 275 ? 7.902 -26.125 -1.275 1 96.81 275 GLY B N 1
ATOM 5428 C CA . GLY B 1 275 ? 8.867 -26.062 -2.363 1 96.81 275 GLY B CA 1
ATOM 5429 C C . GLY B 1 275 ? 10.266 -26.469 -1.944 1 96.81 275 GLY B C 1
ATOM 5430 O O . GLY B 1 275 ? 11.016 -27.031 -2.738 1 96.81 275 GLY B O 1
ATOM 5431 N N . VAL B 1 276 ? 10.602 -26.219 -0.723 1 95.88 276 VAL B N 1
ATOM 5432 C CA . VAL B 1 276 ? 11.906 -26.578 -0.188 1 95.88 276 VAL B CA 1
ATOM 5433 C C . VAL B 1 276 ? 12.094 -28.094 -0.241 1 95.88 276 VAL B C 1
ATOM 5435 O O . VAL B 1 276 ? 13.102 -28.594 -0.75 1 95.88 276 VAL B O 1
ATOM 5438 N N . GLU B 1 277 ? 11.109 -28.797 0.214 1 96.62 277 GLU B N 1
ATOM 5439 C CA . GLU B 1 277 ? 11.164 -30.25 0.21 1 96.62 277 GLU B CA 1
ATOM 5440 C C . GLU B 1 277 ? 11.219 -30.797 -1.214 1 96.62 277 GLU B C 1
ATOM 5442 O O . GLU B 1 277 ? 11.977 -31.734 -1.498 1 96.62 277 GLU B O 1
ATOM 5447 N N . PHE B 1 278 ? 10.43 -30.281 -2.086 1 98.31 278 PHE B N 1
ATOM 5448 C CA . PHE B 1 278 ? 10.359 -30.734 -3.469 1 98.31 278 PHE B CA 1
ATOM 5449 C C . PHE B 1 278 ? 11.688 -30.531 -4.18 1 98.31 278 PHE B C 1
ATOM 5451 O O . PHE B 1 278 ? 12.227 -31.453 -4.789 1 98.31 278 PHE B O 1
ATOM 5458 N N . ILE B 1 279 ? 12.219 -29.312 -4.062 1 98.5 279 ILE B N 1
ATOM 5459 C CA . ILE B 1 279 ? 13.469 -28.984 -4.73 1 98.5 279 ILE B CA 1
ATOM 5460 C C . ILE B 1 279 ? 14.594 -29.859 -4.168 1 98.5 279 ILE B C 1
ATOM 5462 O O . ILE B 1 279 ? 15.453 -30.328 -4.918 1 98.5 279 ILE B O 1
ATOM 5466 N N . ALA B 1 280 ? 14.586 -30.078 -2.869 1 97.81 280 ALA B N 1
ATOM 5467 C CA . ALA B 1 280 ? 15.594 -30.938 -2.25 1 97.81 280 ALA B CA 1
ATOM 5468 C C . ALA B 1 280 ? 15.555 -32.344 -2.836 1 97.81 280 ALA B C 1
ATOM 5470 O O . ALA B 1 280 ? 16.594 -32.906 -3.178 1 97.81 280 ALA B O 1
ATOM 5471 N N . ASP B 1 281 ? 14.391 -32.844 -2.939 1 98 281 ASP B N 1
ATOM 5472 C CA . ASP B 1 281 ? 14.242 -34.188 -3.496 1 98 281 ASP B CA 1
ATOM 5473 C C . ASP B 1 281 ? 14.758 -34.25 -4.934 1 98 281 ASP B C 1
ATOM 5475 O O . ASP B 1 281 ? 15.438 -35.188 -5.316 1 98 281 ASP B O 1
ATOM 5479 N N . VAL B 1 282 ? 14.391 -33.281 -5.707 1 98.75 282 VAL B N 1
ATOM 5480 C CA . VAL B 1 282 ? 14.836 -33.219 -7.094 1 98.75 282 VAL B CA 1
ATOM 5481 C C . VAL B 1 282 ? 16.359 -33.156 -7.145 1 98.75 282 VAL B C 1
ATOM 5483 O O . VAL B 1 282 ? 16.984 -33.844 -7.953 1 98.75 282 VAL B O 1
ATOM 5486 N N . LEU B 1 283 ? 16.953 -32.375 -6.281 1 98.62 283 LEU B N 1
ATOM 5487 C CA . LEU B 1 283 ? 18.406 -32.25 -6.219 1 98.62 283 LEU B CA 1
ATOM 5488 C C . LEU B 1 283 ? 19.047 -33.594 -5.852 1 98.62 283 LEU B C 1
ATOM 5490 O O . LEU B 1 283 ? 20.156 -33.875 -6.309 1 98.62 283 LEU B O 1
ATOM 5494 N N . ASN B 1 284 ? 18.375 -34.344 -5.051 1 98.44 284 ASN B N 1
ATOM 5495 C CA . ASN B 1 284 ? 18.875 -35.688 -4.707 1 98.44 284 ASN B CA 1
ATOM 5496 C C . ASN B 1 284 ? 18.953 -36.562 -5.938 1 98.44 284 ASN B C 1
ATOM 5498 O O . ASN B 1 284 ? 19.953 -37.281 -6.141 1 98.44 284 ASN B O 1
ATOM 5502 N N . TYR B 1 285 ? 17.906 -36.562 -6.758 1 98.69 285 TYR B N 1
ATOM 5503 C CA . TYR B 1 285 ? 17.953 -37.312 -8.016 1 98.69 285 TYR B CA 1
ATOM 5504 C C . TYR B 1 285 ? 19.109 -36.812 -8.891 1 98.69 285 TYR B C 1
ATOM 5506 O O . TYR B 1 285 ? 19.797 -37.625 -9.516 1 98.69 285 TYR B O 1
ATOM 5514 N N . ILE B 1 286 ? 19.344 -35.531 -8.914 1 98.75 286 ILE B N 1
ATOM 5515 C CA . ILE B 1 286 ? 20.344 -34.938 -9.773 1 98.75 286 ILE B CA 1
ATOM 5516 C C . ILE B 1 286 ? 21.75 -35.344 -9.328 1 98.75 286 ILE B C 1
ATOM 5518 O O . ILE B 1 286 ? 22.562 -35.781 -10.148 1 98.75 286 ILE B O 1
ATOM 5522 N N . GLN B 1 287 ? 22.078 -35.25 -8.016 1 98.31 287 GLN B N 1
ATOM 5523 C CA . GLN B 1 287 ? 23.438 -35.594 -7.562 1 98.31 287 GLN B CA 1
ATOM 5524 C C . GLN B 1 287 ? 23.75 -37.062 -7.785 1 98.31 287 GLN B C 1
ATOM 5526 O O . GLN B 1 287 ? 24.875 -37.406 -8.148 1 98.31 287 GLN B O 1
ATOM 5531 N N . VAL B 1 288 ? 22.734 -38 -7.594 1 98.5 288 VAL B N 1
ATOM 5532 C CA . VAL B 1 288 ? 22.938 -39.438 -7.828 1 98.5 288 VAL B CA 1
ATOM 5533 C C . VAL B 1 288 ? 23.234 -39.688 -9.312 1 98.5 288 VAL B C 1
ATOM 5535 O O . VAL B 1 288 ? 24.141 -40.438 -9.656 1 98.5 288 VAL B O 1
ATOM 5538 N N . ALA B 1 289 ? 22.406 -39.031 -10.109 1 98.69 289 ALA B N 1
ATOM 5539 C CA . ALA B 1 289 ? 22.578 -39.219 -11.547 1 98.69 289 ALA B CA 1
ATOM 5540 C C . ALA B 1 289 ? 23.938 -38.719 -12.008 1 98.69 289 ALA B C 1
ATOM 5542 O O . ALA B 1 289 ? 24.625 -39.375 -12.781 1 98.69 289 ALA B O 1
ATOM 5543 N N . TYR B 1 290 ? 24.359 -37.562 -11.586 1 98.56 290 TYR B N 1
ATOM 5544 C CA . TYR B 1 290 ? 25.672 -37 -11.93 1 98.56 290 TYR B CA 1
ATOM 5545 C C . TYR B 1 290 ? 26.781 -37.938 -11.438 1 98.56 290 TYR B C 1
ATOM 5547 O O . TYR B 1 290 ? 27.812 -38.062 -12.086 1 98.56 290 TYR B O 1
ATOM 5555 N N . PHE B 1 291 ? 26.641 -38.531 -10.297 1 98.06 291 PHE B N 1
ATOM 5556 C CA . PHE B 1 291 ? 27.609 -39.469 -9.773 1 98.06 291 PHE B CA 1
ATOM 5557 C C . PHE B 1 291 ? 27.812 -40.625 -10.75 1 98.06 291 PHE B C 1
ATOM 5559 O O . PHE B 1 291 ? 28.953 -40.969 -11.086 1 98.06 291 PHE B O 1
ATOM 5566 N N . HIS B 1 292 ? 26.766 -41.188 -11.188 1 98.19 292 HIS B N 1
ATOM 5567 C CA . HIS B 1 292 ? 26.844 -42.344 -12.086 1 98.19 292 HIS B CA 1
ATOM 5568 C C . HIS B 1 292 ? 27.422 -41.938 -13.438 1 98.19 292 HIS B C 1
ATOM 5570 O O . HIS B 1 292 ? 27.969 -42.781 -14.156 1 98.19 292 HIS B O 1
ATOM 5576 N N . LEU B 1 293 ? 27.281 -40.688 -13.758 1 98.19 293 LEU B N 1
ATOM 5577 C CA . LEU B 1 293 ? 27.859 -40.188 -15 1 98.19 293 LEU B CA 1
ATOM 5578 C C . LEU B 1 293 ? 29.281 -39.688 -14.789 1 98.19 293 LEU B C 1
ATOM 5580 O O . LEU B 1 293 ? 29.906 -39.156 -15.703 1 98.19 293 LEU B O 1
ATOM 5584 N N . GLU B 1 294 ? 29.75 -39.781 -13.562 1 97.12 294 GLU B N 1
ATOM 5585 C CA . GLU B 1 294 ? 31.094 -39.406 -13.148 1 97.12 294 GLU B CA 1
ATOM 5586 C C . GLU B 1 294 ? 31.328 -37.906 -13.312 1 97.12 294 GLU B C 1
ATOM 5588 O O . GLU B 1 294 ? 32.406 -37.469 -13.711 1 97.12 294 GLU B O 1
ATOM 5593 N N . LYS B 1 295 ? 30.344 -37.156 -13.242 1 97.69 295 LYS B N 1
ATOM 5594 C CA . LYS B 1 295 ? 30.406 -35.719 -13.18 1 97.69 295 LYS B CA 1
ATOM 5595 C C . LYS B 1 295 ? 30.375 -35.219 -11.734 1 97.69 295 LYS B C 1
ATOM 5597 O O . LYS B 1 295 ? 29.438 -34.562 -11.32 1 97.69 295 LYS B O 1
ATOM 5602 N N . TYR B 1 296 ? 31.438 -35.375 -11.094 1 97.38 296 TYR B N 1
ATOM 5603 C CA . TYR B 1 296 ? 31.484 -35.25 -9.641 1 97.38 296 TYR B CA 1
ATOM 5604 C C . TYR B 1 296 ? 31.391 -33.812 -9.211 1 97.38 296 TYR B C 1
ATOM 5606 O O . TYR B 1 296 ? 30.812 -33.5 -8.164 1 97.38 296 TYR B O 1
ATOM 5614 N N . ASN B 1 297 ? 31.922 -32.906 -10.016 1 96.88 297 ASN B N 1
ATOM 5615 C CA . ASN B 1 297 ? 31.797 -31.484 -9.68 1 96.88 297 ASN B CA 1
ATOM 5616 C C . ASN B 1 297 ? 30.344 -31.047 -9.656 1 96.88 297 ASN B C 1
ATOM 5618 O O . ASN B 1 297 ? 29.922 -30.312 -8.75 1 96.88 297 ASN B O 1
ATOM 5622 N N . LYS B 1 298 ? 29.625 -31.453 -10.648 1 97.75 298 LYS B N 1
ATOM 5623 C CA . LYS B 1 298 ? 28.203 -31.109 -10.719 1 97.75 298 LYS B CA 1
ATOM 5624 C C . LYS B 1 298 ? 27.422 -31.781 -9.594 1 97.75 298 LYS B C 1
ATOM 5626 O O . LYS B 1 298 ? 26.484 -31.203 -9.055 1 97.75 298 LYS B O 1
ATOM 5631 N N . ALA B 1 299 ? 27.797 -33 -9.297 1 98.06 299 ALA B N 1
ATOM 5632 C CA . ALA B 1 299 ? 27.188 -33.719 -8.18 1 98.06 299 ALA B CA 1
ATOM 5633 C C . ALA B 1 299 ? 27.406 -32.969 -6.867 1 98.06 299 ALA B C 1
ATOM 5635 O O . ALA B 1 299 ? 26.484 -32.812 -6.066 1 98.06 299 ALA B O 1
ATOM 5636 N N . ALA B 1 300 ? 28.625 -32.5 -6.73 1 97.06 300 ALA B N 1
ATOM 5637 C CA . ALA B 1 300 ? 28.984 -31.75 -5.52 1 97.06 300 ALA B CA 1
ATOM 5638 C C . ALA B 1 300 ? 28.156 -30.469 -5.398 1 97.06 300 ALA B C 1
ATOM 5640 O O . ALA B 1 300 ? 27.719 -30.109 -4.305 1 97.06 300 ALA B O 1
ATOM 5641 N N . ALA B 1 301 ? 27.984 -29.781 -6.5 1 96.62 301 ALA B N 1
ATOM 5642 C CA . ALA B 1 301 ? 27.172 -28.562 -6.5 1 96.62 301 ALA B CA 1
ATOM 5643 C C . ALA B 1 301 ? 25.719 -28.875 -6.105 1 96.62 301 ALA B C 1
ATOM 5645 O O . ALA B 1 301 ? 25.094 -28.109 -5.379 1 96.62 301 ALA B O 1
ATOM 5646 N N . ALA B 1 302 ? 25.188 -29.938 -6.59 1 98 302 ALA B N 1
ATOM 5647 C CA . ALA B 1 302 ? 23.828 -30.359 -6.246 1 98 302 ALA B CA 1
ATOM 5648 C C . ALA B 1 302 ? 23.719 -30.703 -4.762 1 98 302 ALA B C 1
ATOM 5650 O O . ALA B 1 302 ? 22.734 -30.359 -4.109 1 98 302 ALA B O 1
ATOM 5651 N N . VAL B 1 303 ? 24.719 -31.375 -4.277 1 96.94 303 VAL B N 1
ATOM 5652 C CA . VAL B 1 303 ? 24.75 -31.734 -2.863 1 96.94 303 VAL B CA 1
ATOM 5653 C C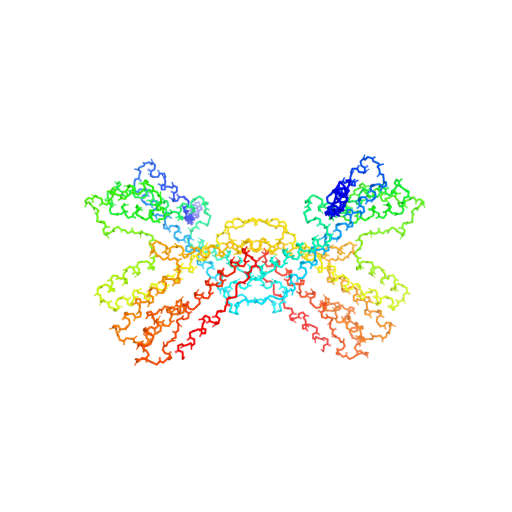 . VAL B 1 303 ? 24.781 -30.469 -2.014 1 96.94 303 VAL B C 1
ATOM 5655 O O . VAL B 1 303 ? 24.031 -30.344 -1.042 1 96.94 303 VAL B O 1
ATOM 5658 N N . ALA B 1 304 ? 25.641 -29.547 -2.373 1 95.12 304 ALA B N 1
ATOM 5659 C CA . ALA B 1 304 ? 25.719 -28.266 -1.659 1 95.12 304 ALA B CA 1
ATOM 5660 C C . ALA B 1 304 ? 24.375 -27.547 -1.681 1 95.12 304 ALA B C 1
ATOM 5662 O O . ALA B 1 304 ? 23.922 -27.016 -0.661 1 95.12 304 ALA B O 1
ATOM 5663 N N . SER B 1 305 ? 23.719 -27.516 -2.826 1 96.56 305 SER B N 1
ATOM 5664 C CA . SER B 1 305 ? 22.406 -26.891 -2.973 1 96.56 305 SER B CA 1
ATOM 5665 C C . SER B 1 305 ? 21.359 -27.562 -2.098 1 96.56 305 SER B C 1
ATOM 5667 O O . SER B 1 305 ? 20.531 -26.891 -1.479 1 96.56 305 SER B O 1
ATOM 5669 N N . TYR B 1 306 ? 21.391 -28.891 -2.121 1 96.88 306 TYR B N 1
ATOM 5670 C CA . TYR B 1 306 ? 20.5 -29.672 -1.268 1 96.88 306 TYR B CA 1
ATOM 5671 C C . TYR B 1 306 ? 20.672 -29.266 0.195 1 96.88 306 TYR B C 1
ATOM 5673 O O . TYR B 1 306 ? 19.672 -29.062 0.905 1 96.88 306 TYR B O 1
ATOM 5681 N N . LEU B 1 307 ? 21.844 -29.125 0.625 1 95 307 LEU B N 1
ATOM 5682 C CA . LEU B 1 307 ? 22.125 -28.891 2.037 1 95 307 LEU B CA 1
ATOM 5683 C C . LEU B 1 307 ? 21.766 -27.453 2.438 1 95 307 LEU B C 1
ATOM 5685 O O . LEU B 1 307 ? 21.516 -27.188 3.615 1 95 307 LEU B O 1
ATOM 5689 N N . VAL B 1 308 ? 21.734 -26.547 1.473 1 92.44 308 VAL B N 1
ATOM 5690 C CA . VAL B 1 308 ? 21.203 -25.219 1.742 1 92.44 308 VAL B CA 1
ATOM 5691 C C . VAL B 1 308 ? 19.75 -25.328 2.193 1 92.44 308 VAL B C 1
ATOM 5693 O O . VAL B 1 308 ? 19.312 -24.594 3.09 1 92.44 308 VAL B O 1
ATOM 5696 N N . LEU B 1 309 ? 19.031 -26.219 1.619 1 95 309 LEU B N 1
ATOM 5697 C CA . LEU B 1 309 ? 17.594 -26.391 1.879 1 95 309 LEU B CA 1
ATOM 5698 C C . LEU B 1 309 ? 17.375 -27.234 3.129 1 95 309 LEU B C 1
ATOM 5700 O O . LEU B 1 309 ? 16.484 -26.953 3.926 1 95 309 LEU B O 1
ATOM 5704 N N . MET B 1 310 ? 18.203 -28.25 3.25 1 93.56 310 MET B N 1
ATOM 5705 C CA . MET B 1 310 ? 18.109 -29.188 4.359 1 93.56 310 MET B CA 1
ATOM 5706 C C . MET B 1 310 ? 19.469 -29.422 5.004 1 93.56 310 MET B C 1
ATOM 5708 O O . MET B 1 310 ? 20.062 -30.484 4.828 1 93.56 310 MET B O 1
ATOM 5712 N N . PRO B 1 311 ? 19.812 -28.562 5.863 1 91.44 311 PRO B N 1
ATOM 5713 C CA . PRO B 1 311 ? 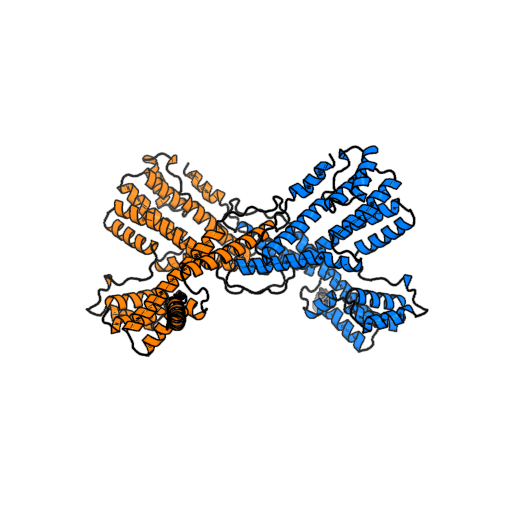21.203 -28.562 6.352 1 91.44 311 PRO B CA 1
ATOM 5714 C C . PRO B 1 311 ? 21.5 -29.734 7.293 1 91.44 311 PRO B C 1
ATOM 5716 O O . PRO B 1 311 ? 22.656 -30.125 7.438 1 91.44 311 PRO B O 1
ATOM 5719 N N . GLU B 1 312 ? 20.578 -30.344 7.898 1 89.69 312 GLU B N 1
ATOM 5720 C CA . GLU B 1 312 ? 20.812 -31.359 8.914 1 89.69 312 GLU B CA 1
ATOM 5721 C C . GLU B 1 312 ? 20.594 -32.75 8.352 1 89.69 312 GLU B C 1
ATOM 5723 O O . GLU B 1 312 ? 20.594 -33.75 9.102 1 89.69 312 GLU B O 1
ATOM 5728 N N . ASP B 1 313 ? 20.438 -32.844 7.102 1 93.69 313 ASP B N 1
ATOM 5729 C CA . ASP B 1 313 ? 20.188 -34.156 6.512 1 93.69 313 ASP B CA 1
ATOM 5730 C C . ASP B 1 313 ? 21.438 -35.031 6.586 1 93.69 313 ASP B C 1
ATOM 5732 O O . ASP B 1 313 ? 22.438 -34.781 5.91 1 93.69 313 ASP B O 1
ATOM 5736 N N . GLU B 1 314 ? 21.438 -36.156 7.246 1 94.06 314 GLU B N 1
ATOM 5737 C CA . GLU B 1 314 ? 22.609 -37 7.539 1 94.06 314 GLU B CA 1
ATOM 5738 C C . GLU B 1 314 ? 23.109 -37.688 6.277 1 94.06 314 GLU B C 1
ATOM 5740 O O . GLU B 1 314 ? 24.328 -37.844 6.082 1 94.06 314 GLU B O 1
ATOM 5745 N N . ASP B 1 315 ? 22.203 -38.188 5.496 1 95.38 315 ASP B N 1
ATOM 5746 C CA . ASP B 1 315 ? 22.594 -38.875 4.273 1 95.38 315 ASP B CA 1
ATOM 5747 C C . ASP B 1 315 ? 23.391 -37.938 3.352 1 95.38 315 ASP B C 1
ATOM 5749 O O . ASP B 1 315 ? 24.406 -38.344 2.783 1 95.38 315 ASP B O 1
ATOM 5753 N N . MET B 1 316 ? 22.891 -36.75 3.184 1 95.38 316 MET B N 1
ATOM 5754 C CA . MET B 1 316 ? 23.547 -35.781 2.283 1 95.38 316 MET B CA 1
ATOM 5755 C C . MET B 1 316 ? 24.891 -35.344 2.854 1 95.38 316 MET B C 1
ATOM 5757 O O . MET B 1 316 ? 25.828 -35.094 2.104 1 95.38 316 MET B O 1
ATOM 5761 N N . LEU B 1 317 ? 24.938 -35.219 4.172 1 93.75 317 LEU B N 1
ATOM 5762 C CA . LEU B 1 317 ? 26.219 -34.875 4.812 1 93.75 317 LEU B CA 1
ATOM 5763 C C . LEU B 1 317 ? 27.25 -35.969 4.559 1 93.75 317 LEU B C 1
ATOM 5765 O O . LEU B 1 317 ? 28.422 -35.688 4.367 1 93.75 317 LEU B O 1
ATOM 5769 N N . GLU B 1 318 ? 26.797 -37.219 4.586 1 95.38 318 GLU B N 1
ATOM 5770 C CA . GLU B 1 318 ? 27.688 -38.312 4.242 1 95.38 318 GLU B CA 1
ATOM 5771 C C . GLU B 1 318 ? 28.141 -38.219 2.789 1 95.38 318 GLU B C 1
ATOM 5773 O O . GLU B 1 318 ? 29.281 -38.562 2.469 1 95.38 318 GLU B O 1
ATOM 5778 N N . ASN B 1 319 ? 27.188 -37.781 1.924 1 95.25 319 ASN B N 1
ATOM 5779 C CA . ASN B 1 319 ? 27.547 -37.594 0.527 1 95.25 319 ASN B CA 1
ATOM 5780 C C . ASN B 1 319 ? 28.672 -36.562 0.387 1 95.25 319 ASN B C 1
ATOM 5782 O O . ASN B 1 319 ? 29.531 -36.688 -0.489 1 95.25 319 ASN B O 1
ATOM 5786 N N . VAL B 1 320 ? 28.688 -35.531 1.207 1 94.62 320 VAL B N 1
ATOM 5787 C CA . VAL B 1 320 ? 29.75 -34.531 1.18 1 94.62 320 VAL B CA 1
ATOM 5788 C C . VAL B 1 320 ? 31.094 -35.188 1.433 1 94.62 320 VAL B C 1
ATOM 5790 O O . VAL B 1 320 ? 32.062 -34.969 0.708 1 94.62 320 VAL B O 1
ATOM 5793 N N . LYS B 1 321 ? 31.125 -36 2.459 1 93.44 321 LYS B N 1
ATOM 5794 C CA . LYS B 1 321 ? 32.375 -36.688 2.793 1 93.44 321 LYS B CA 1
ATOM 5795 C C . LYS B 1 321 ? 32.844 -37.562 1.623 1 93.44 321 LYS B C 1
ATOM 5797 O O . LYS B 1 321 ? 34.031 -37.594 1.327 1 93.44 321 LYS B O 1
ATOM 5802 N N . PHE B 1 322 ? 31.922 -38.156 1.053 1 95.12 322 PHE B N 1
ATOM 5803 C CA . PHE B 1 322 ? 32.25 -39.031 -0.08 1 95.12 322 PHE B CA 1
ATOM 5804 C C . PHE B 1 322 ? 32.812 -38.219 -1.237 1 95.12 322 PHE B C 1
ATOM 5806 O O . PHE B 1 322 ? 33.875 -38.531 -1.775 1 95.12 322 PHE B O 1
ATOM 5813 N N . TYR B 1 323 ? 32.094 -37.156 -1.629 1 95.31 323 TYR B N 1
ATOM 5814 C CA . TYR B 1 323 ? 32.469 -36.375 -2.811 1 95.31 323 TYR B CA 1
ATOM 5815 C C . TYR B 1 323 ? 33.75 -35.625 -2.561 1 95.31 323 TYR B C 1
ATOM 5817 O O . TYR B 1 323 ? 34.5 -35.312 -3.5 1 95.31 323 TYR B O 1
ATOM 5825 N N . ARG B 1 324 ? 34.031 -35.344 -1.341 1 93.81 324 ARG B N 1
ATOM 5826 C CA . ARG B 1 324 ? 35.219 -34.594 -0.979 1 93.81 324 ARG B CA 1
ATOM 5827 C C . ARG B 1 324 ? 36.469 -35.344 -1.403 1 93.81 324 ARG B C 1
ATOM 5829 O O . ARG B 1 324 ? 37.531 -34.75 -1.656 1 93.81 324 ARG B O 1
ATOM 5836 N N . LYS B 1 325 ? 36.344 -36.594 -1.492 1 94.5 325 LYS B N 1
ATOM 5837 C CA . LYS B 1 325 ? 37.469 -37.438 -1.903 1 94.5 325 LYS B CA 1
ATOM 5838 C C . LYS B 1 325 ? 37.688 -37.344 -3.41 1 94.5 325 LYS B C 1
ATOM 5840 O O . LYS B 1 325 ? 38.75 -37.719 -3.906 1 94.5 325 LYS B O 1
ATOM 5845 N N . HIS B 1 326 ? 36.812 -36.781 -4.066 1 94.44 326 HIS B N 1
ATOM 5846 C CA . HIS B 1 326 ? 36.844 -36.844 -5.523 1 94.44 326 HIS B CA 1
ATOM 5847 C C . HIS B 1 326 ? 36.938 -35.438 -6.133 1 94.44 326 HIS B C 1
ATOM 5849 O O . HIS B 1 326 ? 37.281 -35.312 -7.305 1 94.44 326 HIS B O 1
ATOM 5855 N N . VAL B 1 327 ? 36.531 -34.469 -5.414 1 95.19 327 VAL B N 1
ATOM 5856 C CA . VAL B 1 327 ? 36.5 -33.125 -5.973 1 95.19 327 VAL B CA 1
ATOM 5857 C C . VAL B 1 327 ? 37.125 -32.156 -4.988 1 95.19 327 VAL B C 1
ATOM 5859 O O . VAL B 1 327 ? 37.312 -32.469 -3.816 1 95.19 327 VAL B O 1
ATOM 5862 N N . ASP B 1 328 ? 37.438 -30.969 -5.48 1 92.88 328 ASP B N 1
ATOM 5863 C CA . ASP B 1 328 ? 37.938 -29.891 -4.633 1 92.88 328 ASP B CA 1
ATOM 5864 C C . ASP B 1 328 ? 36.812 -29.234 -3.842 1 92.88 328 ASP B C 1
ATOM 5866 O O . ASP B 1 328 ? 35.656 -29.266 -4.277 1 92.88 328 ASP B O 1
ATOM 5870 N N . GLU B 1 329 ? 37.188 -28.609 -2.797 1 89.44 329 GLU B N 1
ATOM 5871 C CA . GLU B 1 329 ? 36.219 -27.969 -1.915 1 89.44 329 GLU B CA 1
ATOM 5872 C C . GLU B 1 329 ? 35.438 -26.875 -2.65 1 89.44 329 GLU B C 1
ATOM 5874 O O . GLU B 1 329 ? 34.281 -26.609 -2.346 1 89.44 329 GLU B O 1
ATOM 5879 N N . LYS B 1 330 ? 36.031 -26.266 -3.578 1 91.06 330 LYS B N 1
ATOM 5880 C CA . LYS B 1 330 ? 35.469 -25.156 -4.332 1 91.06 330 LYS B CA 1
ATOM 5881 C C . LYS B 1 330 ? 34.281 -25.625 -5.184 1 91.06 330 LYS B C 1
ATOM 5883 O O . LYS B 1 330 ? 33.5 -24.797 -5.664 1 91.06 330 LYS B O 1
ATOM 5888 N N . ALA B 1 331 ? 34.188 -26.953 -5.352 1 92.62 331 ALA B N 1
ATOM 5889 C CA . ALA B 1 331 ? 33.094 -27.5 -6.164 1 92.62 331 ALA B CA 1
ATOM 5890 C C . ALA B 1 331 ? 31.781 -27.484 -5.398 1 92.62 331 ALA B C 1
ATOM 5892 O O . ALA B 1 331 ? 30.703 -27.578 -6 1 92.62 331 ALA B O 1
ATOM 5893 N N . PHE B 1 332 ? 31.875 -27.328 -4.113 1 93.25 332 PHE B N 1
ATOM 5894 C CA . PHE B 1 332 ? 30.688 -27.344 -3.275 1 93.25 332 PHE B CA 1
ATOM 5895 C C . PHE B 1 332 ? 30.078 -25.953 -3.182 1 93.25 332 PHE B C 1
ATOM 5897 O O . PHE B 1 332 ? 30.047 -25.359 -2.105 1 93.25 332 PHE B O 1
ATOM 5904 N N . VAL B 1 333 ? 29.578 -25.469 -4.27 1 92.69 333 VAL B N 1
ATOM 5905 C CA . VAL B 1 333 ? 28.938 -24.172 -4.336 1 92.69 333 VAL B CA 1
ATOM 5906 C C . VAL B 1 333 ? 27.438 -24.328 -4.621 1 92.69 333 VAL B C 1
ATOM 5908 O O . VAL B 1 333 ? 27.062 -24.891 -5.652 1 92.69 333 VAL B O 1
ATOM 5911 N N . PRO B 1 334 ? 26.672 -23.844 -3.689 1 94.44 334 PRO B N 1
ATOM 5912 C CA . PRO B 1 334 ? 25.234 -23.953 -3.934 1 94.44 334 PRO B CA 1
ATOM 5913 C C . PRO B 1 334 ? 24.766 -23.109 -5.121 1 94.44 334 PRO B C 1
ATOM 5915 O O . PRO B 1 334 ? 25.281 -22.016 -5.348 1 94.44 334 PRO B O 1
ATOM 5918 N N . ARG B 1 335 ? 23.844 -23.625 -5.809 1 95.62 335 ARG B N 1
ATOM 5919 C CA . ARG B 1 335 ? 23.266 -22.891 -6.938 1 95.62 335 ARG B CA 1
ATOM 5920 C C . ARG B 1 335 ? 22.562 -21.625 -6.473 1 95.62 335 ARG B C 1
ATOM 5922 O O . ARG B 1 335 ? 21.781 -21.641 -5.516 1 95.62 335 ARG B O 1
ATOM 5929 N N . PRO B 1 336 ? 22.844 -20.5 -7.16 1 94.25 336 PRO B N 1
ATOM 5930 C CA . PRO B 1 336 ? 22.312 -19.203 -6.707 1 94.25 336 PRO B CA 1
ATOM 5931 C C . PRO B 1 336 ? 20.781 -19.172 -6.703 1 94.25 336 PRO B C 1
ATOM 5933 O O . PRO B 1 336 ? 20.172 -18.547 -5.832 1 94.25 336 PRO B O 1
ATOM 5936 N N . GLU B 1 337 ? 20.141 -19.812 -7.684 1 95.69 337 GLU B N 1
ATOM 5937 C CA . GLU B 1 337 ? 18.688 -19.766 -7.762 1 95.69 337 GLU B CA 1
ATOM 5938 C C . GLU B 1 337 ? 18.047 -20.5 -6.582 1 95.69 337 GLU B C 1
ATOM 5940 O O . GLU B 1 337 ? 16.938 -20.156 -6.156 1 95.69 337 GLU B O 1
ATOM 5945 N N . ILE B 1 338 ? 18.688 -21.5 -6.102 1 96.19 338 ILE B N 1
ATOM 5946 C CA . ILE B 1 338 ? 18.188 -22.266 -4.961 1 96.19 338 ILE B CA 1
ATOM 5947 C C . ILE B 1 338 ? 18.344 -21.438 -3.682 1 96.19 338 ILE B C 1
ATOM 5949 O O . ILE B 1 338 ? 17.438 -21.391 -2.846 1 96.19 338 ILE B O 1
ATOM 5953 N N . VAL B 1 339 ? 19.453 -20.766 -3.545 1 92.69 339 VAL B N 1
ATOM 5954 C CA . VAL B 1 339 ? 19.703 -19.906 -2.398 1 92.69 339 VAL B CA 1
ATOM 5955 C C . VAL B 1 339 ? 18.688 -18.766 -2.375 1 92.69 339 VAL B C 1
ATOM 5957 O O . VAL B 1 339 ? 18.109 -18.469 -1.328 1 92.69 339 VAL B O 1
ATOM 5960 N N . TYR B 1 340 ? 18.469 -18.172 -3.52 1 92.75 340 TYR B N 1
ATOM 5961 C CA . TYR B 1 340 ? 17.5 -17.094 -3.629 1 92.75 340 TYR B CA 1
ATOM 5962 C C . TYR B 1 340 ? 16.109 -17.578 -3.227 1 92.75 340 TYR B C 1
ATOM 5964 O O . TYR B 1 340 ? 15.383 -16.875 -2.506 1 92.75 340 TYR B O 1
ATOM 5972 N N . TYR B 1 341 ? 15.773 -18.75 -3.719 1 95.12 341 TYR B N 1
ATOM 5973 C CA . TYR B 1 341 ? 14.469 -19.312 -3.402 1 95.12 341 TYR B CA 1
ATOM 5974 C C . TYR B 1 341 ? 14.289 -19.453 -1.896 1 95.12 341 TYR B C 1
ATOM 5976 O O . TYR B 1 341 ? 13.258 -19.047 -1.349 1 95.12 341 TYR B O 1
ATOM 5984 N N . LEU B 1 342 ? 15.203 -20 -1.285 1 93.31 342 LEU B N 1
ATOM 5985 C CA . LEU B 1 342 ? 15.117 -20.25 0.151 1 93.31 342 LEU B CA 1
ATOM 5986 C C . LEU B 1 342 ? 15.031 -18.938 0.918 1 93.31 342 LEU B C 1
ATOM 5988 O O . LEU B 1 342 ? 14.227 -18.797 1.836 1 93.31 342 LEU B O 1
ATOM 5992 N N . LYS B 1 343 ? 15.852 -17.984 0.563 1 90.88 343 LYS B N 1
ATOM 5993 C CA . LYS B 1 343 ? 15.867 -16.688 1.233 1 90.88 343 LYS B CA 1
ATOM 5994 C C . LYS B 1 343 ? 14.508 -16 1.123 1 90.88 343 LYS B C 1
ATOM 5996 O O . LYS B 1 343 ? 13.969 -15.516 2.119 1 90.88 343 LYS B O 1
ATOM 6001 N N . ARG B 1 344 ? 14.039 -15.953 -0.056 1 93.94 344 ARG B N 1
ATOM 6002 C CA . ARG B 1 344 ? 12.75 -15.312 -0.304 1 93.94 344 ARG B CA 1
ATOM 6003 C C . ARG B 1 344 ? 11.641 -16 0.475 1 93.94 344 ARG B C 1
ATOM 6005 O O . ARG B 1 344 ? 10.844 -15.336 1.147 1 93.94 344 ARG B O 1
ATOM 6012 N N . ASP B 1 345 ? 11.609 -17.281 0.353 1 93.88 345 ASP B N 1
ATOM 6013 C CA . ASP B 1 345 ? 10.57 -18.062 1.017 1 93.88 345 ASP B CA 1
ATOM 6014 C C . ASP B 1 345 ? 10.617 -17.859 2.529 1 93.88 345 ASP B C 1
ATOM 6016 O O . ASP B 1 345 ? 9.578 -17.656 3.164 1 93.88 345 ASP B O 1
ATOM 6020 N N . THR B 1 346 ? 11.758 -17.906 3.078 1 91.25 346 THR B N 1
ATOM 6021 C CA . THR B 1 346 ? 11.938 -17.766 4.52 1 91.25 346 THR B CA 1
ATOM 6022 C C . THR B 1 346 ? 11.57 -16.359 4.969 1 91.25 346 THR B C 1
ATOM 6024 O O . THR B 1 346 ? 10.914 -16.172 5.996 1 91.25 346 THR B O 1
ATOM 6027 N N . TYR B 1 347 ? 12.047 -15.391 4.203 1 91.75 347 TYR B N 1
ATOM 6028 C CA . TYR B 1 347 ? 11.75 -14 4.523 1 91.75 347 TYR B CA 1
ATOM 6029 C C . TYR B 1 347 ? 10.242 -13.758 4.531 1 91.75 347 TYR B C 1
ATOM 6031 O O . TYR B 1 347 ? 9.711 -13.156 5.465 1 91.75 347 TYR B O 1
ATOM 6039 N N . GLU B 1 348 ? 9.602 -14.242 3.551 1 94.38 348 GLU B N 1
ATOM 6040 C CA . GLU B 1 348 ? 8.156 -14.078 3.453 1 94.38 348 GLU B CA 1
ATOM 6041 C C . GLU B 1 348 ? 7.445 -14.734 4.637 1 94.38 348 GLU B C 1
ATOM 6043 O O . GLU B 1 348 ? 6.527 -14.148 5.219 1 94.38 348 GLU B O 1
ATOM 6048 N N . ARG B 1 349 ? 7.812 -15.883 4.988 1 92.62 349 ARG B N 1
ATOM 6049 C CA . ARG B 1 349 ? 7.211 -16.594 6.117 1 92.62 349 ARG B CA 1
ATOM 6050 C C . ARG B 1 349 ? 7.41 -15.812 7.414 1 92.62 349 ARG B C 1
ATOM 6052 O O . ARG B 1 349 ? 6.484 -15.695 8.227 1 92.62 349 ARG B O 1
ATOM 6059 N N . ASN B 1 350 ? 8.57 -15.352 7.555 1 91.75 350 ASN B N 1
ATOM 6060 C CA . ASN B 1 350 ? 8.859 -14.578 8.758 1 91.75 350 ASN B CA 1
ATOM 6061 C C . ASN B 1 350 ? 8.023 -13.305 8.828 1 91.75 350 ASN B C 1
ATOM 6063 O O . ASN B 1 350 ? 7.57 -12.914 9.898 1 91.75 350 ASN B O 1
ATOM 6067 N N . LEU B 1 351 ? 7.883 -12.664 7.711 1 94 351 LEU B N 1
ATOM 6068 C CA . LEU B 1 351 ? 7.062 -11.461 7.66 1 94 351 LEU B CA 1
ATOM 6069 C C . LEU B 1 351 ? 5.617 -11.773 8.039 1 94 351 LEU B C 1
ATOM 6071 O O . LEU B 1 351 ? 4.977 -11 8.758 1 94 351 LEU B O 1
ATOM 6075 N N . LEU B 1 352 ? 5.152 -12.891 7.555 1 95.31 352 LEU B N 1
ATOM 6076 C CA . LEU B 1 352 ? 3.783 -13.273 7.883 1 95.31 352 LEU B CA 1
ATOM 6077 C C . LEU B 1 352 ? 3.645 -13.57 9.375 1 95.31 352 LEU B C 1
ATOM 6079 O O . LEU B 1 352 ? 2.645 -13.203 9.992 1 95.31 352 LEU B O 1
ATOM 6083 N N . ILE B 1 353 ? 4.617 -14.219 9.969 1 92.81 353 ILE B N 1
ATOM 6084 C CA . ILE B 1 353 ? 4.613 -14.469 11.406 1 92.81 353 ILE B CA 1
ATOM 6085 C C . ILE B 1 353 ? 4.609 -13.141 12.164 1 92.81 353 ILE B C 1
ATOM 6087 O O . ILE B 1 353 ? 3.842 -12.961 13.109 1 92.81 353 ILE B O 1
ATOM 6091 N N . PHE B 1 354 ? 5.43 -12.258 11.75 1 92.44 354 PHE B N 1
ATOM 6092 C CA . PHE B 1 354 ? 5.488 -10.93 12.359 1 92.44 354 PHE B CA 1
ATOM 6093 C C . PHE B 1 354 ? 4.137 -10.234 12.258 1 92.44 354 PHE B C 1
ATOM 6095 O O . PHE B 1 354 ? 3.654 -9.656 13.234 1 92.44 354 PHE B O 1
ATOM 6102 N N . PHE B 1 355 ? 3.537 -10.273 11.117 1 94.56 355 PHE B N 1
ATOM 6103 C CA . PHE B 1 355 ? 2.248 -9.633 10.891 1 94.56 355 PHE B CA 1
ATOM 6104 C C . PHE B 1 355 ? 1.194 -10.172 11.844 1 94.56 355 PHE B C 1
ATOM 6106 O O . PHE B 1 355 ? 0.412 -9.406 12.414 1 94.56 355 PHE B O 1
ATOM 6113 N N . HIS B 1 356 ? 1.221 -11.438 12.023 1 93.81 356 HIS B N 1
ATOM 6114 C CA . HIS B 1 356 ? 0.157 -12.07 12.797 1 93.81 356 HIS B CA 1
ATOM 6115 C C . HIS B 1 356 ? 0.469 -12.047 14.289 1 93.81 356 HIS B C 1
ATOM 6117 O O . HIS B 1 356 ? -0.436 -11.898 15.117 1 93.81 356 HIS B O 1
ATOM 6123 N N . GLN B 1 357 ? 1.736 -12.094 14.68 1 87.31 357 GLN B N 1
ATOM 6124 C CA . GLN B 1 357 ? 2.064 -12.312 16.078 1 87.31 357 GLN B CA 1
ATOM 6125 C C . GLN B 1 357 ? 2.746 -11.078 16.688 1 87.31 357 GLN B C 1
ATOM 6127 O O . GLN B 1 357 ? 2.873 -10.969 17.906 1 87.31 357 GLN B O 1
ATOM 6132 N N . GLY B 1 358 ? 3.184 -10.211 15.891 1 82.62 358 GLY B N 1
ATOM 6133 C CA . GLY B 1 358 ? 3.85 -9.008 16.375 1 82.62 358 GLY B CA 1
ATOM 6134 C C . GLY B 1 358 ? 5.266 -9.273 16.859 1 82.62 358 GLY B C 1
ATOM 6135 O O . GLY B 1 358 ? 5.836 -8.453 17.594 1 82.62 358 GLY B O 1
ATOM 6136 N N . LYS B 1 359 ? 5.738 -10.477 16.688 1 75.94 359 LYS B N 1
ATOM 6137 C CA . LYS B 1 359 ? 7.102 -10.836 17.062 1 75.94 359 LYS B CA 1
ATOM 6138 C C . LYS B 1 359 ? 7.914 -11.281 15.852 1 75.94 359 LYS B C 1
ATOM 6140 O O . LYS B 1 359 ? 7.469 -12.133 15.086 1 75.94 359 LYS B O 1
ATOM 6145 N N . LYS B 1 360 ? 8.992 -10.461 15.742 1 73.75 360 LYS B N 1
ATOM 6146 C CA . LYS B 1 360 ? 9.898 -10.852 14.664 1 73.75 360 LYS B CA 1
ATOM 6147 C C . LYS B 1 360 ? 10.758 -12.039 15.07 1 73.75 360 LYS B C 1
ATOM 6149 O O . LYS B 1 360 ? 11.203 -12.125 16.219 1 73.75 360 LYS B O 1
ATOM 6154 N N . GLN B 1 361 ? 10.758 -12.984 14.234 1 68.38 361 GLN B N 1
ATOM 6155 C CA . GLN B 1 361 ? 11.664 -14.102 14.477 1 68.38 361 GLN B CA 1
ATOM 6156 C C . GLN B 1 361 ? 13.055 -13.812 13.93 1 68.38 361 GLN B C 1
ATOM 6158 O O . GLN B 1 361 ? 13.203 -13.133 12.914 1 68.38 361 GLN B O 1
ATOM 6163 N N . ASP B 1 362 ? 13.992 -14.07 14.789 1 63.59 362 ASP B N 1
ATOM 6164 C CA . ASP B 1 362 ? 15.375 -13.867 14.352 1 63.59 362 ASP B CA 1
ATOM 6165 C C . ASP B 1 362 ? 15.727 -14.812 13.211 1 63.59 362 ASP B C 1
ATOM 6167 O O . ASP B 1 362 ? 15.586 -16.031 13.336 1 63.59 362 ASP B O 1
ATOM 6171 N N . ILE B 1 363 ? 15.672 -14.305 12.047 1 61.19 363 ILE B N 1
ATOM 6172 C CA . ILE B 1 363 ? 16.125 -15.117 10.93 1 61.19 363 ILE B CA 1
ATOM 6173 C C . ILE B 1 363 ? 17.625 -14.898 10.703 1 61.19 363 ILE B C 1
ATOM 6175 O O . ILE B 1 363 ? 18.062 -13.758 10.523 1 61.19 363 ILE B O 1
ATOM 6179 N N . ASP B 1 364 ? 18.453 -15.656 11.195 1 59.59 364 ASP B N 1
ATOM 6180 C CA . ASP B 1 364 ? 19.875 -15.555 10.852 1 59.59 364 ASP B CA 1
ATOM 6181 C C . ASP B 1 364 ? 20.172 -16.25 9.523 1 59.59 364 ASP B C 1
ATOM 6183 O O . ASP B 1 364 ? 20.547 -17.422 9.508 1 59.59 364 ASP B O 1
ATOM 6187 N N . PHE B 1 365 ? 19.766 -15.555 8.453 1 57.66 365 PHE B N 1
ATOM 6188 C CA . PHE B 1 365 ? 20.031 -16.141 7.145 1 57.66 365 PHE B CA 1
ATOM 6189 C C . PHE B 1 365 ? 21.531 -16.375 6.949 1 57.66 365 PHE B C 1
ATOM 6191 O O . PHE B 1 365 ? 21.938 -17.328 6.281 1 57.66 365 PHE B O 1
ATOM 6198 N N . ASP B 1 366 ? 22.281 -15.375 7.453 1 56.78 366 ASP B N 1
ATOM 6199 C CA . ASP B 1 366 ? 23.719 -15.594 7.344 1 56.78 366 ASP B CA 1
ATOM 6200 C C . ASP B 1 366 ? 24.125 -16.906 8.023 1 56.78 366 ASP B C 1
ATOM 6202 O O . ASP B 1 366 ? 24.984 -17.625 7.52 1 56.78 366 ASP B O 1
ATOM 6206 N N . ALA B 1 367 ? 23.5 -17.125 9.07 1 54.28 367 ALA B N 1
ATOM 6207 C CA . ALA B 1 367 ? 23.812 -18.375 9.758 1 54.28 367 ALA B CA 1
ATOM 6208 C C . ALA B 1 367 ? 23.375 -19.578 8.938 1 54.28 367 ALA B C 1
ATOM 6210 O O . ALA B 1 367 ? 24.062 -20.609 8.922 1 54.28 367 ALA B O 1
ATOM 6211 N N . ILE B 1 368 ? 22.266 -19.391 8.312 1 53.19 368 ILE B N 1
ATOM 6212 C CA . ILE B 1 368 ? 21.797 -20.484 7.457 1 53.19 368 ILE B CA 1
ATOM 6213 C C . ILE B 1 368 ? 22.812 -20.719 6.34 1 53.19 368 ILE B C 1
ATOM 6215 O O . ILE B 1 368 ? 23.156 -21.875 6.039 1 53.19 368 ILE B O 1
ATOM 6219 N N . LEU B 1 369 ? 23.312 -19.609 5.84 1 54.34 369 LEU B N 1
ATOM 6220 C CA . LEU B 1 369 ? 24.281 -19.719 4.758 1 54.34 369 LEU B CA 1
ATOM 6221 C C . LEU B 1 369 ? 25.672 -20.062 5.305 1 54.34 369 LEU B C 1
ATOM 6223 O O . LEU B 1 369 ? 26.469 -20.703 4.625 1 54.34 369 LEU B O 1
ATOM 6227 N N . LYS B 1 370 ? 25.953 -19.438 6.41 1 53.69 370 LYS B N 1
ATOM 6228 C CA . LYS B 1 370 ? 27.25 -19.766 7.012 1 53.69 370 LYS B CA 1
ATOM 6229 C C . LYS B 1 370 ? 27.312 -21.219 7.441 1 53.69 370 LYS B C 1
ATOM 6231 O O . LYS B 1 370 ? 28.391 -21.812 7.516 1 53.69 370 LYS B O 1
ATOM 6236 N N . THR B 1 371 ? 26.188 -21.625 7.961 1 43.06 371 THR B N 1
ATOM 6237 C CA . THR B 1 371 ? 26.281 -23.047 8.258 1 43.06 371 THR B CA 1
ATOM 6238 C C . THR B 1 371 ? 26.922 -23.812 7.105 1 43.06 371 THR B C 1
ATOM 6240 O O . THR B 1 371 ? 27.484 -24.891 7.305 1 43.06 371 THR B O 1
ATOM 6243 N N . TYR B 1 372 ? 26.781 -23.328 5.953 1 42.28 372 TYR B N 1
ATOM 6244 C CA . TYR B 1 372 ? 27.453 -23.984 4.844 1 42.28 372 TYR B CA 1
ATOM 6245 C C . TYR B 1 372 ? 28.953 -23.703 4.883 1 42.28 372 TYR B C 1
ATOM 6247 O O . TYR B 1 372 ? 29.734 -24.375 4.195 1 42.28 372 TYR B O 1
ATOM 6255 N N . ASN B 1 373 ? 29.312 -22.609 5.477 1 43.41 373 ASN B N 1
ATOM 6256 C CA . ASN B 1 373 ? 30.766 -22.516 5.605 1 43.41 373 ASN B CA 1
ATOM 6257 C C . ASN B 1 373 ? 31.359 -23.734 6.301 1 43.41 373 ASN B C 1
ATOM 6259 O O . ASN B 1 373 ? 32.562 -23.828 6.477 1 43.41 373 ASN B O 1
ATOM 6263 N N . PHE B 1 374 ? 30.641 -24.453 6.93 1 35.47 374 PHE B N 1
ATOM 6264 C CA . PHE B 1 374 ? 31.234 -25.656 7.492 1 35.47 374 PHE B CA 1
ATOM 6265 C C . PHE B 1 374 ? 31.719 -26.578 6.387 1 35.47 374 PHE B C 1
ATOM 6267 O O . PHE B 1 374 ? 32.406 -27.578 6.656 1 35.47 374 PHE B O 1
ATOM 6274 N N . LEU B 1 375 ? 31.156 -26.5 5.234 1 37.47 375 LEU B N 1
ATOM 6275 C CA . LEU B 1 375 ? 31.734 -27.359 4.215 1 37.47 375 LEU B CA 1
ATOM 6276 C C . LEU B 1 375 ? 33.156 -26.922 3.875 1 37.47 375 LEU B C 1
ATOM 6278 O O . LEU B 1 375 ? 33.812 -27.531 3.037 1 37.47 375 LEU B O 1
ATOM 6282 N N . LYS B 1 376 ? 33.594 -25.703 4.336 1 34.38 376 LYS B N 1
ATOM 6283 C CA . LYS B 1 376 ? 35.031 -25.453 4.328 1 34.38 376 LYS B CA 1
ATOM 6284 C C . LYS B 1 376 ? 35.719 -26.078 5.551 1 34.38 376 LYS B C 1
ATOM 6286 O O . LYS B 1 376 ? 35.188 -25.984 6.664 1 34.38 376 LYS B O 1
#

Organism: Spodoptera frugiperda (NCBI:txid7108)

Secondary structure (DSSP, 8-state):
-HHHHHHHHHHHHT------------B-HHHHHHHHHHHHHTT-HHHHHHHHHHHHHHHHHHHHHHHHHHHHHHH-----S--S--TTHHHHHHHHHHHHHHHHHHHHHHHHTTB-----HHHHHHHHTTTHHHHHHHHHHHTT-HHHHHHHHHHHHHH-TT-HHHHHHHHHHHT-TT--GGG---TT--HHHHHHHHHHHHHHTT-HHHHHHHHHHHHHHHHHHHHHHHHHTTB-PPPPP-SBHHHHHHHHHHHHHHHHHHGGGGGGGGT-S-HHHHHHHHHHHHHHHHHHTT-HHHHHHHHHHHHHH-TT-HHHHHHHHHHHTTS-GGG----HHHHHHHHHHHHHHHHHHHHHHS------HHHHHHGGGGG-/-HHHHHHHHHHHHT----------PPB-HHHHHHHHHHHHHTT-HHHHHHHHHHHHHHHHHHHHHHHHHHHHHHH-----S--S--TTHHHHHHHHHHHHHHHHHHHHHHHHTTB-----HHHHHHHHTTTHHHHHHHHHHHTT-HHHHHHHHHHHHHH-TT-HHHHHHHHHHHT-TT--GGG---TT--HHHHHHHHHHHHHHTT-HHHHHHHHHHHHHHHHHHHHHHHHHTTB-PPPPP-SBHHHHHHHHHHHHHHHHHHGGGGGGGGT-S-HHHHHHHHHHHHHHHHHHTT-HHHHHHHHHHHHHH-TT-HHHHHHHHHHHTTS-GGG----HHHHHHHHHHHHHHHHHHHHHHS------HHHHHHGGGGG-

Radius of gyration: 36.97 Å; Cα contacts (8 Å, |Δi|>4): 862; chains: 2; bounding box: 70×101×152 Å

InterPro domains:
  IPR011990 Tetratricopeptide-like helical domain superfamily [G3DSA:1.25.40.10] (28-178)
  IPR011990 Tetratricopeptide-like helical domain superfamily [G3DSA:1.25.40.10] (190-332)
  IPR011990 Tetratricopeptide-like helical domain superfamily [SSF48452] (15-319)
  IPR052284 Collagen-modifying leprecan protein [PTHR13986] (26-362)
  IPR056585 Leprecan-like alpha-helical domain [PF23557] (29-326)

Foldseek 3Di:
DVVVVVVVVVVVVVVPPPPPPVPPQFDELVVLVVQLVVCLVVVVLVSNLVSLVVSLVLVVLLLVQLLVQLVVLVPDDDDDPDPDDDDCVVVVVSVVSSVVSSVVSSVVSCVVNSHDNDDDPVSVVCSQLLVSLVRNLVSCVVVVVLQVSLLSLVLNCLSVVPDPVSVVVNVVSPPDPVYDPVSRHNPPDFLLVVLVVQLVVCVVVLVLVSNQVSLVVSVVRLLVQLSSQLSVLVDDDDDDDDPDVVVRVVRVVLSSLVSSQCSQVSCVVVPDDGPLRVNLVSLVSNLVSCVVVVVLLSSLQSLLLSCLSVVPDPVSVVVLVVSVVPDPLVSNHHDPVSLVVVVVNVVSVQVSCCSVPVDGDDDPSVCSVCSSVVSD/DVVVVVVVVVVVVVVPPPPPPVPPQFDELVVLVVQLVVCLVVVVLVSNLVSLVVSLVLVVLLLVQLLVQLVVLVPDDDDDPDPDDDDCVVVVVSVVSSVVSSVVSSVVSCVVNSHDNDDDPVSVVCSQLLVSLVRNLVSCVVVVVLQVSLLSLVLNCLSVVPDPVSVVVNVVSPPDPVYDPVSRHNPPDFLLVVLVVQLVVCVVVLVLVSNQVSLVVSVVRLVVQLSSQLSVLVDDDDDDDDPDVVVRVLRVVLSSLVSSQCSQVSCVVVPDDGPLRVNLVSLVSNLVSCVVVVVLLRSLQSLLLSCLSVVPDPVSVVVLVVSVVPDPLVSNHHDPVSLVVVVVNVVSVQVSCCVVPVDGDDDPSVCSVCSSVVSD

Solvent-accessible surface area (backbone atoms only — not comparable to full-atom values): 39673 Å² total; per-residue (Å²): 120,68,67,62,48,49,53,52,52,54,58,55,56,68,62,52,78,74,70,66,70,73,72,73,72,49,47,44,47,65,57,29,41,50,50,14,52,50,21,53,75,66,66,36,40,71,54,18,45,52,22,37,52,46,19,53,52,42,46,53,52,52,50,47,51,54,39,52,31,48,54,51,36,68,66,54,84,75,81,66,82,58,87,66,86,54,84,63,50,65,59,49,50,51,35,42,49,33,35,50,44,36,54,53,42,46,56,52,50,30,58,72,66,39,37,50,82,78,71,56,66,68,57,51,50,34,58,76,47,36,44,61,26,68,51,41,18,54,28,29,40,78,70,68,35,48,52,59,12,43,13,25,41,46,32,22,36,71,66,38,75,81,44,62,68,60,53,52,51,47,55,54,42,56,71,34,87,86,30,58,66,88,72,52,42,55,83,76,62,52,66,26,57,56,27,40,54,51,15,51,53,26,48,76,67,69,35,36,71,56,16,34,58,24,33,56,44,19,55,55,36,40,54,50,49,48,54,49,47,42,52,54,33,41,57,34,77,85,70,76,76,42,50,43,40,50,51,27,53,34,49,51,50,48,53,40,52,53,46,41,62,48,52,34,55,71,36,43,84,77,72,28,88,33,56,59,57,46,53,33,52,44,28,52,55,34,22,56,24,26,47,77,68,67,37,52,51,62,15,33,17,28,49,34,34,29,35,67,69,42,69,80,45,64,70,60,54,50,46,50,62,56,46,53,76,75,41,61,71,83,37,53,45,51,47,65,70,59,52,50,49,52,50,51,54,50,50,52,52,42,51,51,45,22,67,75,67,72,47,78,68,87,63,57,59,63,51,59,55,44,59,52,54,61,76,101,117,67,68,64,45,47,54,52,51,57,62,56,58,69,62,54,79,71,68,68,70,71,74,73,71,50,46,44,47,64,56,28,40,51,50,14,53,50,21,53,77,68,68,34,41,70,53,18,44,52,22,37,52,46,19,54,51,42,45,54,51,52,50,48,51,54,38,51,31,49,54,52,35,67,66,54,84,76,82,66,84,57,86,68,87,56,85,62,50,66,60,50,51,50,36,42,51,34,35,50,45,34,53,53,42,48,55,52,50,30,58,73,65,38,37,52,82,78,70,55,66,68,57,51,51,35,57,76,49,37,44,61,28,69,52,40,18,54,28,29,40,77,70,67,34,48,51,58,12,43,12,25,40,46,33,22,34,71,67,38,76,83,43,63,68,58,52,52,50,47,54,54,41,54,71,35,87,85,30,58,66,88,72,51,44,56,82,77,62,53,66,26,57,56,29,40,53,51,14,52,52,27,49,76,67,69,35,38,72,56,17,36,57,23,32,56,45,19,55,55,37,40,55,50,50,48,52,47,47,41,53,53,34,43,57,36,77,84,69,77,75,41,50,44,42,50,49,28,53,34,49,52,51,48,52,40,51,52,46,42,62,50,52,33,55,71,37,43,83,75,73,27,88,32,57,59,57,46,53,33,52,45,29,51,56,33,22,54,24,25,46,78,69,66,36,51,52,61,16,32,17,28,48,33,36,28,34,69,69,43,70,81,44,63,70,60,53,51,46,49,62,57,46,53,76,75,40,62,71,83,37,54,44,50,46,67,70,59,54,50,49,52,50,51,53,51,51,51,51,42,52,52,44,22,67,74,68,71,47,78,67,87,62,59,59,64,50,60,54,44,58,51,52,62,76,102

Sequence (752 aa):
MERKNILYFIILICLCEFKYADCIKPASLDKAYNKGLMAYSTEKWTLCIEQFEEALHLYKLYKSILINCRLKCNTESYESQIKDDIADLKIYEKYFNKRHCLNICQDKEFKNMNLNKSLDDSVLHNMQSKKPYEYLHICYFQQRMFQKAASAAYTYLVANPDDDTMQNNMQYYIVQPEIDPKEIIDMESEDYVVMYNLGKKSYKQNNWEETVASMEEVIKDYLAYESNCRVECERQPGQEWSSEIVITMSNNMASLLHCHQQCQDKLKFLKYNSGVEFIADVLNYIQVAYFHLEKYNKAAAAVASYLVLMPEDEDMLENVKFYRKHVDEKAFVPRPEIVYYLKRDTYERNLLIFFHQGKKQDIDFDAILKTYNFLKMERKNILYFIILICLCEFKYADCIKPASLDKAYNKGLMAYSTEKWTLCIEQFEEALHLYKLYKSILINCRLKCNTESYESQIKDDIADLKIYEKYFNKRHCLNICQDKEFKNMNLNKSLDDSVLHNMQSKKPYEYLHICYFQQRMFQKAASAAYTYLVANPDDDTMQNNMQYYIVQPEIDPKEIIDMESEDYVVMYNLGKKSYKQNNWEETVASMEEVIKDYLAYESNCRVECERQPGQEWSSEIVITMSNNMASLLHCHQQCQDKLKFLKYNSGVEFIADVLNYIQVAYFHLEKYNKAAAAVASYLVLMPEDEDMLENVKFYRKHVDEKAFVPRPEIVYYLKRDTYERNLLIFFHQGKKQDIDFDAILKTYNFLK

pLDDT: mean 89.61, std 16.11, range [28.33, 98.81]